Protein AF-A0A1Q9NUN0-F1 (afdb_monomer_lite)

Secondary structure (DSSP, 8-state):
-THHHHHHHHHHHHHHHHHHHHHHHHHHHHHHHHHHHHHHHHHHHHHHS--TTS-HHHHHHHHHHHHHHHHHHHHHHTHHHHHHHHHHHHHHHHHHHHSS----SSHHHHHHHHHHHHHHHHHHHHHHHHHHHHHHHHHHHHHHHHHHHHHHHHHHHHHHHHHHHHHHHHHHHHHHHHHHHHHHHHHHHHHHHHHHHHHHHHHHHHHHHHHHHHHHHHHHHHHHHHHHHHHHHHHHHHHHHHHHHHHHHHHHHHHHHHHHHHHHHHHHHHHHHHHHHHHHHHHHHHHHHHHHHHHHHHHHHHHHHHHHHHHHHHHHHHHHHHHHHHHHHHHHHHHHHHHHHHHHHHHHHHHHHHHHHHHHHHHHHHHHHHHHHHHHHHHHHHHHHHHHHHHHHHHHHHHHHHHHHHHHHHHHHHHHTTTGGG-HHHHHHHHHHHH-S-EEHHHHHHHHTS-HHHHHHHHHHHHHTTSEEEEEETTEEEEEE-SSPPTTSGGGS--

Radius of gyration: 171.6 Å; chains: 1; bounding box: 256×79×418 Å

pLDDT: mean 75.88, std 14.7, range [37.66, 95.06]

Sequence (495 aa):
MTEIVASSQVKIIRESILGFLKLMNKEKRHMEQQIRERSEAIKSQFFSQGATQFSYAQVNDLGSHYKDEYLHFYQNSIHMNLLANSATFIRKAIEYGFINSGIVQEEWLSAFNSMQDQLNSYETMANQLDDTEKSLVDQTDKISQLEVGAQLSKTDLAHFENLIAEKDQTIKENDQEILNLSEGLSRMESQANNMGQNMLQNSMTIEELQGVIGEKDIEINELHNKLQSTEANASDIDSLREQNQSSQMKISDLESKLSSSSSNLVDQMQNNLTEAREDLLKTRKELVDKNDEIYQIKLKNDETDTSFKRQKEILETLETNYNQLKSERDTRESEISEIKIKNEDLESTLHTSDTELKELTVKQETINTALEQSKEQLAQFEGKAAVSQEEQNQINRQVSEMNAQLAKANSTLDYFKKILVKDVKFKTLLFLDSIGEEVRLDNLAKGIVFSQETVQRAIIELAEDGFATTRKEGRFIYVSKGAHESPFSLAAAFA

Structure (mmCIF, N/CA/C/O backbone):
data_AF-A0A1Q9NUN0-F1
#
_entry.id   AF-A0A1Q9NUN0-F1
#
loop_
_atom_site.group_PDB
_atom_site.id
_atom_site.type_symbol
_atom_site.label_atom_id
_atom_site.label_alt_id
_atom_site.label_comp_id
_atom_site.label_asym_id
_atom_site.label_entity_id
_atom_site.label_seq_id
_atom_site.pdbx_PDB_ins_code
_atom_site.Cartn_x
_atom_site.Cartn_y
_atom_site.Cartn_z
_atom_site.occupancy
_atom_site.B_iso_or_equiv
_atom_site.auth_seq_id
_atom_site.auth_comp_id
_atom_site.auth_asym_id
_atom_site.auth_atom_id
_atom_site.pdbx_PDB_model_num
ATOM 1 N N . MET A 1 1 ? -106.599 -29.145 158.064 1.00 37.66 1 MET A N 1
ATOM 2 C CA . MET A 1 1 ? -107.526 -28.355 157.213 1.00 37.66 1 MET A CA 1
ATOM 3 C C . MET A 1 1 ? -109.014 -28.611 157.543 1.00 37.66 1 MET A C 1
ATOM 5 O O . MET A 1 1 ? -109.882 -28.288 156.753 1.00 37.66 1 MET A O 1
ATOM 9 N N . THR A 1 2 ? -109.405 -29.190 158.679 1.00 43.34 2 THR A N 1
ATOM 10 C CA . THR A 1 2 ? -109.666 -28.513 159.982 1.00 43.34 2 THR A CA 1
ATOM 11 C C . THR A 1 2 ? -109.594 -26.972 160.033 1.00 43.34 2 THR A C 1
ATOM 13 O O . THR A 1 2 ? -110.504 -26.354 160.575 1.00 43.34 2 THR A O 1
ATOM 16 N N . GLU A 1 3 ? -108.628 -26.314 159.382 1.00 38.31 3 GLU A N 1
ATOM 17 C CA . GLU A 1 3 ? -108.623 -24.848 159.181 1.00 38.31 3 GLU A CA 1
ATOM 18 C C . GLU A 1 3 ? -109.807 -24.296 158.373 1.00 38.31 3 GLU A C 1
ATOM 20 O O . GLU A 1 3 ? -110.173 -23.132 158.541 1.00 38.31 3 GLU A O 1
ATOM 25 N N . ILE A 1 4 ? -110.451 -25.120 157.540 1.00 44.16 4 ILE A N 1
ATOM 26 C CA . ILE A 1 4 ? -111.610 -24.690 156.747 1.00 44.16 4 ILE A CA 1
ATOM 27 C C . ILE A 1 4 ? -112.818 -24.385 157.659 1.00 44.16 4 ILE A C 1
ATOM 29 O O . ILE A 1 4 ? -113.647 -23.542 157.320 1.00 44.16 4 ILE A O 1
ATOM 33 N N . VAL A 1 5 ? -112.877 -24.960 158.869 1.00 46.31 5 VAL A N 1
ATOM 34 C CA . VAL A 1 5 ? -113.946 -24.676 159.847 1.00 46.31 5 VAL A CA 1
ATOM 35 C C . VAL A 1 5 ? -113.605 -23.467 160.734 1.00 46.31 5 VAL A C 1
ATOM 37 O O . VAL A 1 5 ? -114.479 -22.645 161.009 1.00 46.31 5 VAL A O 1
ATOM 40 N N . ALA A 1 6 ? -112.335 -23.281 161.113 1.00 47.66 6 ALA A N 1
ATOM 41 C CA . ALA A 1 6 ? -111.904 -22.135 161.926 1.00 47.66 6 ALA A CA 1
ATOM 42 C C . ALA A 1 6 ? -111.915 -20.810 161.136 1.00 47.66 6 ALA A C 1
ATOM 44 O O . ALA A 1 6 ? -112.393 -19.786 161.631 1.00 47.66 6 ALA A O 1
ATOM 45 N N . SER A 1 7 ? -111.477 -20.841 159.870 1.00 45.59 7 SER A N 1
ATOM 46 C CA . SER A 1 7 ? -111.559 -19.696 158.950 1.00 45.59 7 SER A CA 1
ATOM 47 C C . SER A 1 7 ? -113.010 -19.283 158.688 1.00 45.59 7 SER A C 1
ATOM 49 O O . SER A 1 7 ? -113.317 -18.092 158.635 1.00 45.59 7 SER A O 1
ATOM 51 N N . SER A 1 8 ? -113.927 -20.254 158.614 1.00 51.84 8 SER A N 1
ATOM 52 C CA . SER A 1 8 ? -115.359 -19.996 158.446 1.00 51.84 8 SER A CA 1
ATOM 53 C C . SER A 1 8 ? -115.921 -19.158 159.598 1.00 51.84 8 SER A C 1
ATOM 55 O O . SER A 1 8 ? -116.500 -18.102 159.350 1.00 51.84 8 SER A O 1
ATOM 57 N N . GLN A 1 9 ? -115.683 -19.541 160.856 1.00 53.19 9 GLN A N 1
ATOM 58 C CA . GLN A 1 9 ? -116.244 -18.813 162.002 1.00 53.19 9 GLN A CA 1
ATOM 59 C C . GLN A 1 9 ? -115.615 -17.426 162.192 1.00 53.19 9 GLN A C 1
ATOM 61 O O . GLN A 1 9 ? -116.334 -16.451 162.421 1.00 53.19 9 GLN A O 1
ATOM 66 N N . VAL A 1 10 ? -114.294 -17.298 162.018 1.00 55.38 10 VAL A N 1
ATOM 67 C CA . VAL A 1 10 ? -113.601 -16.000 162.112 1.00 55.38 10 VAL A CA 1
ATOM 68 C C . VAL A 1 10 ? -114.046 -15.054 160.993 1.00 55.38 10 VAL A C 1
ATOM 70 O O . VAL A 1 10 ? -114.268 -13.866 161.238 1.00 55.38 10 VAL A O 1
ATOM 73 N N . LYS A 1 11 ? -114.241 -15.566 159.772 1.00 60.84 11 LYS A N 1
ATOM 74 C CA . LYS A 1 11 ? -114.754 -14.779 158.645 1.00 60.84 11 LYS A CA 1
ATOM 75 C C . LYS A 1 11 ? -116.201 -14.337 158.874 1.00 60.84 11 LYS A C 1
ATOM 77 O O . LYS A 1 11 ? -116.497 -13.164 158.662 1.00 60.84 11 LYS A O 1
ATOM 82 N N . ILE A 1 12 ? -117.063 -15.220 159.383 1.00 59.91 12 ILE A N 1
ATOM 83 C CA . ILE A 1 12 ? -118.464 -14.904 159.717 1.00 59.91 12 ILE A CA 1
ATOM 84 C C . ILE A 1 12 ? -118.541 -13.791 160.774 1.00 59.91 12 ILE A C 1
ATOM 86 O O . ILE A 1 12 ? -119.308 -12.837 160.615 1.00 59.91 12 ILE A O 1
ATOM 90 N N . ILE A 1 13 ? -117.717 -13.862 161.825 1.00 60.66 13 ILE A N 1
ATOM 91 C CA . ILE A 1 13 ? -117.654 -12.826 162.868 1.00 60.66 13 ILE A CA 1
ATOM 92 C C . ILE A 1 13 ? -117.143 -11.503 162.281 1.00 60.66 13 ILE A C 1
ATOM 94 O O . ILE A 1 13 ? -117.746 -10.449 162.498 1.00 60.66 13 ILE A O 1
ATOM 98 N N . ARG A 1 14 ? -116.064 -11.545 161.489 1.00 60.59 14 ARG A N 1
ATOM 99 C CA . ARG A 1 14 ? -115.460 -10.355 160.873 1.00 60.59 14 ARG A CA 1
ATOM 100 C C . ARG A 1 14 ? -116.419 -9.646 159.915 1.00 60.59 14 ARG A C 1
ATOM 102 O O . ARG A 1 14 ? -116.526 -8.421 159.966 1.00 60.59 14 ARG A O 1
ATOM 109 N N . GLU A 1 15 ? -117.117 -10.390 159.062 1.00 64.94 15 GLU A N 1
ATOM 110 C CA . GLU A 1 15 ? -118.087 -9.834 158.112 1.00 64.94 15 GLU A CA 1
ATOM 111 C C . GLU A 1 15 ? -119.326 -9.275 158.822 1.00 64.94 15 GLU A C 1
ATOM 113 O O . GLU A 1 15 ? -119.785 -8.188 158.465 1.00 64.94 15 GLU A O 1
ATOM 118 N N . SER A 1 16 ? -119.801 -9.929 159.889 1.00 62.69 16 SER A N 1
ATOM 119 C CA . SER A 1 16 ? -120.926 -9.431 160.697 1.00 62.69 16 SER A CA 1
ATOM 120 C C . SER A 1 16 ? -120.597 -8.103 161.394 1.00 62.69 16 SER A C 1
ATOM 122 O O . SER A 1 16 ? -121.397 -7.166 161.359 1.00 62.69 16 SER A O 1
ATOM 124 N N . ILE A 1 17 ? -119.390 -7.974 161.961 1.00 64.00 17 ILE A N 1
ATOM 125 C CA . ILE A 1 17 ? -118.924 -6.731 162.603 1.00 64.00 17 ILE A CA 1
ATOM 126 C C . ILE A 1 17 ? -118.756 -5.607 161.569 1.00 64.00 17 ILE A C 1
ATOM 128 O O . ILE A 1 17 ? -119.201 -4.479 161.793 1.00 64.00 17 ILE A O 1
ATOM 132 N N . LEU A 1 18 ? -118.149 -5.903 160.414 1.00 64.88 18 LEU A N 1
ATOM 133 C CA . LEU A 1 18 ? -117.974 -4.926 159.331 1.00 64.88 18 LEU A 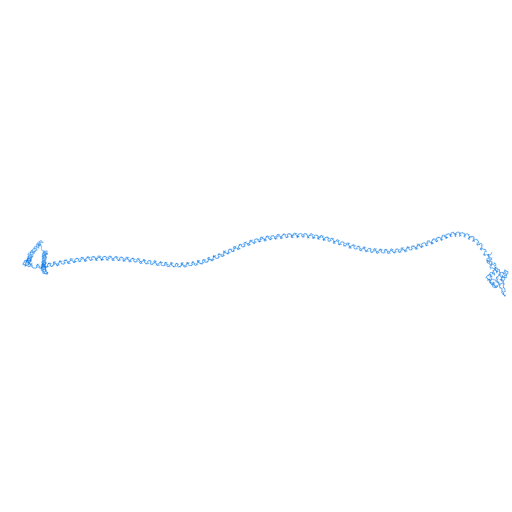CA 1
ATOM 134 C C . LEU A 1 18 ? -119.312 -4.450 158.751 1.00 64.88 18 LEU A C 1
ATOM 136 O O . LEU A 1 18 ? -119.456 -3.261 158.449 1.00 64.88 18 LEU A O 1
ATOM 140 N N . GLY A 1 19 ? -120.286 -5.351 158.609 1.00 68.56 19 GLY A N 1
ATOM 141 C CA . GLY A 1 19 ? -121.643 -5.021 158.175 1.00 68.56 19 GLY A CA 1
ATOM 142 C C . GLY A 1 19 ? -122.335 -4.058 159.139 1.00 68.56 19 GLY A C 1
ATOM 143 O O . GLY A 1 19 ? -122.840 -3.016 158.715 1.00 68.56 19 GLY A O 1
ATOM 144 N N . PHE A 1 20 ? -122.275 -4.350 160.440 1.00 69.75 20 PHE A N 1
ATOM 145 C CA . PHE A 1 20 ? -122.869 -3.515 161.484 1.00 69.75 20 PHE A CA 1
ATOM 146 C C . PHE A 1 20 ? -122.256 -2.103 161.539 1.00 69.75 20 PHE A C 1
ATOM 148 O O . PHE A 1 20 ? -122.981 -1.106 161.535 1.00 69.75 20 PHE A O 1
ATOM 155 N N . LEU A 1 21 ? -120.922 -1.992 161.500 1.00 65.00 21 LEU A N 1
ATOM 156 C CA . LEU A 1 21 ? -120.230 -0.696 161.545 1.00 65.00 21 LEU A CA 1
ATOM 157 C C . LEU A 1 21 ? -120.529 0.183 160.323 1.00 65.00 21 LEU A C 1
ATOM 159 O O . LEU A 1 21 ? -120.666 1.402 160.459 1.00 65.00 21 LEU A O 1
ATOM 163 N N . LYS A 1 22 ? -120.662 -0.409 159.127 1.00 69.19 22 LYS A N 1
ATOM 164 C CA . LYS A 1 22 ? -121.063 0.334 157.919 1.00 69.19 22 LYS A CA 1
ATOM 165 C C . LYS A 1 22 ? -122.483 0.889 158.034 1.00 69.19 22 LYS A C 1
ATOM 167 O O . LYS A 1 22 ? -122.717 2.018 157.603 1.00 69.19 22 LYS A O 1
ATOM 172 N N . LEU A 1 23 ? -123.407 0.128 158.621 1.00 69.88 23 LEU A N 1
ATOM 173 C CA . LEU A 1 23 ? -124.801 0.540 158.804 1.00 69.88 23 LEU A CA 1
ATOM 174 C C . LEU A 1 23 ? -124.913 1.716 159.787 1.00 69.88 23 LEU A C 1
ATOM 176 O O . LEU A 1 23 ? -125.514 2.738 159.460 1.00 69.88 23 LEU A O 1
ATOM 180 N N . MET A 1 24 ? -124.220 1.623 160.924 1.00 66.56 24 MET A N 1
ATOM 181 C CA . MET A 1 24 ? -124.159 2.679 161.944 1.00 66.56 24 MET A CA 1
ATOM 182 C C . MET A 1 24 ? -123.574 3.990 161.400 1.00 66.56 24 MET A C 1
ATOM 184 O O . MET A 1 24 ? -124.106 5.074 161.639 1.00 66.56 24 MET A O 1
ATOM 188 N N . ASN A 1 25 ? -122.499 3.906 160.609 1.00 65.25 25 ASN A N 1
ATOM 189 C CA . ASN A 1 25 ? -121.895 5.091 159.997 1.00 65.25 25 ASN A CA 1
ATOM 190 C C . ASN A 1 25 ? -122.803 5.758 158.954 1.00 65.25 25 ASN A C 1
ATOM 192 O O . ASN A 1 25 ? -122.699 6.967 158.738 1.00 65.25 25 ASN A O 1
ATOM 196 N N . LYS A 1 26 ? -123.673 4.987 158.293 1.00 70.50 26 LYS A N 1
ATOM 197 C CA . LYS A 1 26 ? -124.649 5.513 157.335 1.00 70.50 26 LYS A CA 1
ATOM 198 C C . LYS A 1 26 ? -125.779 6.261 158.049 1.00 70.50 26 LYS A C 1
ATOM 200 O O . LYS A 1 26 ? -126.108 7.366 157.627 1.00 70.50 26 LYS A O 1
ATOM 205 N N . GLU A 1 27 ? -126.320 5.709 159.137 1.00 67.88 27 GLU A N 1
ATOM 206 C CA . GLU A 1 27 ? -127.355 6.385 159.938 1.00 67.88 27 GLU A CA 1
ATOM 207 C C . GLU A 1 27 ? -126.858 7.684 160.572 1.00 67.88 27 GLU A C 1
ATOM 209 O O . GLU A 1 27 ? -127.536 8.708 160.483 1.00 67.88 27 GLU A O 1
ATOM 214 N N . LYS A 1 28 ? -125.649 7.672 161.149 1.00 69.19 28 LYS A N 1
ATOM 215 C CA . LYS A 1 28 ? -125.056 8.862 161.769 1.00 69.19 28 LYS A CA 1
ATOM 216 C C . LYS A 1 28 ? -125.008 10.046 160.799 1.00 69.19 28 LYS A C 1
ATOM 218 O O . LYS A 1 28 ? -125.490 11.130 161.120 1.00 69.19 28 LYS A O 1
ATOM 223 N N . ARG A 1 29 ? -124.467 9.831 159.594 1.00 69.12 29 ARG A N 1
ATOM 224 C CA . ARG A 1 29 ? -124.374 10.891 158.576 1.00 69.12 29 ARG A CA 1
ATOM 225 C C . ARG A 1 29 ? -125.748 11.375 158.122 1.00 69.12 29 ARG A C 1
ATOM 227 O O . ARG A 1 29 ? -125.920 12.565 157.886 1.00 69.12 29 ARG A O 1
ATOM 234 N N . HIS A 1 30 ? -126.719 10.467 158.010 1.00 70.56 30 HIS A N 1
ATOM 235 C CA . HIS A 1 30 ? -128.079 10.826 157.621 1.00 70.56 30 HIS A CA 1
ATOM 236 C C . HIS A 1 30 ? -128.731 11.772 158.642 1.00 70.56 30 HIS A C 1
ATOM 238 O O . HIS A 1 30 ? -129.334 12.768 158.250 1.00 70.56 30 HIS A O 1
ATOM 244 N N . MET A 1 31 ? -128.553 11.519 159.942 1.00 65.81 31 MET A N 1
ATOM 245 C CA . MET A 1 31 ? -129.093 12.399 160.984 1.00 65.81 31 MET A CA 1
ATOM 246 C C . MET A 1 31 ? -128.358 13.733 161.105 1.00 65.81 31 MET A C 1
ATOM 248 O O . MET A 1 31 ? -129.011 14.767 161.234 1.00 65.81 31 MET A O 1
ATOM 252 N N . GLU A 1 32 ? -127.024 13.748 161.018 1.00 66.44 32 GLU A N 1
ATOM 253 C CA . GLU A 1 32 ? -126.248 15.000 161.012 1.00 66.44 32 GLU A CA 1
ATOM 254 C C . GLU A 1 32 ? -126.702 15.934 159.880 1.00 66.44 32 GLU A C 1
ATOM 256 O O . GLU A 1 32 ? -126.806 17.150 160.064 1.00 66.44 32 GLU A O 1
ATOM 261 N N . GLN A 1 33 ? -127.037 15.358 158.724 1.00 69.88 33 GLN A N 1
ATOM 262 C CA . GLN A 1 33 ? -127.556 16.098 157.585 1.00 69.88 33 GLN A CA 1
ATOM 263 C C . GLN A 1 33 ? -128.976 16.638 157.828 1.00 69.88 33 GLN A C 1
ATOM 265 O O . GLN A 1 33 ? -129.198 17.832 157.625 1.00 69.88 33 GLN A O 1
ATOM 270 N N . GLN A 1 34 ? -129.900 15.823 158.354 1.00 71.75 34 GLN A N 1
ATOM 271 C CA . GLN A 1 34 ? -131.258 16.282 158.694 1.00 71.75 34 GLN A CA 1
ATOM 272 C C . GLN A 1 34 ? -131.258 17.438 159.710 1.00 71.75 34 GLN A C 1
ATOM 274 O O . GLN A 1 34 ? -132.043 18.379 159.586 1.00 71.75 34 GLN A O 1
ATOM 279 N N . ILE A 1 35 ? -130.364 17.398 160.706 1.00 66.38 35 ILE A N 1
ATOM 280 C CA . ILE A 1 35 ? -130.236 18.455 161.722 1.00 66.38 35 ILE A CA 1
ATOM 281 C C . ILE A 1 35 ? -129.759 19.764 161.084 1.00 66.38 35 ILE A C 1
ATOM 283 O O . ILE A 1 35 ? -130.286 20.838 161.387 1.00 66.38 35 ILE A O 1
ATOM 287 N N . ARG A 1 36 ? -128.777 19.687 160.181 1.00 66.50 36 ARG A N 1
ATOM 288 C CA . ARG A 1 36 ? -128.231 20.861 159.493 1.00 66.50 36 ARG A CA 1
ATOM 289 C C . ARG A 1 36 ? -129.272 21.516 158.589 1.00 66.50 36 ARG A C 1
ATOM 291 O O . ARG A 1 36 ? -129.444 22.730 158.647 1.00 66.50 36 ARG A O 1
ATOM 298 N N . GLU A 1 37 ? -129.996 20.706 157.820 1.00 70.94 37 GLU A N 1
ATOM 299 C CA . GLU A 1 37 ? -131.057 21.161 156.917 1.00 70.94 37 GLU A CA 1
ATOM 300 C C . GLU A 1 37 ? -132.212 21.821 157.686 1.00 70.94 37 GLU A C 1
ATOM 302 O O . GLU A 1 37 ? -132.657 22.905 157.309 1.00 70.94 37 GLU A O 1
ATOM 307 N N . ARG A 1 38 ? -132.651 21.247 158.817 1.00 67.50 38 ARG A N 1
ATOM 308 C CA . ARG A 1 38 ? -133.682 21.874 159.665 1.00 67.50 38 ARG A CA 1
ATOM 309 C C . ARG A 1 38 ? -133.219 23.176 160.313 1.00 67.50 38 ARG A C 1
ATOM 311 O O . ARG A 1 38 ? -134.004 24.116 160.384 1.00 67.50 38 ARG A O 1
ATOM 318 N N . SER A 1 39 ? -131.976 23.245 160.786 1.00 63.16 39 SER A N 1
ATOM 319 C CA . SER A 1 39 ? -131.435 24.457 161.418 1.00 63.16 39 SER A CA 1
ATOM 320 C C . SER A 1 39 ? -131.367 25.631 160.431 1.00 63.16 39 SER A C 1
ATOM 322 O O . SER A 1 39 ? -131.782 26.743 160.758 1.00 63.16 39 SER A O 1
ATOM 324 N N . GLU A 1 40 ? -130.923 25.373 159.199 1.00 66.25 40 GLU A N 1
ATOM 325 C CA . GLU A 1 40 ? -130.906 26.352 158.104 1.00 66.25 40 GLU A CA 1
ATOM 326 C C . GLU A 1 40 ? -132.324 26.746 157.660 1.00 66.25 40 GLU A C 1
ATOM 328 O O . GLU A 1 40 ? -132.601 27.929 157.462 1.00 66.25 40 GLU A O 1
ATOM 333 N N . ALA A 1 41 ? -133.253 25.785 157.576 1.00 64.56 41 ALA A N 1
ATOM 334 C CA . ALA A 1 41 ? -134.649 26.056 157.231 1.00 64.56 41 ALA A CA 1
ATOM 335 C C . ALA A 1 41 ? -135.340 26.962 158.262 1.00 64.56 41 ALA A C 1
ATOM 337 O O . ALA A 1 41 ? -136.033 27.904 157.878 1.00 64.56 41 ALA A O 1
ATOM 338 N N . ILE A 1 42 ? -135.109 26.728 159.560 1.00 64.06 42 ILE A N 1
ATOM 339 C CA . ILE A 1 42 ? -135.633 27.579 160.639 1.00 64.06 42 ILE A CA 1
ATOM 340 C C . ILE A 1 42 ? -135.057 28.994 160.522 1.00 64.06 42 ILE A C 1
ATOM 342 O O . ILE A 1 42 ? -135.807 29.967 160.590 1.00 64.06 42 ILE A O 1
ATOM 346 N N . LYS A 1 43 ? -133.750 29.132 160.266 1.00 62.84 43 LYS A N 1
ATOM 347 C CA . LYS A 1 43 ? -133.128 30.446 160.039 1.00 62.84 43 LYS A CA 1
ATOM 348 C C . LYS A 1 43 ? -133.734 31.162 158.831 1.00 62.84 43 LYS A C 1
ATOM 350 O O . LYS A 1 43 ? -134.107 32.326 158.933 1.00 62.84 43 LYS A O 1
ATOM 355 N N . SER A 1 44 ? -133.879 30.474 157.702 1.00 63.12 44 SER A N 1
ATOM 356 C CA . SER A 1 44 ? -134.410 31.059 156.466 1.00 63.12 44 SER A CA 1
ATOM 357 C C . SER A 1 44 ? -135.896 31.443 156.573 1.00 63.12 44 SER A C 1
ATOM 359 O O . SER A 1 44 ? -136.305 32.500 156.084 1.00 63.12 44 SER A O 1
ATOM 361 N N . GLN A 1 45 ? -136.711 30.654 157.285 1.00 61.50 45 GLN A N 1
ATOM 362 C CA . GLN A 1 45 ? -138.103 31.016 157.585 1.00 61.50 45 GLN A CA 1
ATOM 363 C C . GLN A 1 45 ? -138.203 32.283 158.438 1.00 61.50 45 GLN A C 1
ATOM 365 O O . GLN A 1 45 ? -139.050 33.131 158.161 1.00 61.50 45 GLN A O 1
ATOM 370 N N . PHE A 1 46 ? -137.320 32.448 159.425 1.00 58.91 46 PHE A N 1
ATOM 371 C CA . PHE A 1 46 ? -137.335 33.628 160.289 1.00 58.91 46 PHE A CA 1
ATOM 372 C C . PHE A 1 46 ? -136.976 34.927 159.557 1.00 58.91 46 PHE A C 1
ATOM 374 O O . PHE A 1 46 ? -137.523 35.972 159.891 1.00 58.91 46 PHE A O 1
ATOM 381 N N . PHE A 1 47 ? -136.101 34.884 158.547 1.00 57.47 47 PHE A N 1
ATOM 382 C CA . PHE A 1 47 ? -135.697 36.091 157.810 1.00 57.47 47 PHE A CA 1
ATOM 383 C C . PHE A 1 47 ? -136.549 36.395 156.569 1.00 57.47 47 PHE A C 1
ATOM 385 O O . PHE A 1 47 ? -136.516 37.521 156.076 1.00 57.47 47 PHE A O 1
ATOM 392 N N . SER A 1 48 ? -137.332 35.434 156.067 1.00 53.72 48 SER A N 1
ATOM 393 C CA . SER A 1 48 ? -138.223 35.641 154.911 1.00 53.72 48 SER A CA 1
ATOM 394 C C . SER A 1 48 ? -139.595 36.220 155.280 1.00 53.72 48 SER A C 1
ATOM 396 O O . SER A 1 48 ? -140.267 36.799 154.426 1.00 53.72 48 SER A O 1
ATOM 398 N N . GLN A 1 49 ? -140.004 36.131 156.547 1.00 50.28 49 GLN A N 1
ATOM 399 C CA . GLN A 1 49 ? -141.207 36.784 157.063 1.00 50.28 49 GLN A CA 1
ATOM 400 C C . GLN A 1 49 ? -140.787 38.068 157.782 1.00 50.28 49 GLN A C 1
ATOM 402 O O . GLN A 1 49 ? -140.184 37.999 158.843 1.00 50.28 49 GLN A O 1
ATOM 407 N N . GLY A 1 50 ? -141.058 39.238 157.196 1.00 49.03 50 GLY A N 1
ATOM 408 C CA . GLY A 1 50 ? -140.632 40.556 157.691 1.00 49.03 50 GLY A CA 1
ATOM 409 C C . GLY A 1 50 ? -141.196 40.964 159.061 1.00 49.03 50 GLY A C 1
ATOM 410 O O . GLY A 1 50 ? -141.958 41.922 159.158 1.00 49.03 50 GLY A O 1
ATOM 411 N N . ALA A 1 51 ? -140.802 40.271 160.127 1.00 47.09 51 ALA A N 1
ATOM 412 C CA . ALA A 1 51 ? -141.093 40.608 161.509 1.00 47.09 51 ALA A CA 1
ATOM 413 C C . ALA A 1 51 ? -139.895 41.365 162.100 1.00 47.09 51 ALA A C 1
ATOM 415 O O . ALA A 1 51 ? -138.881 40.788 162.487 1.00 47.09 51 ALA A O 1
ATOM 416 N N . THR A 1 52 ? -140.024 42.686 162.184 1.00 51.25 52 THR A N 1
ATOM 417 C CA . THR A 1 52 ? -139.046 43.653 162.714 1.00 51.25 52 THR A CA 1
ATOM 418 C C . THR A 1 52 ? -138.832 43.571 164.238 1.00 51.25 52 THR A C 1
ATOM 420 O O . THR A 1 52 ? -138.559 44.586 164.873 1.00 51.25 52 THR A O 1
ATOM 423 N N . GLN A 1 53 ? -138.951 42.389 164.859 1.00 51.84 53 GLN A N 1
ATOM 424 C CA . GLN A 1 53 ? -138.974 42.260 166.327 1.00 51.84 53 GLN A CA 1
ATOM 425 C C . GLN A 1 53 ? -137.883 41.386 166.962 1.00 51.84 53 GLN A C 1
ATOM 427 O O . GLN A 1 53 ? -137.719 41.467 168.176 1.00 51.84 53 GLN A O 1
ATOM 432 N N . PHE A 1 54 ? -137.087 40.626 166.202 1.00 52.91 54 PHE A N 1
ATOM 433 C CA . PHE A 1 54 ? -135.976 39.850 166.773 1.00 52.91 54 PHE A CA 1
ATOM 434 C C . PHE A 1 54 ? -134.644 40.251 166.144 1.00 52.91 54 PHE A C 1
ATOM 436 O O . PHE A 1 54 ? -134.507 40.294 164.922 1.00 52.91 54 PHE A O 1
ATOM 443 N N . SER A 1 55 ? -133.649 40.561 166.977 1.00 58.81 55 SER A N 1
ATOM 444 C CA . SER A 1 55 ? -132.306 40.857 166.481 1.00 58.81 55 SER A CA 1
ATOM 445 C C . SER A 1 55 ? -131.641 39.578 165.961 1.00 58.81 55 SER A C 1
ATOM 447 O O . SER A 1 55 ? -131.918 38.473 166.433 1.00 58.81 55 SER A O 1
ATOM 449 N N . TYR A 1 56 ? -130.719 39.717 165.008 1.00 60.91 56 TYR A N 1
ATOM 450 C CA . TYR A 1 56 ? -129.956 38.593 164.448 1.00 60.91 56 TYR A CA 1
ATOM 451 C C . TYR A 1 56 ? -129.260 37.753 165.539 1.00 60.91 56 TYR A C 1
ATOM 453 O O . TYR A 1 56 ? -129.134 36.537 165.405 1.00 60.91 56 TYR A O 1
ATOM 461 N N . ALA A 1 57 ? -128.868 38.385 166.652 1.00 60.03 57 ALA A N 1
ATOM 462 C CA . ALA A 1 57 ? -128.296 37.702 167.807 1.00 60.03 57 ALA A CA 1
ATOM 463 C C . ALA A 1 57 ? -129.315 36.792 168.520 1.00 60.03 57 ALA A C 1
ATOM 465 O O . ALA A 1 57 ? -128.971 35.672 168.877 1.00 60.03 57 ALA A O 1
ATOM 466 N N . GLN A 1 58 ? -130.579 37.210 168.647 1.00 58.16 58 GLN A N 1
ATOM 467 C CA . GLN A 1 58 ? -131.627 36.427 169.319 1.00 58.16 58 GLN A CA 1
ATOM 468 C C . GLN A 1 58 ? -132.052 35.191 168.511 1.00 58.16 58 GLN A C 1
ATOM 470 O O . GLN A 1 58 ? -132.285 34.130 169.083 1.00 58.16 58 GLN A O 1
ATOM 475 N N . VAL A 1 59 ? -132.099 35.291 167.179 1.00 61.50 59 VAL A N 1
ATOM 476 C CA . VAL A 1 59 ? -132.392 34.142 166.298 1.00 61.50 59 VAL A CA 1
ATOM 477 C C . VAL A 1 59 ? -131.213 33.164 166.254 1.00 61.50 59 VAL A C 1
ATOM 479 O O . VAL A 1 59 ? -131.405 31.949 166.170 1.00 61.50 59 VAL A O 1
ATOM 482 N N . ASN A 1 60 ? -129.980 33.670 166.342 1.00 62.41 60 ASN A N 1
ATOM 483 C CA . ASN A 1 60 ? -128.796 32.819 166.364 1.00 62.41 60 ASN A CA 1
ATOM 484 C C . ASN A 1 60 ? -128.619 32.094 167.711 1.00 62.41 60 ASN A C 1
ATOM 486 O O . ASN A 1 60 ? -128.205 30.936 167.700 1.00 62.41 60 ASN A O 1
ATOM 490 N N . ASP A 1 61 ? -129.008 32.714 168.830 1.00 63.34 61 ASP A N 1
ATOM 491 C CA . ASP A 1 61 ? -129.060 32.053 170.142 1.00 63.34 61 ASP A CA 1
ATOM 492 C C . ASP A 1 61 ? -130.160 30.986 170.210 1.00 63.34 61 ASP A C 1
ATOM 494 O O . ASP A 1 61 ? -129.910 29.884 170.685 1.00 63.34 61 ASP A O 1
ATOM 498 N N . LEU A 1 62 ? -131.351 31.232 169.648 1.00 59.72 62 LEU A N 1
ATOM 499 C CA . LEU A 1 62 ? -132.400 30.201 169.588 1.00 59.72 62 LEU A CA 1
ATOM 500 C C . LEU A 1 62 ? -131.975 28.996 168.726 1.00 59.72 62 LEU A C 1
ATOM 502 O O . LEU A 1 62 ? -132.264 27.843 169.049 1.00 59.72 62 LEU A O 1
ATOM 506 N N . GLY A 1 63 ? -131.262 29.265 167.628 1.00 59.06 63 GLY A N 1
ATOM 507 C CA . GLY A 1 63 ? -130.718 28.238 166.741 1.00 59.06 63 GLY A CA 1
ATOM 508 C C . GLY A 1 63 ? -129.564 27.440 167.356 1.00 59.06 63 GLY A C 1
ATOM 509 O O . GLY A 1 63 ? -129.434 26.252 167.054 1.00 59.06 63 GLY A O 1
ATOM 510 N N . SER A 1 64 ? -128.745 28.055 168.217 1.00 61.50 64 SER A N 1
ATOM 511 C CA . SER A 1 64 ? -127.709 27.336 168.969 1.00 61.50 64 SER A CA 1
ATOM 512 C C . SER A 1 64 ? -128.334 26.487 170.080 1.00 61.50 64 SER A C 1
ATOM 514 O O . SER A 1 64 ? -127.997 25.311 170.188 1.00 61.50 64 SER A O 1
ATOM 516 N N . HIS A 1 65 ? -129.340 27.007 170.794 1.00 60.44 65 HIS A N 1
ATOM 517 C CA . HIS A 1 65 ? -130.015 26.285 171.875 1.00 60.44 65 HIS A CA 1
ATOM 518 C C . HIS A 1 65 ? -130.751 25.031 171.384 1.00 60.44 65 HIS A C 1
ATOM 520 O O . HIS A 1 65 ? -130.614 23.963 171.973 1.00 60.44 65 HIS A O 1
ATOM 526 N N . TYR A 1 66 ? -131.449 25.112 170.245 1.00 64.75 66 TYR A N 1
ATOM 527 C CA . TYR A 1 66 ? -132.107 23.942 169.650 1.00 64.75 66 TYR A CA 1
ATOM 528 C C . TYR A 1 66 ? -131.099 22.890 169.166 1.00 64.75 66 TYR A C 1
ATOM 530 O O . TYR A 1 66 ? -131.333 21.690 169.298 1.00 64.75 66 TYR A O 1
ATOM 538 N N . LYS A 1 67 ? -129.959 23.321 168.609 1.00 63.62 67 LYS A N 1
ATOM 539 C CA . LYS A 1 67 ? -128.891 22.412 168.176 1.00 63.62 67 LYS A CA 1
ATOM 540 C C . LYS A 1 67 ? -128.267 21.695 169.372 1.00 63.62 67 LYS A C 1
ATOM 542 O O . LYS A 1 67 ? -128.057 20.487 169.284 1.00 63.62 67 LYS A O 1
ATOM 547 N N . ASP A 1 68 ? -128.012 22.413 170.460 1.00 59.00 68 ASP A N 1
ATOM 548 C CA . ASP A 1 68 ? -127.363 21.862 171.645 1.00 59.00 68 ASP A CA 1
ATOM 549 C C . ASP A 1 68 ? -128.307 20.947 172.440 1.00 59.00 68 ASP A C 1
ATOM 551 O O . ASP A 1 68 ? -127.894 19.841 172.783 1.00 59.00 68 ASP A O 1
ATOM 555 N N . GLU A 1 69 ? -129.589 21.290 172.630 1.00 57.22 69 GLU A N 1
ATOM 556 C CA . GLU A 1 69 ? -130.559 20.383 173.276 1.00 57.22 69 GLU A CA 1
ATOM 557 C C . GLU A 1 69 ? -130.800 19.097 172.463 1.00 57.22 69 GLU A C 1
ATOM 559 O O . GLU A 1 69 ? -130.874 18.004 173.033 1.00 57.22 69 GLU A O 1
ATOM 564 N N . TYR A 1 70 ? -130.858 19.182 171.128 1.00 60.50 70 TYR A N 1
ATOM 565 C CA . TYR A 1 70 ? -131.078 18.008 170.273 1.00 60.50 70 TYR A CA 1
ATOM 566 C C . TYR A 1 70 ? -129.829 17.117 170.172 1.00 60.50 70 TYR A C 1
ATOM 568 O O . TYR A 1 70 ? -129.947 15.888 170.174 1.00 60.50 70 TYR A O 1
ATOM 576 N N . LEU A 1 71 ? -128.621 17.703 170.156 1.00 59.97 71 LEU A N 1
ATOM 577 C CA . LEU A 1 71 ? -127.375 16.935 170.276 1.00 59.97 71 LEU A CA 1
ATOM 578 C C . LEU A 1 71 ? -127.256 16.282 171.657 1.00 59.97 71 LEU A C 1
ATOM 580 O O . LEU A 1 71 ? -126.791 15.146 171.743 1.00 59.97 71 LEU A O 1
ATOM 584 N N . HIS A 1 72 ? -127.697 16.961 172.718 1.00 56.97 72 HIS A N 1
ATOM 585 C CA . HIS A 1 72 ? -127.650 16.432 174.079 1.00 56.97 72 HIS A CA 1
ATOM 586 C C . HIS A 1 72 ? -128.633 15.265 174.272 1.00 56.97 72 HIS A C 1
ATOM 588 O O . HIS A 1 72 ? -128.262 14.243 174.850 1.00 56.97 72 HIS A O 1
ATOM 594 N N . PHE A 1 73 ? -129.837 15.335 173.688 1.00 61.69 73 PHE A N 1
ATOM 595 C CA . PHE A 1 73 ? -130.768 14.202 173.629 1.00 61.69 73 PHE A CA 1
ATOM 596 C C . PHE A 1 73 ? -130.182 13.019 172.838 1.00 61.69 73 PHE A C 1
ATOM 598 O O . PHE A 1 73 ? -130.300 11.869 173.263 1.00 61.69 73 PHE A O 1
ATOM 605 N N . TYR A 1 74 ? -129.487 13.274 171.726 1.00 57.41 74 TYR A N 1
ATOM 606 C CA . TYR A 1 74 ? -128.923 12.217 170.879 1.00 57.41 74 TYR A CA 1
ATOM 607 C C . TYR A 1 74 ? -127.670 11.549 171.478 1.00 57.41 74 TYR A C 1
ATOM 609 O O . TYR A 1 74 ? -127.505 10.329 171.392 1.00 57.41 74 TYR A O 1
ATOM 617 N N . GLN A 1 75 ? -126.812 12.326 172.145 1.00 57.66 75 GLN A N 1
ATOM 618 C CA . GLN A 1 75 ? -125.636 11.809 172.849 1.00 57.66 75 GLN A CA 1
ATOM 619 C C . GLN A 1 75 ? -126.018 11.005 174.102 1.00 57.66 75 GLN A C 1
ATOM 621 O O . GLN A 1 75 ? -125.372 9.992 174.373 1.00 57.66 75 GLN A O 1
ATOM 626 N N . ASN A 1 76 ? -127.098 11.376 174.805 1.00 55.38 76 ASN A N 1
ATOM 627 C CA . ASN A 1 76 ? -127.536 10.669 176.013 1.00 55.38 76 ASN A CA 1
ATOM 628 C C . ASN A 1 76 ? -128.510 9.495 175.775 1.00 55.38 76 ASN A C 1
ATOM 630 O O . ASN A 1 76 ? -128.589 8.628 176.642 1.00 55.38 76 ASN A O 1
ATOM 634 N N . SER A 1 77 ? -129.211 9.393 174.633 1.00 55.03 77 SER A N 1
ATOM 635 C CA . SER A 1 77 ? -130.351 8.450 174.527 1.00 55.03 77 SER A CA 1
ATOM 636 C C . SER A 1 77 ? -130.158 7.174 173.701 1.00 55.03 77 SER A C 1
ATOM 638 O O . SER A 1 77 ? -130.993 6.285 173.811 1.00 55.03 77 SER A O 1
ATOM 640 N N . ILE A 1 78 ? -129.116 7.001 172.879 1.00 55.16 78 ILE A N 1
ATOM 641 C CA . ILE A 1 78 ? -129.003 5.774 172.044 1.00 55.16 78 ILE A CA 1
ATOM 642 C C . ILE A 1 78 ? -127.572 5.226 171.982 1.00 55.16 78 ILE A C 1
ATOM 644 O O . ILE A 1 78 ? -127.366 4.013 172.008 1.00 55.16 78 ILE A O 1
ATOM 648 N N . HIS A 1 79 ? -126.557 6.093 171.957 1.00 53.34 79 HIS A N 1
ATOM 649 C CA . HIS A 1 79 ? -125.185 5.662 171.671 1.00 53.34 79 HIS A CA 1
ATOM 650 C C . HIS A 1 79 ? -124.471 4.954 172.839 1.00 53.34 79 HIS A C 1
ATOM 652 O O . HIS A 1 79 ? -123.764 3.975 172.599 1.00 53.34 79 HIS A O 1
ATOM 658 N N . MET A 1 80 ? -124.680 5.363 174.098 1.00 51.22 80 MET A N 1
ATOM 659 C CA . MET A 1 80 ? -123.986 4.731 175.236 1.00 51.22 80 MET A CA 1
ATOM 660 C C . MET A 1 80 ? -124.586 3.378 175.661 1.00 51.22 80 MET A C 1
ATOM 662 O O . MET A 1 80 ? -123.840 2.472 176.031 1.00 51.22 80 MET A O 1
ATOM 666 N N . ASN A 1 81 ? -125.903 3.178 175.521 1.00 53.91 81 ASN A N 1
ATOM 667 C CA . ASN A 1 81 ? -126.547 1.894 175.846 1.00 53.91 81 ASN A CA 1
ATOM 668 C C . ASN A 1 81 ? -126.198 0.775 174.844 1.00 53.91 81 ASN A C 1
ATOM 670 O O . ASN A 1 81 ? -126.160 -0.401 175.214 1.00 53.91 81 ASN A O 1
ATOM 674 N N . LEU A 1 82 ? -125.898 1.122 173.587 1.00 55.41 82 LEU A N 1
ATOM 675 C CA . LEU A 1 82 ? -125.501 0.152 172.562 1.00 55.41 82 LEU A CA 1
ATOM 676 C C . LEU A 1 82 ? -124.026 -0.268 172.691 1.00 55.41 82 LEU A C 1
ATOM 678 O O . LEU A 1 82 ? -123.698 -1.439 172.490 1.00 55.41 82 LEU A O 1
ATOM 682 N N . LEU A 1 83 ? -123.140 0.663 173.063 1.00 55.25 83 LEU A N 1
ATOM 683 C CA . LEU A 1 83 ? -121.707 0.401 173.256 1.00 55.25 83 LEU A CA 1
ATOM 684 C C . LEU A 1 83 ? -121.419 -0.405 174.534 1.00 55.25 83 LEU A C 1
ATOM 686 O O . LEU A 1 83 ? -120.584 -1.309 174.509 1.00 55.25 83 LEU A O 1
ATOM 690 N N . ALA A 1 84 ? -122.151 -0.160 175.625 1.00 50.34 84 ALA A N 1
ATOM 691 C CA . ALA A 1 84 ? -121.980 -0.914 176.870 1.00 50.34 84 ALA A CA 1
ATOM 692 C C . ALA A 1 84 ? -122.482 -2.373 176.763 1.00 50.34 84 ALA A C 1
ATOM 694 O O . ALA A 1 84 ? -121.833 -3.302 177.256 1.00 50.34 84 ALA A O 1
ATOM 695 N N . ASN A 1 85 ? -123.602 -2.608 176.067 1.00 54.03 85 ASN A N 1
ATOM 696 C CA . ASN A 1 85 ? -124.145 -3.961 175.897 1.00 54.03 85 ASN A CA 1
ATOM 697 C C . ASN A 1 85 ? -123.331 -4.816 174.912 1.00 54.03 85 ASN A C 1
ATOM 699 O O . ASN A 1 85 ? -123.103 -5.999 175.169 1.00 54.03 85 ASN A O 1
ATOM 703 N N . SER A 1 86 ? -122.838 -4.232 173.817 1.00 51.12 86 SER A N 1
ATOM 704 C CA . SER A 1 86 ? -122.059 -4.971 172.809 1.00 51.12 86 SER A CA 1
ATOM 705 C C . SER A 1 86 ? -120.684 -5.413 173.330 1.00 51.12 86 SER A C 1
ATOM 707 O O . SER A 1 86 ? -120.279 -6.552 173.094 1.00 51.12 86 SER A O 1
ATOM 709 N N . ALA A 1 87 ? -120.010 -4.587 174.137 1.00 50.88 87 ALA A N 1
ATOM 710 C CA . ALA A 1 87 ? -118.750 -4.968 174.780 1.00 50.88 87 ALA A CA 1
ATOM 711 C C . ALA A 1 87 ? -118.919 -6.103 175.814 1.00 50.88 87 ALA A C 1
ATOM 713 O O . ALA A 1 87 ? -118.061 -6.981 175.925 1.00 50.88 87 ALA A O 1
ATOM 714 N N . THR A 1 88 ? -120.045 -6.135 176.536 1.00 51.56 88 THR A N 1
ATOM 715 C CA . THR A 1 88 ? -120.313 -7.148 177.574 1.00 51.56 88 THR A CA 1
ATOM 716 C C . THR A 1 88 ? -120.576 -8.538 176.981 1.00 51.56 88 THR A C 1
ATOM 718 O O . THR A 1 88 ? -120.111 -9.541 177.526 1.00 51.56 88 THR A O 1
ATOM 721 N N . PHE A 1 89 ? -121.267 -8.621 175.839 1.00 56.59 89 PHE A N 1
ATOM 722 C CA . PHE A 1 89 ? -121.514 -9.898 175.156 1.00 56.59 89 PHE A CA 1
ATOM 723 C C . PHE A 1 89 ? -120.255 -10.481 174.506 1.00 56.59 89 PHE A C 1
ATOM 725 O O . PHE A 1 89 ? -120.023 -11.685 174.610 1.00 56.59 89 PHE A O 1
ATOM 732 N N . ILE A 1 90 ? -119.410 -9.637 173.904 1.00 57.44 90 ILE A N 1
ATOM 733 C CA . ILE A 1 90 ? -118.150 -10.084 173.288 1.00 57.44 90 ILE A CA 1
ATOM 734 C C . ILE A 1 90 ? -117.193 -10.629 174.357 1.00 57.44 90 ILE A C 1
ATOM 736 O O . ILE A 1 90 ? -116.581 -11.677 174.161 1.00 57.44 90 ILE A O 1
ATOM 740 N N . ARG A 1 91 ? -117.119 -9.984 175.527 1.00 52.81 91 ARG A N 1
ATOM 741 C CA . ARG A 1 91 ? -116.269 -10.450 176.629 1.00 52.81 91 ARG A CA 1
ATOM 742 C C . ARG A 1 91 ? -116.751 -11.774 177.231 1.00 52.81 91 ARG A C 1
ATOM 744 O O . ARG A 1 91 ? -115.946 -12.685 177.394 1.00 52.81 91 ARG A O 1
ATOM 751 N N . LYS A 1 92 ? -118.061 -11.927 177.477 1.00 55.22 92 LYS A N 1
ATOM 752 C CA . LYS A 1 92 ? -118.628 -13.190 177.990 1.00 55.22 92 LYS A CA 1
ATOM 753 C C . LYS A 1 92 ? -118.457 -14.361 177.019 1.00 55.22 92 LYS A C 1
ATOM 755 O O . LYS A 1 92 ? -118.226 -15.474 177.476 1.00 55.22 92 LYS A O 1
ATOM 760 N N . ALA A 1 93 ? -118.534 -14.129 175.708 1.00 54.72 93 ALA A N 1
ATOM 761 C CA . ALA A 1 93 ? -118.327 -15.182 174.713 1.00 54.72 93 ALA A CA 1
ATOM 762 C C . ALA A 1 93 ? -116.874 -15.694 174.684 1.00 54.72 93 ALA A C 1
ATOM 764 O O . ALA A 1 93 ? -116.647 -16.886 174.494 1.00 54.72 93 ALA A O 1
ATOM 765 N N . ILE A 1 94 ? -115.896 -14.813 174.917 1.00 54.56 94 ILE A N 1
ATOM 766 C CA . ILE A 1 94 ? -114.474 -15.180 174.943 1.00 54.56 94 ILE A CA 1
ATOM 767 C C . ILE A 1 94 ? -114.099 -15.843 176.279 1.00 54.56 94 ILE A C 1
ATOM 769 O O . ILE A 1 94 ? -113.403 -16.857 176.285 1.00 54.56 94 ILE A O 1
ATOM 773 N N . GLU A 1 95 ? -114.595 -15.328 177.408 1.00 48.75 95 GLU A N 1
ATOM 774 C CA . GLU A 1 95 ? -114.239 -15.838 178.741 1.00 48.75 95 GLU A CA 1
ATOM 775 C C . GLU A 1 95 ? -114.877 -17.207 179.061 1.00 48.75 95 GLU A C 1
ATOM 777 O O . GLU A 1 95 ? -114.254 -18.014 179.748 1.00 48.75 95 GLU A O 1
ATOM 782 N N . TYR A 1 96 ? -116.066 -17.529 178.531 1.00 51.47 96 TYR A N 1
ATOM 783 C CA . TYR A 1 96 ? -116.716 -18.823 178.807 1.00 51.47 96 TYR A CA 1
ATOM 784 C C . TYR A 1 96 ? -116.185 -19.986 177.950 1.00 51.47 96 TYR A C 1
ATOM 786 O O . TYR A 1 96 ? -116.310 -21.143 178.348 1.00 51.47 96 TYR A O 1
ATOM 794 N N . GLY A 1 97 ? -115.596 -19.704 176.782 1.00 52.34 97 GLY A N 1
ATOM 795 C CA . GLY A 1 97 ? -115.166 -20.743 175.840 1.00 52.34 97 GLY A CA 1
ATOM 796 C C . GLY A 1 97 ? -113.795 -21.358 176.136 1.00 52.34 97 GLY A C 1
ATOM 797 O O . GLY A 1 97 ? -113.579 -22.525 175.827 1.00 52.34 97 GLY A O 1
ATOM 798 N N . PHE A 1 98 ? -112.871 -20.598 176.733 1.00 48.06 98 PHE A N 1
ATOM 799 C CA . PHE A 1 98 ? -111.449 -20.971 176.719 1.00 48.06 98 PHE A CA 1
ATOM 800 C C . PHE A 1 98 ? -110.884 -21.544 178.024 1.00 48.06 98 PHE A C 1
ATOM 802 O O . PHE A 1 98 ? -109.888 -22.257 177.967 1.00 48.06 98 PHE A O 1
ATOM 809 N N . ILE A 1 99 ? -111.475 -21.266 179.192 1.00 49.53 99 ILE A N 1
ATOM 810 C CA . ILE A 1 99 ? -110.791 -21.548 180.473 1.00 49.53 99 ILE A CA 1
ATOM 811 C C . ILE A 1 99 ? -111.285 -22.831 181.172 1.00 49.53 99 ILE A C 1
ATOM 813 O O . ILE A 1 99 ? -110.534 -23.419 181.943 1.00 49.53 99 ILE A O 1
ATOM 817 N N . ASN A 1 100 ? -112.484 -23.346 180.865 1.00 46.16 100 ASN A N 1
ATOM 818 C CA . ASN A 1 100 ? -113.099 -24.425 181.661 1.00 46.16 100 ASN A CA 1
ATOM 819 C C . ASN A 1 100 ? -113.191 -25.826 181.015 1.00 46.16 100 ASN A C 1
ATOM 821 O O . ASN A 1 100 ? -113.768 -26.709 181.644 1.00 46.16 100 ASN A O 1
ATOM 825 N N . SER A 1 101 ? -112.660 -26.089 179.812 1.00 46.09 101 SER A N 1
ATOM 826 C CA . SER A 1 101 ? -112.941 -27.368 179.118 1.00 46.09 101 SER A CA 1
ATOM 827 C C . SER A 1 101 ? -111.875 -28.473 179.195 1.00 46.09 101 SER A C 1
ATOM 829 O O . SER A 1 101 ? -112.207 -29.608 178.878 1.00 46.09 101 SER A O 1
ATOM 831 N N . GLY A 1 102 ? -110.630 -28.237 179.630 1.00 47.16 102 GLY A N 1
ATOM 832 C CA . GLY A 1 102 ? -109.660 -29.339 179.811 1.00 47.16 102 GLY A CA 1
ATOM 833 C C . GLY A 1 102 ? -109.276 -30.127 178.536 1.00 47.16 102 GLY A C 1
ATOM 834 O O . GLY A 1 102 ? -108.783 -31.243 178.644 1.00 47.16 102 GLY A O 1
ATOM 835 N N . ILE A 1 103 ? -109.451 -29.554 177.337 1.00 50.03 103 ILE A N 1
ATOM 836 C CA . ILE A 1 103 ? -109.239 -30.194 176.010 1.00 50.03 103 ILE A CA 1
ATOM 837 C C . ILE A 1 103 ? -107.763 -30.101 175.528 1.00 50.03 103 ILE A C 1
ATOM 839 O O . ILE A 1 103 ? -107.450 -30.267 174.358 1.00 50.03 103 ILE A O 1
ATOM 843 N N . VAL A 1 104 ? -106.797 -29.813 176.409 1.00 50.00 104 VAL A N 1
ATOM 844 C CA . VAL A 1 104 ? -105.454 -29.363 175.968 1.00 50.00 104 VAL A CA 1
ATOM 845 C C . VAL A 1 104 ? -104.403 -30.476 175.804 1.00 50.00 104 VAL A C 1
ATOM 847 O O . VAL A 1 104 ? -103.360 -30.208 175.220 1.00 50.00 104 VAL A O 1
ATOM 850 N N . GLN A 1 105 ? -104.613 -31.726 176.231 1.00 56.66 105 GLN A N 1
ATOM 851 C CA . GLN A 1 105 ? -103.484 -32.680 176.277 1.00 56.66 105 GLN A CA 1
ATOM 852 C C . GLN A 1 105 ? -103.341 -33.682 175.115 1.00 56.66 105 GLN A C 1
ATOM 854 O O . GLN A 1 105 ? -102.207 -34.053 174.829 1.00 56.66 105 GLN A O 1
ATOM 859 N N . GLU A 1 106 ? -104.394 -34.080 174.391 1.00 51.50 106 GLU A N 1
ATOM 860 C CA . GLU A 1 106 ? -104.262 -35.131 173.352 1.00 51.50 106 GLU A CA 1
ATOM 861 C C . GLU A 1 106 ? -104.176 -34.589 171.907 1.00 51.50 106 GLU A C 1
ATOM 863 O O . GLU A 1 106 ? -103.383 -35.081 171.104 1.00 51.50 106 GLU A O 1
ATOM 868 N N . GLU A 1 107 ? -104.894 -33.510 171.572 1.00 54.31 107 GLU A N 1
ATOM 869 C CA . GLU A 1 107 ? -104.885 -32.936 170.211 1.00 54.31 107 GLU A CA 1
ATOM 870 C C . GLU A 1 107 ? -103.570 -32.215 169.858 1.00 54.31 107 GLU A C 1
ATOM 872 O O . GLU A 1 107 ? -103.129 -32.249 168.707 1.00 54.31 107 GLU A O 1
ATOM 877 N N . TRP A 1 108 ? -102.891 -31.616 170.842 1.00 58.16 108 TRP A N 1
ATOM 878 C CA . TRP A 1 108 ? -101.620 -30.915 170.616 1.00 58.16 108 TRP A CA 1
ATOM 879 C C . TRP A 1 108 ? -100.467 -31.861 170.256 1.00 58.16 108 TRP A C 1
ATOM 881 O O . TRP A 1 108 ? -99.618 -31.497 169.445 1.00 58.16 108 TRP A O 1
ATOM 891 N N . LEU A 1 109 ? -100.456 -33.090 170.784 1.00 58.16 109 LEU A N 1
ATOM 892 C CA . LEU A 1 109 ? -99.437 -34.098 170.462 1.00 58.16 109 LEU A CA 1
ATOM 893 C C . LEU A 1 109 ? -99.576 -34.617 169.022 1.00 58.16 109 LEU A C 1
ATOM 895 O O . LEU A 1 109 ? -98.579 -34.742 168.312 1.00 58.16 109 LEU A O 1
ATOM 899 N N . SER A 1 110 ? -100.809 -34.837 168.550 1.00 60.62 110 SER A N 1
ATOM 900 C CA . SER A 1 110 ? -101.060 -35.192 167.145 1.00 60.62 110 SER A CA 1
ATOM 901 C C . SER A 1 110 ? -100.722 -34.044 166.189 1.00 60.62 110 SER A C 1
ATOM 903 O O . SER A 1 110 ? -100.198 -34.287 165.101 1.00 60.62 110 SER A O 1
ATOM 905 N N . ALA A 1 111 ? -101.003 -32.796 166.577 1.00 63.34 111 ALA A N 1
ATOM 906 C CA . ALA A 1 111 ? -100.650 -31.623 165.782 1.00 63.34 111 ALA A CA 1
ATOM 907 C C . ALA A 1 111 ? -99.127 -31.417 165.700 1.00 63.34 111 ALA A C 1
ATOM 909 O O . ALA A 1 111 ? -98.621 -31.034 164.648 1.00 63.34 111 ALA A O 1
ATOM 910 N N . PHE A 1 112 ? -98.390 -31.714 166.776 1.00 70.75 112 PHE A N 1
ATOM 911 C CA . PHE A 1 112 ? -96.934 -31.585 166.812 1.00 70.75 112 PHE A CA 1
ATOM 912 C C . PHE A 1 112 ? -96.235 -32.585 165.880 1.00 70.75 112 PHE A C 1
ATOM 914 O O . PHE A 1 112 ? -95.397 -32.181 165.077 1.00 70.75 112 PHE A O 1
ATOM 921 N N . ASN A 1 113 ? -96.640 -33.861 165.897 1.00 71.06 113 ASN A N 1
ATOM 922 C CA . ASN A 1 113 ? -96.086 -34.864 164.976 1.00 71.06 113 ASN A CA 1
ATOM 923 C C . ASN A 1 113 ? -96.401 -34.527 163.508 1.00 71.06 113 ASN A C 1
ATOM 925 O O . ASN A 1 113 ? -95.519 -34.601 162.657 1.00 71.06 113 ASN A O 1
ATOM 929 N N . SER A 1 114 ? -97.618 -34.050 163.218 1.00 73.56 114 SER A N 1
ATOM 930 C CA . SER A 1 114 ? -97.972 -33.573 161.874 1.00 73.56 114 SER A CA 1
ATOM 931 C C . SER A 1 114 ? -97.150 -32.354 161.441 1.00 73.56 114 SER A C 1
ATOM 933 O O . SER A 1 114 ? -96.826 -32.240 160.261 1.00 73.56 114 SER A O 1
ATOM 935 N N . MET A 1 115 ? -96.817 -31.440 162.358 1.00 72.19 115 MET A N 1
ATOM 936 C CA . MET A 1 115 ? -95.931 -30.310 162.062 1.00 72.19 115 MET A CA 1
ATOM 937 C C . MET A 1 115 ? -94.493 -30.766 161.805 1.00 72.19 115 MET A C 1
ATOM 939 O O . MET A 1 115 ? -93.829 -30.183 160.955 1.00 72.19 115 MET A O 1
ATOM 943 N N . GLN A 1 116 ? -94.020 -31.813 162.483 1.00 73.12 116 GLN A N 1
ATOM 944 C CA . GLN A 1 116 ? -92.676 -32.353 162.281 1.00 73.12 116 GLN A CA 1
ATOM 945 C C . GLN A 1 116 ? -92.540 -33.091 160.940 1.00 73.12 116 GLN A C 1
ATOM 947 O O . GLN A 1 116 ? -91.552 -32.892 160.235 1.00 73.12 116 GLN A O 1
ATOM 952 N N . ASP A 1 117 ? -93.566 -33.837 160.526 1.00 76.62 117 ASP A N 1
ATOM 953 C CA . ASP A 1 117 ? -93.637 -34.422 159.180 1.00 76.62 117 ASP A CA 1
ATOM 954 C C . ASP A 1 117 ? -93.703 -33.339 158.092 1.00 76.62 117 ASP A C 1
ATOM 956 O O . ASP A 1 117 ? -93.035 -33.443 157.061 1.00 76.62 117 ASP A O 1
ATOM 960 N N . GLN A 1 118 ? -94.451 -32.254 158.331 1.00 75.62 118 GLN A N 1
ATOM 961 C CA . GLN A 1 118 ? -94.442 -31.088 157.443 1.00 75.62 118 GLN A CA 1
ATOM 962 C C . GLN A 1 118 ? -93.067 -30.416 157.395 1.00 75.62 118 GLN A C 1
ATOM 964 O O . GLN A 1 118 ? -92.637 -30.021 156.316 1.00 75.62 118 GLN A O 1
ATOM 969 N N . LEU A 1 119 ? -92.354 -30.322 158.521 1.00 76.06 119 LEU A N 1
ATOM 970 C CA . LEU A 1 119 ? -91.002 -29.763 158.571 1.00 76.06 119 LEU A CA 1
ATOM 971 C C . LEU A 1 119 ? -90.017 -30.596 157.740 1.00 76.06 119 LEU A C 1
ATOM 973 O O . LEU A 1 119 ? -89.298 -30.037 156.917 1.00 76.06 119 LEU A O 1
ATOM 977 N N . ASN A 1 120 ? -90.053 -31.925 157.877 1.00 76.19 120 ASN A N 1
ATOM 978 C CA . ASN A 1 120 ? -89.230 -32.842 157.081 1.00 76.19 120 ASN A CA 1
ATOM 979 C C . ASN A 1 120 ? -89.592 -32.778 155.585 1.00 76.19 120 ASN A C 1
ATOM 981 O O . ASN A 1 120 ? -88.724 -32.865 154.712 1.00 76.19 120 ASN A O 1
ATOM 985 N N . SER A 1 121 ? -90.877 -32.582 155.268 1.00 78.75 121 SER A N 1
ATOM 986 C CA . SER A 1 121 ? -91.328 -32.337 153.896 1.00 78.75 121 SER A CA 1
ATOM 987 C C . SER A 1 121 ? -90.809 -31.005 153.350 1.00 78.75 121 SER A C 1
ATOM 989 O O . SER A 1 121 ? -90.462 -30.947 152.172 1.00 78.75 121 SER A O 1
ATOM 991 N N . TYR A 1 122 ? -90.745 -29.948 154.164 1.00 77.81 122 TYR A N 1
ATOM 992 C CA . TYR A 1 122 ? -90.167 -28.665 153.759 1.00 77.81 122 TYR A CA 1
ATOM 993 C C . TYR A 1 122 ? -88.655 -28.750 153.577 1.00 77.81 122 TYR A C 1
ATOM 995 O O . TYR A 1 122 ? -88.143 -28.169 152.630 1.00 77.81 122 TYR A O 1
ATOM 1003 N N . GLU A 1 123 ? -87.950 -29.505 154.416 1.00 78.81 123 GLU A N 1
ATOM 1004 C CA . GLU A 1 123 ? -86.513 -29.749 154.261 1.00 78.81 123 GLU A CA 1
ATOM 1005 C C . GLU A 1 123 ? -86.218 -30.538 152.976 1.00 78.81 123 GLU A C 1
ATOM 1007 O O . GLU A 1 123 ? -85.336 -30.173 152.202 1.00 78.81 123 GLU A O 1
ATOM 1012 N N . THR A 1 124 ? -87.036 -31.549 152.669 1.00 78.31 124 THR A N 1
ATOM 1013 C CA . THR A 1 124 ? -86.954 -32.281 151.393 1.00 78.31 124 THR A CA 1
ATOM 1014 C C . THR A 1 124 ? -87.216 -31.358 150.200 1.00 78.31 124 THR A C 1
ATOM 1016 O O . THR A 1 124 ? -86.496 -31.411 149.206 1.00 78.31 124 THR A O 1
ATOM 1019 N N . MET A 1 125 ? -88.220 -30.484 150.301 1.00 77.56 125 MET A N 1
ATOM 1020 C CA . MET A 1 125 ? -88.567 -29.533 149.244 1.00 77.56 125 MET A CA 1
ATOM 1021 C C . MET A 1 125 ? -87.504 -28.435 149.081 1.00 77.56 125 MET A C 1
ATOM 1023 O O . MET A 1 125 ? -87.246 -28.011 147.961 1.00 77.56 125 MET A O 1
ATOM 1027 N N . ALA A 1 126 ? -86.849 -28.011 150.165 1.00 78.12 126 ALA A N 1
ATOM 1028 C CA . ALA A 1 126 ? -85.736 -27.064 150.134 1.00 78.12 126 ALA A CA 1
ATOM 1029 C C . ALA A 1 126 ? -84.495 -27.668 149.463 1.00 78.12 126 ALA A C 1
ATOM 1031 O O . ALA A 1 126 ? -83.887 -27.009 148.627 1.00 78.12 126 ALA A O 1
ATOM 1032 N N . ASN A 1 127 ? -84.172 -28.933 149.749 1.00 81.06 127 ASN A N 1
ATOM 1033 C CA . ASN A 1 127 ? -83.081 -29.638 149.068 1.00 81.06 127 ASN A CA 1
ATOM 1034 C C . ASN A 1 127 ? -83.381 -29.834 147.574 1.00 81.06 127 ASN A C 1
ATOM 1036 O O . ASN A 1 127 ? -82.515 -29.615 146.737 1.00 81.06 127 ASN A O 1
ATOM 1040 N N . GLN A 1 128 ? -84.627 -30.172 147.219 1.00 83.50 128 GLN A N 1
ATOM 1041 C CA . GLN A 1 128 ? -85.051 -30.225 145.815 1.00 83.50 128 GLN A CA 1
ATOM 1042 C C . GLN A 1 128 ? -84.968 -28.857 145.133 1.00 83.50 128 GLN A C 1
ATOM 1044 O O . GLN A 1 128 ? -84.624 -28.792 143.955 1.00 83.50 128 GLN A O 1
ATOM 1049 N N . LEU A 1 129 ? -85.282 -27.780 145.861 1.00 83.50 129 LEU A N 1
ATOM 1050 C CA . LEU A 1 129 ? -85.179 -26.417 145.357 1.00 83.50 129 LEU A CA 1
ATOM 1051 C C . LEU A 1 129 ? -83.717 -26.043 145.080 1.00 83.50 129 LEU A C 1
ATOM 1053 O O . LEU A 1 129 ? -83.438 -25.547 143.993 1.00 83.50 129 LEU A O 1
ATOM 1057 N N . ASP A 1 130 ? -82.803 -26.352 146.003 1.00 84.12 130 ASP A N 1
ATOM 1058 C CA . ASP A 1 130 ? -81.355 -26.144 145.849 1.00 84.12 130 ASP A CA 1
ATOM 1059 C C . ASP A 1 130 ? -80.794 -26.950 144.663 1.00 84.12 130 ASP A C 1
ATOM 1061 O O . ASP A 1 130 ? -80.086 -26.409 143.814 1.00 84.12 130 ASP A O 1
ATOM 1065 N N . ASP A 1 131 ? -81.211 -28.213 144.510 1.00 84.88 131 ASP A N 1
ATOM 1066 C CA . ASP A 1 131 ? -80.852 -29.044 143.355 1.00 84.88 131 ASP A CA 1
ATOM 1067 C C . ASP A 1 131 ? -81.374 -28.448 142.033 1.00 84.88 131 ASP A C 1
ATOM 1069 O O . ASP A 1 131 ? -80.657 -28.428 141.027 1.00 84.88 131 ASP A O 1
ATOM 1073 N N . THR A 1 132 ? -82.610 -27.929 142.008 1.00 81.62 132 THR A N 1
ATOM 1074 C CA . THR A 1 132 ? -83.145 -27.246 140.817 1.00 81.62 132 THR A CA 1
ATOM 1075 C C . THR A 1 132 ? -82.464 -25.913 140.538 1.00 81.62 132 THR A C 1
ATOM 1077 O O . THR A 1 132 ? -82.226 -25.604 139.373 1.00 81.62 132 THR A O 1
ATOM 1080 N N . GLU A 1 133 ? -82.123 -25.136 141.565 1.00 85.50 133 GLU A N 1
ATOM 1081 C CA . GLU A 1 133 ? -81.390 -23.878 141.422 1.00 85.50 133 GLU A CA 1
ATOM 1082 C C . GLU A 1 133 ? -80.001 -24.146 140.844 1.00 85.50 133 GLU A C 1
ATOM 1084 O O . GLU A 1 133 ? -79.617 -23.544 139.840 1.00 85.50 133 GLU A O 1
ATOM 1089 N N . LYS A 1 134 ? -79.296 -25.145 141.378 1.00 85.44 134 LYS A N 1
ATOM 1090 C CA . LYS A 1 134 ? -78.006 -25.590 140.855 1.00 85.44 134 LYS A CA 1
ATOM 1091 C C . LYS A 1 134 ? -78.107 -26.097 139.415 1.00 85.44 134 LYS A C 1
ATOM 1093 O O . LYS A 1 134 ? -77.290 -25.724 138.578 1.00 85.44 134 LYS A O 1
ATOM 1098 N N . SER A 1 135 ? -79.142 -26.875 139.088 1.00 86.62 135 SER A N 1
ATOM 1099 C CA . SER A 1 135 ? -79.383 -27.327 137.712 1.00 86.62 135 SER A CA 1
ATOM 1100 C C . SER A 1 135 ? -79.688 -26.170 136.752 1.00 86.62 135 SER A C 1
ATOM 1102 O O . SER A 1 135 ? -79.272 -26.219 135.594 1.00 86.62 135 SER A O 1
ATOM 1104 N N . LEU A 1 136 ? -80.388 -25.128 137.210 1.00 84.62 136 LEU A N 1
ATOM 1105 C CA . LEU A 1 136 ? -80.653 -23.922 136.424 1.00 84.62 136 LEU A CA 1
ATOM 1106 C C . LEU A 1 136 ? -79.387 -23.093 136.203 1.00 84.62 136 LEU A C 1
ATOM 1108 O O . LEU A 1 136 ? -79.203 -22.569 135.104 1.00 84.62 136 LEU A O 1
ATOM 1112 N N . VAL A 1 137 ? -78.501 -23.005 137.197 1.00 86.12 137 VAL A N 1
ATOM 1113 C CA . VAL A 1 137 ? -77.178 -22.382 137.040 1.00 86.12 137 VAL A CA 1
ATOM 1114 C C . VAL A 1 137 ? -76.352 -23.148 136.005 1.00 86.12 137 VAL A C 1
ATOM 1116 O O . VAL A 1 137 ? -75.896 -22.541 135.040 1.00 86.12 137 VAL A O 1
ATOM 1119 N N . ASP A 1 138 ? -76.276 -24.480 136.101 1.00 86.00 138 ASP A N 1
ATOM 1120 C CA . ASP A 1 138 ? -75.566 -25.315 135.119 1.00 86.00 138 ASP A CA 1
ATOM 1121 C C . ASP A 1 138 ? -76.136 -25.152 133.693 1.00 86.00 138 ASP A C 1
ATOM 1123 O O . ASP A 1 138 ? -75.399 -25.121 132.702 1.00 86.00 138 ASP A O 1
ATOM 1127 N N . GLN A 1 139 ? -77.463 -25.032 133.557 1.00 85.38 139 GLN A N 1
ATOM 1128 C CA . GLN A 1 139 ? -78.104 -24.759 132.266 1.00 85.38 139 GLN A CA 1
ATOM 1129 C C . GLN A 1 139 ? -77.814 -23.346 131.756 1.00 85.38 139 GLN A C 1
ATOM 1131 O O . GLN A 1 139 ? -77.595 -23.175 130.557 1.00 85.38 139 GLN A O 1
ATOM 1136 N N . THR A 1 140 ? -77.788 -22.354 132.644 1.00 86.69 140 THR A N 1
ATOM 1137 C CA . THR A 1 140 ? -77.453 -20.965 132.308 1.00 86.69 140 THR A CA 1
ATOM 1138 C C . THR A 1 140 ? -76.019 -20.878 131.794 1.00 86.69 140 THR A C 1
ATOM 1140 O O . THR A 1 140 ? -75.792 -20.327 130.718 1.00 86.69 140 THR A O 1
ATOM 1143 N N . ASP A 1 141 ? -75.073 -21.532 132.470 1.00 84.94 141 ASP A N 1
ATOM 1144 C CA . ASP A 1 141 ? -73.677 -21.608 132.037 1.00 84.94 141 ASP A CA 1
ATOM 1145 C C . ASP A 1 141 ? -73.542 -22.302 130.676 1.00 84.94 141 ASP A C 1
ATOM 1147 O O . ASP A 1 141 ? -72.811 -21.838 129.795 1.00 84.94 141 ASP A O 1
ATOM 1151 N N . LYS A 1 142 ? -74.292 -23.388 130.454 1.00 86.88 142 LYS A N 1
ATOM 1152 C CA . LYS A 1 142 ? -74.317 -24.078 129.158 1.00 86.88 142 LYS A CA 1
ATOM 1153 C C . LYS A 1 142 ? -74.883 -23.193 128.044 1.00 86.88 142 LYS A C 1
ATOM 1155 O O . LYS A 1 142 ? -74.363 -23.227 126.930 1.00 86.88 142 LYS A O 1
ATOM 1160 N N . ILE A 1 143 ? -75.917 -22.398 128.322 1.00 84.50 143 ILE A N 1
ATOM 1161 C CA . ILE A 1 143 ? -76.472 -21.429 127.366 1.00 84.50 143 ILE A CA 1
ATOM 1162 C C . ILE A 1 143 ? -75.434 -20.352 127.046 1.00 84.50 143 ILE A C 1
ATOM 1164 O O . ILE A 1 143 ? -75.184 -20.107 125.870 1.00 84.50 143 ILE A O 1
ATOM 1168 N N . SER A 1 144 ? -74.757 -19.784 128.046 1.00 84.81 144 SER A N 1
ATOM 1169 C CA . SER A 1 144 ? -73.692 -18.801 127.813 1.00 84.81 144 SER A CA 1
ATOM 1170 C C . SER A 1 144 ? -72.537 -19.373 126.981 1.00 84.81 144 SER A C 1
ATOM 1172 O O . SER A 1 144 ? -72.042 -18.705 126.075 1.00 84.81 144 SER A O 1
ATOM 1174 N N . GLN A 1 145 ? -72.137 -20.630 127.207 1.00 84.38 145 GLN A N 1
ATOM 1175 C CA . GLN A 1 145 ? -71.135 -21.304 126.366 1.00 84.38 145 GLN A CA 1
ATOM 1176 C C . GLN A 1 145 ? -71.613 -21.489 124.918 1.00 84.38 145 GLN A C 1
ATOM 1178 O O . GLN A 1 145 ? -70.836 -21.293 123.981 1.00 84.38 145 GLN A O 1
ATOM 1183 N N . LEU A 1 146 ? -72.888 -21.835 124.717 1.00 85.44 146 LEU A N 1
ATOM 1184 C CA . LEU A 1 146 ? -73.481 -21.952 123.383 1.00 85.44 146 LEU A CA 1
ATOM 1185 C C . LEU A 1 146 ? -73.590 -20.594 122.678 1.00 85.44 146 LEU A C 1
ATOM 1187 O O . LEU A 1 146 ? -73.331 -20.521 121.480 1.00 85.44 146 LEU A O 1
ATOM 1191 N N . GLU A 1 147 ? -73.915 -19.517 123.394 1.00 84.00 147 GLU A N 1
ATOM 1192 C CA . GLU A 1 147 ? -73.945 -18.153 122.850 1.00 84.00 147 GLU A CA 1
ATOM 1193 C C . GLU A 1 147 ? -72.555 -17.682 122.411 1.00 84.00 147 GLU A C 1
ATOM 1195 O O . GLU A 1 147 ? -72.409 -17.127 121.319 1.00 84.00 147 GLU A O 1
ATOM 1200 N N . VAL A 1 148 ? -71.520 -17.964 123.211 1.00 83.50 148 VAL A N 1
ATOM 1201 C CA . VAL A 1 148 ? -70.120 -17.717 122.828 1.00 83.50 148 VAL A CA 1
ATOM 1202 C C . VAL A 1 148 ? -69.747 -18.544 121.593 1.00 83.50 148 VAL A C 1
ATOM 1204 O O . VAL A 1 148 ? -69.163 -18.005 120.653 1.00 83.50 148 VAL A O 1
ATOM 1207 N N . GLY A 1 149 ? -70.137 -19.822 121.537 1.00 81.00 149 GLY A N 1
ATOM 1208 C CA . GLY A 1 149 ? -69.921 -20.679 120.366 1.00 81.00 149 GLY A CA 1
ATOM 1209 C C . GLY A 1 149 ? -70.632 -20.180 119.100 1.00 81.00 149 GLY A C 1
ATOM 1210 O O . GLY A 1 149 ? -70.060 -20.217 118.008 1.00 81.00 149 GLY A O 1
ATOM 1211 N N . ALA A 1 150 ? -71.852 -19.657 119.231 1.00 80.50 150 ALA A N 1
ATOM 1212 C CA . ALA A 1 150 ? -72.614 -19.080 118.125 1.00 80.50 150 ALA A CA 1
ATOM 1213 C C . ALA A 1 150 ? -72.014 -17.752 117.632 1.00 80.50 150 ALA A C 1
ATOM 1215 O O . ALA A 1 150 ? -71.958 -17.516 116.425 1.00 80.50 150 ALA A O 1
ATOM 1216 N N . GLN A 1 151 ? -71.527 -16.903 118.545 1.00 80.81 151 GLN A N 1
ATOM 1217 C CA . GLN A 1 151 ? -70.789 -15.678 118.212 1.00 80.81 151 GLN A CA 1
ATOM 1218 C C . GLN A 1 151 ? -69.502 -15.999 117.447 1.00 80.81 151 GLN A C 1
ATOM 1220 O O . GLN A 1 151 ? -69.296 -15.444 116.370 1.00 80.81 151 GLN A O 1
ATOM 1225 N N . LEU A 1 152 ? -68.695 -16.944 117.943 1.00 82.69 152 LEU A N 1
ATOM 1226 C CA . LEU A 1 152 ? -67.482 -17.408 117.259 1.00 82.69 152 LEU A CA 1
ATOM 1227 C C . LEU A 1 152 ? -67.799 -17.947 115.859 1.00 82.69 152 LEU A C 1
ATOM 1229 O O . LEU A 1 152 ? -67.194 -17.509 114.887 1.00 82.69 152 LEU A O 1
ATOM 1233 N N . SER A 1 153 ? -68.825 -18.793 115.729 1.00 84.56 153 SER A N 1
ATOM 1234 C CA . SER A 1 153 ? -69.249 -19.335 114.427 1.00 84.56 153 SER A CA 1
ATOM 1235 C C . SER A 1 153 ? -69.696 -18.240 113.449 1.00 84.56 153 SER A C 1
ATOM 1237 O O . SER A 1 153 ? -69.452 -18.333 112.248 1.00 84.56 153 SER A O 1
ATOM 1239 N N . LYS A 1 154 ? -70.343 -17.178 113.944 1.00 85.00 154 LYS A N 1
ATOM 1240 C CA . LYS A 1 154 ? -70.736 -16.020 113.129 1.00 85.00 154 LYS A CA 1
ATOM 1241 C C . LYS A 1 154 ? -69.522 -15.205 112.680 1.00 85.00 154 LYS A C 1
ATOM 1243 O O . LYS A 1 154 ? -69.501 -14.725 111.549 1.00 85.00 154 LYS A O 1
ATOM 1248 N N . THR A 1 155 ? -68.525 -15.050 113.548 1.00 85.62 155 THR A N 1
ATOM 1249 C CA . THR A 1 155 ? -67.250 -14.412 113.204 1.00 85.62 155 THR A CA 1
ATOM 1250 C C . THR A 1 155 ? -66.493 -15.223 112.154 1.00 85.62 155 THR A C 1
ATOM 1252 O O . THR A 1 155 ? -66.031 -14.643 111.174 1.00 85.62 155 THR A O 1
ATOM 1255 N N . ASP A 1 156 ? -66.440 -16.548 112.300 1.00 87.50 156 ASP A N 1
ATOM 1256 C CA . ASP A 1 156 ? -65.802 -17.442 111.330 1.00 87.50 156 ASP A CA 1
ATOM 1257 C C . ASP A 1 156 ? -66.512 -17.397 109.970 1.00 87.50 156 ASP A C 1
ATOM 1259 O O . ASP A 1 156 ? -65.856 -17.295 108.936 1.00 87.50 156 ASP A O 1
ATOM 1263 N N . LEU A 1 157 ? -67.851 -17.380 109.951 1.00 90.12 157 LEU A N 1
ATOM 1264 C CA . LEU A 1 157 ? -68.630 -17.214 108.717 1.00 90.12 157 LEU A CA 1
ATOM 1265 C C . LEU A 1 157 ? -68.317 -15.892 108.013 1.00 90.12 157 LEU A C 1
ATOM 1267 O O . LEU A 1 157 ? -68.026 -15.897 106.820 1.00 90.12 157 LEU A O 1
ATOM 1271 N N . ALA A 1 158 ? -68.303 -14.777 108.747 1.00 87.19 158 ALA A N 1
ATOM 1272 C CA . ALA A 1 158 ? -67.943 -13.480 108.179 1.00 87.19 158 ALA A CA 1
ATOM 1273 C C . ALA A 1 158 ? -66.495 -13.466 107.653 1.00 87.19 158 ALA A C 1
ATOM 1275 O O . ALA A 1 158 ? -66.201 -12.828 106.642 1.00 87.19 158 ALA A O 1
ATOM 1276 N N . HIS A 1 159 ? -65.572 -14.173 108.310 1.00 90.06 159 HIS A N 1
ATOM 1277 C CA . HIS A 1 159 ? -64.206 -14.329 107.818 1.00 90.06 159 HIS A CA 1
ATOM 1278 C C . HIS A 1 159 ? -64.156 -15.136 106.511 1.00 90.06 159 HIS A C 1
ATOM 1280 O O . HIS A 1 159 ? -63.511 -14.697 105.559 1.00 90.06 159 HIS A O 1
ATOM 1286 N N . PHE A 1 160 ? -64.871 -16.262 106.425 1.00 90.88 160 PHE A N 1
ATOM 1287 C CA . PHE A 1 160 ? -64.934 -17.068 105.203 1.00 90.88 160 PHE A CA 1
ATOM 1288 C C . PHE A 1 160 ? -65.603 -16.333 104.042 1.00 90.88 160 PHE A C 1
ATOM 1290 O O . PHE A 1 160 ? -65.109 -16.421 102.924 1.00 90.88 160 PHE A O 1
ATOM 1297 N N . GLU A 1 161 ? -66.673 -15.575 104.284 1.00 92.25 161 GLU A N 1
ATOM 1298 C CA . GLU A 1 161 ? -67.315 -14.748 103.253 1.00 92.25 161 GLU A CA 1
ATOM 1299 C C . GLU A 1 161 ? -66.346 -13.706 102.682 1.00 92.25 161 GLU A C 1
ATOM 1301 O O . GLU A 1 161 ? -66.247 -13.556 101.464 1.00 92.25 161 GLU A O 1
ATOM 1306 N N . ASN A 1 162 ? -65.574 -13.040 103.547 1.00 91.56 162 ASN A N 1
ATOM 1307 C CA . ASN A 1 162 ? -64.540 -12.103 103.109 1.00 91.56 162 ASN A CA 1
ATOM 1308 C C . ASN A 1 162 ? -63.426 -12.806 102.317 1.00 91.56 162 ASN A C 1
ATOM 1310 O O . ASN A 1 162 ? -63.003 -12.295 101.282 1.00 91.56 162 ASN A O 1
ATOM 1314 N N . LEU A 1 163 ? -62.983 -13.988 102.761 1.00 93.19 163 LEU A N 1
ATOM 1315 C CA . LEU A 1 163 ? -61.971 -14.774 102.053 1.00 93.19 163 LEU A CA 1
ATOM 1316 C C . LEU A 1 163 ? -62.473 -15.226 100.673 1.00 93.19 163 LEU A C 1
ATOM 1318 O O . LEU A 1 163 ? -61.725 -15.173 99.701 1.00 93.19 163 LEU A O 1
ATOM 1322 N N . ILE A 1 164 ? -63.735 -15.648 100.568 1.00 93.00 164 ILE A N 1
ATOM 1323 C CA . ILE A 1 164 ? -64.364 -16.016 99.293 1.00 93.00 164 ILE A CA 1
ATOM 1324 C C . ILE A 1 164 ? -64.412 -14.801 98.367 1.00 93.00 164 ILE A C 1
ATOM 1326 O O . ILE A 1 164 ? -63.977 -14.906 97.226 1.00 93.00 164 ILE A O 1
ATOM 1330 N N . ALA A 1 165 ? -64.847 -13.639 98.861 1.00 91.81 165 ALA A N 1
ATOM 1331 C CA . ALA A 1 165 ? -64.880 -12.412 98.068 1.00 91.81 165 ALA A CA 1
ATOM 1332 C C . ALA A 1 165 ? -63.482 -12.003 97.562 1.00 91.81 165 ALA A C 1
ATOM 1334 O O . ALA A 1 165 ? -63.333 -11.606 96.405 1.00 91.81 165 ALA A O 1
ATOM 1335 N N . GLU A 1 166 ? -62.447 -12.142 98.396 1.00 93.88 166 GLU A N 1
ATOM 1336 C CA . GLU A 1 166 ? -61.052 -11.901 98.010 1.00 93.88 166 GLU A CA 1
ATOM 1337 C C . GLU A 1 166 ? -60.578 -12.892 96.931 1.00 93.88 166 GLU A C 1
ATOM 1339 O O . GLU A 1 166 ? -59.940 -12.500 95.947 1.00 93.88 166 GLU A O 1
ATOM 1344 N N . LYS A 1 167 ? -60.919 -14.180 97.068 1.00 94.31 167 LYS A N 1
ATOM 1345 C CA . LYS A 1 167 ? -60.578 -15.205 96.070 1.00 94.31 167 LYS A CA 1
ATOM 1346 C C . LYS A 1 167 ? -61.320 -15.008 94.754 1.00 94.31 167 LYS A C 1
ATOM 1348 O O . LYS A 1 167 ? -60.684 -15.112 93.710 1.00 94.31 167 LYS A O 1
ATOM 1353 N N . ASP A 1 168 ? -62.598 -14.654 94.783 1.00 94.75 168 ASP A N 1
ATOM 1354 C CA . ASP A 1 168 ? -63.377 -14.340 93.582 1.00 94.75 168 ASP A CA 1
ATOM 1355 C C . ASP A 1 168 ? -62.808 -13.125 92.843 1.00 94.75 168 ASP A C 1
ATOM 1357 O O . ASP A 1 168 ? -62.744 -13.115 91.612 1.00 94.75 168 ASP A O 1
ATOM 1361 N N . GLN A 1 169 ? -62.354 -12.109 93.581 1.00 92.69 169 GLN A N 1
ATOM 1362 C CA . GLN A 1 169 ? -61.678 -10.957 92.991 1.00 92.69 169 GLN A CA 1
ATOM 1363 C C . GLN A 1 169 ? -60.351 -11.362 92.335 1.00 92.69 169 GLN A C 1
ATOM 1365 O O . GLN A 1 169 ? -60.097 -10.991 91.191 1.00 92.69 169 GLN A O 1
ATOM 1370 N N . THR A 1 170 ? -59.555 -12.194 93.013 1.00 94.38 170 THR A N 1
ATOM 1371 C CA . THR A 1 170 ? -58.297 -12.730 92.464 1.00 94.38 170 THR A CA 1
ATOM 1372 C C . THR A 1 170 ? -58.541 -13.546 91.188 1.00 94.38 170 THR A C 1
ATOM 1374 O O . THR A 1 170 ? -57.794 -13.432 90.221 1.00 94.38 170 THR A O 1
ATOM 1377 N N . ILE A 1 171 ? -59.599 -14.365 91.152 1.00 94.88 171 ILE A N 1
ATOM 1378 C CA . ILE A 1 171 ? -59.962 -15.158 89.969 1.00 94.88 171 ILE A CA 1
ATOM 1379 C C . ILE A 1 171 ? -60.301 -14.242 88.792 1.00 94.88 171 ILE A C 1
ATOM 1381 O O . ILE A 1 171 ? -59.789 -14.458 87.700 1.00 94.88 171 ILE A O 1
ATOM 1385 N N . LYS A 1 172 ? -61.089 -13.182 89.011 1.00 93.88 172 LYS A N 1
ATOM 1386 C CA . LYS A 1 172 ? -61.422 -12.214 87.951 1.00 93.88 172 LYS A CA 1
ATOM 1387 C C . LYS A 1 172 ? -60.191 -11.507 87.388 1.00 93.88 172 LYS A C 1
ATOM 1389 O O . LYS A 1 172 ? -60.120 -11.275 86.184 1.00 93.88 172 LYS A O 1
ATOM 1394 N N . GLU A 1 173 ? -59.242 -11.149 88.248 1.00 93.75 173 GLU A N 1
ATOM 1395 C CA . GLU A 1 173 ? -57.979 -10.534 87.828 1.00 93.75 173 GLU A CA 1
ATOM 1396 C C . GLU A 1 173 ? -57.145 -11.504 86.985 1.00 93.75 173 GLU A C 1
ATOM 1398 O O . GLU A 1 173 ? -56.694 -11.137 85.899 1.00 93.75 173 GLU A O 1
ATOM 1403 N N . ASN A 1 174 ? -57.037 -12.762 87.419 1.00 93.62 174 ASN A N 1
ATOM 1404 C CA . ASN A 1 174 ? -56.346 -13.809 86.669 1.00 93.62 174 ASN A CA 1
ATOM 1405 C C . ASN A 1 174 ? -57.029 -14.112 85.327 1.00 93.62 174 ASN A C 1
ATOM 1407 O O . ASN A 1 174 ? -56.344 -14.271 84.321 1.00 93.62 174 ASN A O 1
ATOM 1411 N N . ASP A 1 175 ? -58.361 -14.168 85.276 1.00 94.81 175 ASP A N 1
ATOM 1412 C CA . ASP A 1 175 ? -59.107 -14.379 84.030 1.00 94.81 175 ASP A CA 1
ATOM 1413 C C . ASP A 1 175 ? -58.844 -13.244 83.031 1.00 94.81 175 ASP A C 1
ATOM 1415 O O . ASP A 1 175 ? -58.626 -13.484 81.840 1.00 94.81 175 ASP A O 1
ATOM 1419 N N . GLN A 1 176 ? -58.798 -11.999 83.514 1.00 93.38 176 GLN A N 1
ATOM 1420 C CA . GLN A 1 176 ? -58.447 -10.851 82.684 1.00 93.38 176 GLN A CA 1
ATOM 1421 C C . GLN A 1 176 ? -56.992 -10.922 82.195 1.00 93.38 176 GLN A C 1
ATOM 1423 O O . GLN A 1 176 ? -56.713 -10.588 81.041 1.00 93.38 176 GLN A O 1
ATOM 1428 N N . GLU A 1 177 ? -56.062 -11.370 83.039 1.00 94.56 177 GLU A N 1
ATOM 1429 C CA . GLU A 1 177 ? -54.670 -11.596 82.645 1.00 94.56 177 GLU A CA 1
ATOM 1430 C C . GLU A 1 177 ? -54.554 -12.701 81.585 1.00 94.56 177 GLU A C 1
ATOM 1432 O O . GLU A 1 177 ? -53.875 -12.509 80.577 1.00 94.56 177 GLU A O 1
ATOM 1437 N N . ILE A 1 178 ? -55.274 -13.816 81.743 1.00 94.88 178 ILE A N 1
ATOM 1438 C CA . ILE A 1 178 ? -55.326 -14.913 80.765 1.00 94.88 178 ILE A CA 1
ATOM 1439 C C . ILE A 1 178 ? -55.849 -14.418 79.414 1.00 94.88 178 ILE A C 1
ATOM 1441 O O . ILE A 1 178 ? -55.291 -14.780 78.374 1.00 94.88 178 ILE A O 1
ATOM 1445 N N . LEU A 1 179 ? -56.884 -13.572 79.405 1.00 93.69 179 LEU A N 1
ATOM 1446 C CA . LEU A 1 179 ? -57.391 -12.953 78.177 1.00 93.69 179 LEU A CA 1
ATOM 1447 C C . LEU A 1 179 ? -56.322 -12.077 77.512 1.00 93.69 179 LEU A C 1
ATOM 1449 O O . LEU A 1 179 ? -56.051 -12.240 76.321 1.00 93.69 179 LEU A O 1
ATOM 1453 N N . ASN A 1 180 ? -55.655 -11.215 78.282 1.00 94.00 180 ASN A N 1
ATOM 1454 C CA . ASN A 1 180 ? -54.590 -10.348 77.770 1.00 94.00 180 ASN A CA 1
ATOM 1455 C C . ASN A 1 180 ? -53.409 -11.160 77.206 1.00 94.00 180 ASN A C 1
ATOM 1457 O O . ASN A 1 180 ? -52.881 -10.840 76.138 1.00 94.00 180 ASN A O 1
ATOM 1461 N N . LEU A 1 181 ? -53.004 -12.229 77.898 1.00 95.06 181 LEU A N 1
ATOM 1462 C CA . LEU A 1 181 ? -51.947 -13.137 77.449 1.00 95.06 181 LEU A CA 1
ATOM 1463 C C . LEU A 1 181 ? -52.352 -13.889 76.179 1.00 95.06 181 LEU A C 1
ATOM 1465 O O . LEU A 1 181 ? -51.534 -14.023 75.271 1.00 95.06 181 LEU A O 1
ATOM 1469 N N . SER A 1 182 ? -53.607 -14.328 76.082 1.00 93.94 182 SER A N 1
ATOM 1470 C CA . SER A 1 182 ? -54.140 -15.011 74.897 1.00 93.94 182 SER A CA 1
ATOM 1471 C C . SER A 1 182 ? -54.159 -14.090 73.675 1.00 93.94 182 SER A C 1
ATOM 1473 O O . SER A 1 182 ? -53.744 -14.493 72.587 1.00 93.94 182 SER A O 1
ATOM 1475 N N . GLU A 1 183 ? -54.557 -12.826 73.848 1.00 93.69 183 GLU A N 1
ATOM 1476 C CA . GLU A 1 183 ? -54.450 -11.819 72.788 1.00 93.69 183 GLU A CA 1
ATOM 1477 C C . GLU A 1 183 ? -52.993 -11.565 72.382 1.00 93.69 183 GLU A C 1
ATOM 1479 O O . GLU A 1 183 ? -52.686 -11.474 71.191 1.00 93.69 183 GLU A O 1
ATOM 1484 N N . GLY A 1 184 ? -52.083 -11.472 73.357 1.00 94.62 184 GLY A N 1
ATOM 1485 C CA . GLY A 1 184 ? -50.648 -11.331 73.110 1.00 94.62 184 GLY A CA 1
ATOM 1486 C C . GLY A 1 184 ? -50.078 -12.499 72.302 1.00 94.62 184 GLY A C 1
ATOM 1487 O O . GLY A 1 184 ? -49.364 -12.280 71.323 1.00 94.62 184 GLY A O 1
ATOM 1488 N N . LEU A 1 185 ? -50.449 -13.731 72.657 1.00 94.56 185 LEU A N 1
ATOM 1489 C CA . LEU A 1 185 ? -50.092 -14.955 71.936 1.00 94.56 185 LEU A CA 1
ATOM 1490 C C . LEU A 1 185 ? -50.600 -14.936 70.497 1.00 94.56 185 LEU A C 1
ATOM 1492 O O . LEU A 1 185 ? -49.821 -15.186 69.582 1.00 94.56 185 LEU A O 1
ATOM 1496 N N . SER A 1 186 ? -51.860 -14.555 70.282 1.00 94.06 186 SER A N 1
ATOM 1497 C CA . SER A 1 186 ? -52.437 -14.471 68.937 1.00 94.06 186 SER A CA 1
ATOM 1498 C C . SER A 1 186 ? -51.722 -13.427 68.064 1.00 94.06 186 SER A C 1
ATOM 1500 O O . SER A 1 186 ? -51.443 -13.670 66.886 1.00 94.06 186 SER A O 1
ATOM 1502 N N . ARG A 1 187 ? -51.332 -12.280 68.643 1.00 93.75 187 ARG A N 1
ATOM 1503 C CA . ARG A 1 187 ? -50.515 -11.271 67.943 1.00 93.75 187 ARG A CA 1
ATOM 1504 C C . ARG A 1 187 ? -49.126 -11.808 67.596 1.00 93.75 187 ARG A C 1
ATOM 1506 O O . ARG A 1 187 ? -48.675 -11.609 66.469 1.00 93.75 187 ARG A O 1
ATOM 1513 N N . MET A 1 188 ? -48.470 -12.505 68.524 1.00 93.75 188 MET A N 1
ATOM 1514 C CA . MET A 1 188 ? -47.161 -13.122 68.281 1.00 93.75 188 MET A CA 1
ATOM 1515 C C . MET A 1 188 ? -47.227 -14.229 67.228 1.00 93.75 188 MET A C 1
ATOM 1517 O O . MET A 1 188 ? -46.345 -14.303 66.382 1.00 93.75 188 MET A O 1
ATOM 1521 N N . GLU A 1 189 ? -48.270 -15.055 67.229 1.00 94.81 189 GLU A N 1
ATOM 1522 C CA . GLU A 1 189 ? -48.477 -16.104 66.228 1.00 94.81 189 GLU A CA 1
ATOM 1523 C C . GLU A 1 189 ? -48.687 -15.505 64.832 1.00 94.81 189 GLU A C 1
ATOM 1525 O O . GLU A 1 189 ? -48.056 -15.927 63.863 1.00 94.81 189 GLU A O 1
ATOM 1530 N N . SER A 1 190 ? -49.494 -14.446 64.727 1.00 93.50 190 SER A N 1
ATOM 1531 C CA . SER A 1 190 ? -49.653 -13.690 63.480 1.00 93.50 190 SER A CA 1
ATOM 1532 C C . SER A 1 190 ? -48.335 -13.054 63.016 1.00 93.50 190 SER A C 1
ATOM 1534 O O . SER A 1 190 ? -47.997 -13.093 61.830 1.00 93.50 190 SER A O 1
ATOM 1536 N N . GLN A 1 191 ? -47.541 -12.509 63.942 1.00 94.44 191 GLN A N 1
ATOM 1537 C CA . GLN A 1 191 ? -46.216 -11.969 63.638 1.00 94.44 191 GLN A CA 1
ATOM 1538 C C . GLN A 1 191 ? -45.248 -13.065 63.168 1.00 94.44 191 GLN A C 1
ATOM 1540 O O . GLN A 1 191 ? -44.534 -12.862 62.186 1.00 94.44 191 GLN A O 1
ATOM 1545 N N . ALA A 1 192 ? -45.248 -14.228 63.821 1.00 93.06 192 ALA A N 1
ATOM 1546 C CA . ALA A 1 192 ? -44.429 -15.374 63.448 1.00 93.06 192 ALA A CA 1
ATOM 1547 C C . ALA A 1 192 ? -44.806 -15.901 62.056 1.00 93.06 192 ALA A C 1
ATOM 1549 O O . ALA A 1 192 ? -43.921 -16.135 61.236 1.00 93.06 192 ALA A O 1
ATOM 1550 N N . ASN A 1 193 ? -46.103 -15.993 61.748 1.00 94.06 193 ASN A N 1
ATOM 1551 C CA . ASN A 1 193 ? -46.586 -16.370 60.420 1.00 94.06 193 ASN A CA 1
ATOM 1552 C C . ASN A 1 193 ? -46.163 -15.359 59.346 1.00 94.06 193 ASN A C 1
ATOM 1554 O O . ASN A 1 193 ? -45.672 -15.761 58.291 1.00 94.06 193 ASN A O 1
ATOM 1558 N N . ASN A 1 194 ? -46.273 -14.054 59.620 1.00 94.69 194 ASN A N 1
ATOM 1559 C CA . ASN A 1 194 ? -45.784 -13.016 58.708 1.00 94.69 194 ASN A CA 1
ATOM 1560 C C . ASN A 1 194 ? -44.266 -13.102 58.494 1.00 94.69 194 ASN A C 1
ATOM 1562 O O . ASN A 1 194 ? -43.798 -13.010 57.361 1.00 94.69 194 ASN A O 1
ATOM 1566 N N . MET A 1 195 ? -43.481 -13.315 59.555 1.00 93.19 195 MET A N 1
ATOM 1567 C CA . MET A 1 195 ? -42.035 -13.524 59.424 1.00 93.19 195 MET A CA 1
ATOM 1568 C C . MET A 1 195 ? -41.721 -14.781 58.609 1.00 93.19 195 MET A C 1
ATOM 1570 O O . MET A 1 195 ? -40.851 -14.724 57.745 1.00 93.19 195 MET A O 1
ATOM 1574 N N . GLY A 1 196 ? -42.451 -15.879 58.820 1.00 94.12 196 GLY A N 1
ATOM 1575 C CA . GLY A 1 196 ? -42.312 -17.108 58.038 1.00 94.12 196 GLY A CA 1
ATOM 1576 C C . GLY A 1 196 ? -42.582 -16.892 56.548 1.00 94.12 196 GLY A C 1
ATOM 1577 O O . GLY A 1 196 ? -41.787 -17.325 55.715 1.00 94.12 196 GLY A O 1
ATOM 1578 N N . GLN A 1 197 ? -43.644 -16.157 56.201 1.00 92.94 197 GLN A N 1
ATOM 1579 C CA . GLN A 1 197 ? -43.931 -15.794 54.808 1.00 92.94 197 GLN A CA 1
ATOM 1580 C C . GLN A 1 197 ? -42.849 -14.891 54.209 1.00 92.94 197 GLN A C 1
ATOM 1582 O O . GLN A 1 197 ? -42.373 -15.161 53.108 1.00 92.94 197 GLN A O 1
ATOM 1587 N N . ASN A 1 198 ? -42.395 -13.876 54.950 1.00 94.38 198 ASN A N 1
ATOM 1588 C CA . ASN A 1 198 ? -41.308 -13.002 54.507 1.00 94.38 198 ASN A CA 1
ATOM 1589 C C . ASN A 1 198 ? -39.997 -13.774 54.300 1.00 94.38 198 ASN A C 1
ATOM 1591 O O . ASN A 1 198 ? -39.272 -13.506 53.347 1.00 94.38 198 ASN A O 1
ATOM 1595 N N . MET A 1 199 ? -39.682 -14.746 55.161 1.00 93.69 199 MET A N 1
ATOM 1596 C CA . MET A 1 199 ? -38.502 -15.599 55.000 1.00 93.69 199 MET A CA 1
ATOM 1597 C C . MET A 1 199 ? -38.598 -16.486 53.759 1.00 93.69 199 MET A C 1
ATOM 1599 O O . MET A 1 199 ? -37.617 -16.599 53.031 1.00 93.69 199 MET A O 1
ATOM 1603 N N . LEU A 1 200 ? -39.769 -17.070 53.490 1.00 92.81 200 LEU A N 1
ATOM 1604 C CA . LEU A 1 200 ? -40.033 -17.819 52.257 1.00 92.81 200 LEU A CA 1
ATOM 1605 C C . LEU A 1 200 ? -39.845 -16.941 51.020 1.00 92.81 200 LEU A C 1
ATOM 1607 O O . LEU A 1 200 ? -39.169 -17.342 50.076 1.00 92.81 200 LEU A O 1
ATOM 1611 N N . GLN A 1 201 ? -40.382 -15.722 51.047 1.00 93.50 201 GLN A N 1
ATOM 1612 C CA . GLN A 1 201 ? -40.224 -14.779 49.949 1.00 93.50 201 GLN A CA 1
ATOM 1613 C C . GLN A 1 201 ? -38.765 -14.369 49.752 1.00 93.50 201 GLN A C 1
ATOM 1615 O O . GLN A 1 201 ? -38.266 -14.430 48.636 1.00 93.50 201 GLN A O 1
ATOM 1620 N N . ASN A 1 202 ? -38.050 -14.052 50.832 1.00 93.50 202 ASN A N 1
ATOM 1621 C CA . ASN A 1 202 ? -36.619 -13.772 50.771 1.00 93.50 202 ASN A CA 1
ATOM 1622 C C . ASN A 1 202 ? -35.823 -14.970 50.239 1.00 93.50 202 ASN A C 1
ATOM 1624 O O . ASN A 1 202 ? -34.882 -14.766 49.482 1.00 93.50 202 ASN A O 1
ATOM 1628 N N . SER A 1 203 ? -36.195 -16.201 50.600 1.00 94.88 203 SER A N 1
ATOM 1629 C CA . SER A 1 203 ? -35.556 -17.416 50.084 1.00 94.88 203 SER A CA 1
ATOM 1630 C C . SER A 1 203 ? -35.720 -17.539 48.571 1.00 94.88 203 SER A C 1
ATOM 1632 O O . SER A 1 203 ? -34.739 -17.805 47.885 1.00 94.88 203 SER A O 1
ATOM 1634 N N . MET A 1 204 ? -36.925 -17.292 48.046 1.00 91.69 204 MET A N 1
ATOM 1635 C CA . MET A 1 204 ? -37.166 -17.283 46.597 1.00 91.69 204 MET A CA 1
ATOM 1636 C C . MET A 1 204 ? -36.340 -16.194 45.902 1.00 91.69 204 MET A C 1
ATOM 1638 O O . MET A 1 204 ? -35.673 -16.466 44.909 1.00 91.69 204 MET A O 1
ATOM 1642 N N . THR A 1 205 ? -36.296 -14.982 46.464 1.00 93.00 205 THR A N 1
ATOM 1643 C CA . THR A 1 205 ? -35.465 -13.892 45.928 1.00 93.00 205 THR A CA 1
ATOM 1644 C C . THR A 1 205 ? -33.973 -14.246 45.946 1.00 93.00 205 THR A C 1
ATOM 1646 O O . THR A 1 205 ? -33.235 -13.880 45.035 1.00 93.00 205 THR A O 1
ATOM 1649 N N . ILE A 1 206 ? -33.499 -14.955 46.976 1.00 93.75 206 ILE A N 1
ATOM 1650 C CA . ILE A 1 206 ? -32.107 -15.418 47.060 1.00 93.75 206 ILE A CA 1
ATOM 1651 C C . ILE A 1 206 ? -31.806 -16.436 45.955 1.00 93.75 206 ILE A C 1
ATOM 1653 O O . ILE A 1 206 ? -30.754 -16.326 45.328 1.00 93.75 206 ILE A O 1
ATOM 1657 N N . GLU A 1 207 ? -32.706 -17.385 45.685 1.00 92.69 207 GLU A N 1
ATOM 1658 C CA . GLU A 1 207 ? -32.548 -18.333 44.572 1.00 92.69 207 GLU A CA 1
ATOM 1659 C C . GLU A 1 207 ? -32.500 -17.616 43.214 1.00 92.69 207 GLU A C 1
ATOM 1661 O O . GLU A 1 207 ? -31.629 -17.913 42.396 1.00 92.69 207 GLU A O 1
ATOM 1666 N N . GLU A 1 208 ? -33.363 -16.621 42.987 1.00 92.94 208 GLU A N 1
ATOM 1667 C CA . GLU A 1 208 ? -33.324 -15.804 41.766 1.00 92.94 208 GLU A CA 1
ATOM 1668 C C . GLU A 1 208 ? -31.989 -15.062 41.616 1.00 92.94 208 GLU A C 1
ATOM 1670 O O . GLU A 1 208 ? -31.370 -15.094 40.550 1.00 92.94 208 GLU A O 1
ATOM 1675 N N . LEU A 1 209 ? -31.501 -14.433 42.690 1.00 94.19 209 LEU A N 1
ATOM 1676 C CA . LEU A 1 209 ? -30.209 -13.743 42.684 1.00 94.19 209 LEU A CA 1
ATOM 1677 C C . LEU A 1 209 ? -29.046 -14.703 42.416 1.00 94.19 209 LEU A C 1
ATOM 1679 O O . LEU A 1 209 ? -28.121 -14.344 41.690 1.00 94.19 209 LEU A O 1
ATOM 1683 N N . GLN A 1 210 ? -29.087 -15.921 42.958 1.00 93.50 210 GLN A N 1
ATOM 1684 C CA . GLN A 1 210 ? -28.092 -16.954 42.662 1.00 93.50 210 GLN A CA 1
ATOM 1685 C C . GLN A 1 210 ? -28.127 -17.373 41.188 1.00 93.50 210 GLN A C 1
ATOM 1687 O O . GLN A 1 210 ? -27.065 -17.546 40.590 1.00 93.50 210 GLN A O 1
ATOM 1692 N N . GLY A 1 211 ? -29.316 -17.471 40.586 1.00 93.12 211 GLY A N 1
ATOM 1693 C CA . GLY A 1 211 ? -29.472 -17.700 39.149 1.00 93.12 211 GLY A CA 1
ATOM 1694 C C . GLY A 1 211 ? -28.809 -16.601 38.315 1.00 93.12 211 GLY A C 1
ATOM 1695 O O . GLY A 1 211 ? -27.980 -16.893 37.454 1.00 93.12 211 GLY A O 1
ATOM 1696 N N . VAL A 1 212 ? -29.088 -15.334 38.637 1.00 93.81 212 VAL A N 1
ATOM 1697 C CA . VAL A 1 212 ? -28.479 -14.172 37.963 1.00 93.81 212 VAL A CA 1
ATOM 1698 C C . VAL A 1 212 ? -26.956 -14.150 38.127 1.00 93.81 212 VAL A C 1
ATOM 1700 O O . VAL A 1 212 ? -26.242 -13.841 37.174 1.00 93.81 212 VAL A O 1
ATOM 1703 N N . ILE A 1 213 ? -26.436 -14.486 39.312 1.00 93.00 213 ILE A N 1
ATOM 1704 C CA . ILE A 1 213 ? -24.987 -14.598 39.540 1.00 93.00 213 ILE A CA 1
ATOM 1705 C C . ILE A 1 213 ? -24.388 -15.678 38.632 1.00 93.00 213 ILE A C 1
ATOM 1707 O O . ILE A 1 213 ? -23.391 -15.413 37.965 1.00 93.00 213 ILE A O 1
ATOM 1711 N N . GLY A 1 214 ? -25.023 -16.849 38.536 1.00 92.69 214 GLY A N 1
ATOM 1712 C CA . GLY A 1 214 ? -24.570 -17.924 37.651 1.00 92.69 214 GLY A CA 1
ATOM 1713 C C . GLY A 1 214 ? -24.539 -17.517 36.174 1.00 92.69 214 GLY A C 1
ATOM 1714 O O . GLY A 1 214 ? -23.570 -17.807 35.473 1.00 92.69 214 GLY A O 1
ATOM 1715 N N . GLU A 1 215 ? -25.553 -16.791 35.697 1.00 93.31 215 GLU A N 1
ATOM 1716 C CA . GLU A 1 215 ? -25.562 -16.236 34.335 1.00 93.31 215 GLU A CA 1
ATOM 1717 C C . GLU A 1 215 ? -24.422 -15.233 34.116 1.00 93.31 215 GLU A C 1
ATOM 1719 O O . GLU A 1 215 ? -23.751 -15.260 33.080 1.00 93.31 215 GLU A O 1
ATOM 1724 N N . LYS A 1 216 ? -24.160 -14.369 35.102 1.00 93.00 216 LYS A N 1
ATOM 1725 C CA . LYS A 1 216 ? -23.064 -13.396 35.036 1.00 93.00 216 LYS A CA 1
ATOM 1726 C C . LYS A 1 216 ? -21.693 -14.062 35.048 1.00 93.00 216 LYS A C 1
ATOM 1728 O O . LYS A 1 216 ? -20.819 -13.619 34.309 1.00 93.00 216 LYS A O 1
ATOM 1733 N N . ASP A 1 217 ? -21.509 -15.140 35.804 1.00 94.94 217 ASP A N 1
ATOM 1734 C CA . ASP A 1 217 ? -20.269 -15.920 35.789 1.00 94.94 217 ASP A CA 1
ATOM 1735 C C . ASP A 1 217 ? -20.014 -16.559 34.412 1.00 94.94 217 ASP A C 1
ATOM 1737 O O . ASP A 1 217 ? -18.874 -16.591 33.939 1.00 94.94 217 ASP A O 1
ATOM 1741 N N . ILE A 1 218 ? -21.063 -17.025 33.724 1.00 93.44 218 ILE A N 1
ATOM 1742 C CA . ILE A 1 218 ? -20.954 -17.519 32.341 1.00 93.44 218 ILE A CA 1
ATOM 1743 C C . ILE A 1 218 ? -20.536 -16.382 31.398 1.00 93.44 218 ILE A C 1
ATOM 1745 O O . ILE A 1 218 ? -19.574 -16.539 30.644 1.00 93.44 218 ILE A O 1
ATOM 1749 N N . GLU A 1 219 ? -21.199 -15.226 31.473 1.00 94.69 219 GLU A N 1
ATOM 1750 C CA . GLU A 1 219 ? -20.880 -14.053 30.645 1.00 94.69 219 GLU A CA 1
ATOM 1751 C C . GLU A 1 219 ? -19.434 -13.572 30.862 1.00 94.69 219 GLU A C 1
ATOM 1753 O O . GLU A 1 219 ? -18.714 -13.285 29.902 1.00 94.69 219 GLU A O 1
ATOM 1758 N N . ILE A 1 220 ? -18.970 -13.538 32.116 1.00 94.69 220 ILE A N 1
ATOM 1759 C CA . ILE A 1 220 ? -17.588 -13.189 32.469 1.00 94.69 220 ILE A CA 1
ATOM 1760 C C . ILE A 1 220 ? -16.600 -14.166 31.825 1.00 94.69 220 ILE A C 1
ATOM 1762 O O . ILE A 1 220 ? -15.606 -13.729 31.241 1.00 94.69 220 ILE A O 1
ATOM 1766 N N . ASN A 1 221 ? -16.872 -15.471 31.883 1.00 93.81 221 ASN A N 1
ATOM 1767 C CA . ASN A 1 221 ? -16.013 -16.478 31.258 1.00 93.81 221 ASN A CA 1
ATOM 1768 C C . ASN A 1 221 ? -15.968 -16.334 29.727 1.00 93.81 221 ASN A C 1
ATOM 1770 O O . ASN A 1 221 ? -14.897 -16.444 29.125 1.00 93.81 221 ASN A O 1
ATOM 1774 N N . GLU A 1 222 ? -17.095 -16.033 29.077 1.00 93.81 222 GLU A N 1
ATOM 1775 C CA . GLU A 1 222 ? -17.123 -15.760 27.635 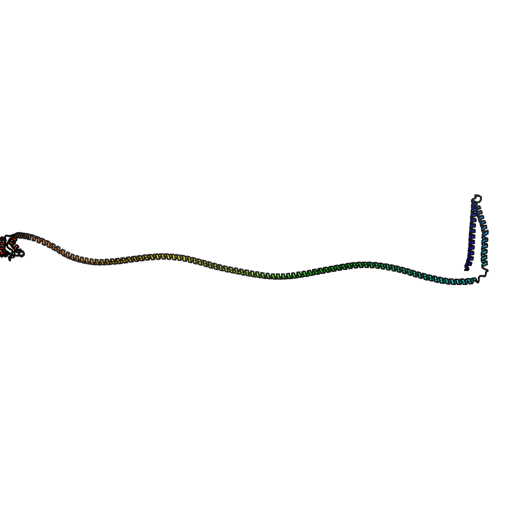1.00 93.81 222 GLU A CA 1
ATOM 1776 C C . GLU A 1 222 ? -16.308 -14.517 27.259 1.00 93.81 222 GLU A C 1
ATOM 1778 O O . GLU A 1 222 ? -15.559 -14.535 26.275 1.00 93.81 222 GLU A O 1
ATOM 1783 N N . LEU A 1 223 ? -16.430 -13.439 28.037 1.00 94.44 223 LEU A N 1
ATOM 1784 C CA . LEU A 1 223 ? -15.645 -12.221 27.843 1.00 94.44 223 LEU A CA 1
ATOM 1785 C C . LEU A 1 223 ? -14.152 -12.473 28.061 1.00 94.44 223 LEU A C 1
ATOM 1787 O O . LEU A 1 223 ? -13.339 -11.979 27.280 1.00 94.44 223 LEU A O 1
ATOM 1791 N N . HIS A 1 224 ? -13.790 -13.278 29.060 1.00 94.56 224 HIS A N 1
ATOM 1792 C CA . HIS A 1 224 ? -12.405 -13.664 29.314 1.00 94.56 224 HIS A CA 1
ATOM 1793 C C . HIS A 1 224 ? -11.799 -14.422 28.123 1.00 94.56 224 HIS A C 1
ATOM 1795 O O . HIS A 1 224 ? -10.722 -14.068 27.647 1.00 94.56 224 HIS A O 1
ATOM 1801 N N . ASN A 1 225 ? -12.528 -15.391 27.562 1.00 92.00 225 ASN A N 1
ATOM 1802 C CA . ASN A 1 225 ? -12.087 -16.127 26.374 1.00 92.00 225 ASN A CA 1
ATOM 1803 C C . ASN A 1 225 ? -11.929 -15.213 25.144 1.00 92.00 225 ASN A C 1
ATOM 1805 O O . ASN A 1 225 ? -10.958 -15.330 24.392 1.00 92.00 225 ASN A O 1
ATOM 1809 N N . LYS A 1 226 ? -12.857 -14.265 24.939 1.00 93.88 226 LYS A N 1
ATOM 1810 C CA . LYS A 1 226 ? -12.747 -13.259 23.866 1.00 93.88 226 LYS A CA 1
ATOM 1811 C C . LYS A 1 226 ? -11.536 -12.348 24.059 1.00 93.88 226 LYS A C 1
ATOM 1813 O O . LYS A 1 226 ? -10.853 -12.041 23.080 1.00 93.88 226 LYS A O 1
ATOM 1818 N N . LEU A 1 227 ? -11.253 -11.932 25.294 1.00 93.00 227 LEU A N 1
ATOM 1819 C CA . LEU A 1 227 ? -10.083 -11.117 25.617 1.00 93.00 227 LEU A CA 1
ATOM 1820 C C . LEU A 1 227 ? -8.792 -11.868 25.280 1.00 93.00 227 LEU A C 1
ATOM 1822 O O . LEU A 1 227 ? -7.974 -11.344 24.530 1.00 93.00 227 LEU A O 1
ATOM 1826 N N . GLN A 1 228 ? -8.669 -13.121 25.723 1.00 91.62 228 GLN A N 1
ATOM 1827 C CA . GLN A 1 228 ? -7.501 -13.959 25.447 1.00 91.62 228 GLN A CA 1
ATOM 1828 C C . GLN A 1 228 ? -7.272 -14.161 23.939 1.00 91.62 228 GLN A C 1
ATOM 1830 O O . GLN A 1 228 ? -6.144 -14.075 23.454 1.00 91.62 228 GLN A O 1
ATOM 1835 N N . SER A 1 229 ? -8.343 -14.365 23.163 1.00 91.62 229 SER A N 1
ATOM 1836 C CA . SER A 1 229 ? -8.248 -14.426 21.697 1.00 91.62 229 SER A CA 1
ATOM 1837 C C . SER A 1 229 ? -7.792 -13.099 21.085 1.00 91.62 229 SER A C 1
ATOM 1839 O O . SER A 1 229 ? -7.059 -13.098 20.098 1.00 91.62 229 SER A O 1
ATOM 1841 N N . THR A 1 230 ? -8.220 -11.969 21.648 1.00 89.88 230 THR A N 1
ATOM 1842 C CA . THR A 1 230 ? -7.840 -10.638 21.158 1.00 89.88 230 THR A CA 1
ATOM 1843 C C . THR A 1 230 ? -6.373 -10.333 21.465 1.00 89.88 230 THR A C 1
ATOM 1845 O O . THR A 1 230 ? -5.679 -9.779 20.618 1.00 89.88 230 THR A O 1
ATOM 1848 N N . GLU A 1 231 ? -5.878 -10.742 22.634 1.00 91.44 231 GLU A N 1
ATOM 1849 C CA . GLU A 1 231 ? -4.461 -10.644 23.003 1.00 91.44 231 GLU A CA 1
ATOM 1850 C C . GLU A 1 231 ? -3.570 -11.493 22.086 1.00 91.44 231 GLU A C 1
ATOM 1852 O O . GLU A 1 231 ? -2.534 -11.013 21.628 1.00 91.44 231 GLU A O 1
ATOM 1857 N N . ALA A 1 232 ? -3.998 -12.712 21.740 1.00 88.31 232 ALA A N 1
ATOM 1858 C CA . ALA A 1 232 ? -3.292 -13.541 20.762 1.00 88.31 232 ALA A CA 1
ATOM 1859 C C . ALA A 1 232 ? -3.208 -12.849 19.388 1.00 88.31 232 ALA A C 1
ATOM 1861 O O . ALA A 1 232 ? -2.126 -12.740 18.813 1.00 88.31 232 ALA A O 1
ATOM 1862 N N . ASN A 1 233 ? -4.321 -12.284 18.907 1.00 89.81 233 ASN A N 1
ATOM 1863 C CA . ASN A 1 233 ? -4.339 -11.527 17.653 1.00 89.81 233 ASN A CA 1
ATOM 1864 C C . ASN A 1 233 ? -3.423 -10.290 17.701 1.00 89.81 233 ASN A C 1
ATOM 1866 O O . ASN A 1 233 ? -2.798 -9.947 16.699 1.00 89.81 233 ASN A O 1
ATOM 1870 N N . ALA A 1 234 ? -3.332 -9.604 18.845 1.00 89.19 234 ALA A N 1
ATOM 1871 C CA . ALA A 1 234 ? -2.418 -8.475 19.013 1.00 89.19 234 ALA A CA 1
ATOM 1872 C C . ALA A 1 234 ? -0.946 -8.916 18.898 1.00 89.19 234 ALA A C 1
ATOM 1874 O O . ALA A 1 234 ? -0.166 -8.260 18.210 1.00 89.19 234 ALA A O 1
ATOM 1875 N N . SER A 1 235 ? -0.592 -10.067 19.478 1.00 90.12 235 SER A N 1
ATOM 1876 C CA . SER A 1 235 ? 0.745 -10.663 19.339 1.00 90.12 235 SER A CA 1
ATOM 1877 C C . SER A 1 235 ? 1.087 -11.022 17.883 1.00 90.12 235 SER A C 1
ATOM 1879 O O . SER A 1 235 ? 2.225 -10.828 17.440 1.00 90.12 235 SER A O 1
ATOM 1881 N N . ASP A 1 236 ? 0.115 -11.519 17.112 1.00 91.44 236 ASP A N 1
ATOM 1882 C CA . ASP A 1 236 ? 0.295 -11.793 15.680 1.00 91.44 236 ASP A CA 1
ATOM 1883 C C . ASP A 1 236 ? 0.525 -10.499 14.881 1.00 91.44 236 ASP A C 1
ATOM 1885 O O . ASP A 1 236 ? 1.378 -10.450 13.990 1.00 91.44 236 ASP A O 1
ATOM 1889 N N . ILE A 1 237 ? -0.195 -9.423 15.222 1.00 90.94 237 ILE A N 1
ATOM 1890 C CA . ILE A 1 237 ? -0.007 -8.098 14.613 1.00 90.94 237 ILE A CA 1
ATOM 1891 C C . ILE A 1 237 ? 1.403 -7.565 14.881 1.00 90.94 237 ILE A C 1
ATOM 1893 O O . ILE A 1 237 ? 2.036 -7.045 13.958 1.00 90.94 237 ILE A O 1
ATOM 1897 N N . ASP A 1 238 ? 1.915 -7.708 16.103 1.00 89.75 238 ASP A N 1
ATOM 1898 C CA . ASP A 1 238 ? 3.275 -7.281 16.439 1.00 89.75 238 ASP A CA 1
ATOM 1899 C C . ASP A 1 238 ? 4.324 -8.067 15.637 1.00 89.75 238 ASP A C 1
ATOM 1901 O O . ASP A 1 238 ? 5.230 -7.469 15.049 1.00 89.75 238 ASP A O 1
ATOM 1905 N N . SER A 1 239 ? 4.135 -9.381 15.480 1.00 91.00 239 SER A N 1
ATOM 1906 C CA . SER A 1 239 ? 5.001 -10.226 14.641 1.00 91.00 239 SER A CA 1
ATOM 1907 C C . SER A 1 239 ? 4.990 -9.788 13.167 1.00 91.00 239 SER A C 1
ATOM 1909 O O . SER A 1 239 ? 6.038 -9.671 12.523 1.00 91.00 239 SER A O 1
ATOM 1911 N N . LEU A 1 240 ? 3.809 -9.477 12.619 1.00 92.44 240 LEU A N 1
ATOM 1912 C CA . LEU A 1 240 ? 3.673 -8.938 11.260 1.00 92.44 240 LEU A CA 1
ATOM 1913 C C . LEU A 1 240 ? 4.344 -7.566 11.115 1.00 92.44 240 LEU A C 1
ATOM 1915 O O . LEU A 1 240 ? 4.921 -7.259 10.067 1.00 92.44 240 LEU A O 1
ATOM 1919 N N . ARG A 1 241 ? 4.297 -6.732 12.157 1.00 91.88 241 ARG A N 1
ATOM 1920 C CA . ARG A 1 241 ? 4.926 -5.408 12.168 1.00 91.88 241 ARG A CA 1
ATOM 1921 C C . ARG A 1 241 ? 6.449 -5.507 12.111 1.00 91.88 241 ARG A C 1
ATOM 1923 O O . ARG A 1 241 ? 7.063 -4.782 11.324 1.00 91.88 241 ARG A O 1
ATOM 1930 N N . GLU A 1 242 ? 7.045 -6.424 12.869 1.00 91.25 242 GLU A N 1
ATOM 1931 C CA . GLU A 1 242 ? 8.484 -6.715 12.805 1.00 91.25 242 GLU A CA 1
ATOM 1932 C C . GLU A 1 242 ? 8.896 -7.231 11.418 1.00 91.25 242 GLU A C 1
ATOM 1934 O O . GLU A 1 242 ? 9.878 -6.759 10.831 1.00 91.25 242 GLU A O 1
ATOM 1939 N N . GLN A 1 243 ? 8.108 -8.141 10.833 1.00 92.25 243 GLN A N 1
ATOM 1940 C CA . GLN A 1 243 ? 8.350 -8.638 9.475 1.00 92.25 243 GLN A CA 1
ATOM 1941 C C . GLN A 1 243 ? 8.312 -7.505 8.434 1.00 92.25 243 GLN A C 1
ATOM 1943 O O . GLN A 1 243 ? 9.133 -7.471 7.506 1.00 92.25 243 GLN A O 1
ATOM 1948 N N . ASN A 1 244 ? 7.384 -6.560 8.585 1.00 90.19 244 ASN A N 1
ATOM 1949 C CA . ASN A 1 244 ? 7.251 -5.422 7.681 1.00 90.19 244 ASN A CA 1
ATOM 1950 C C . ASN A 1 244 ? 8.439 -4.451 7.809 1.00 90.19 244 ASN A C 1
ATOM 1952 O O . ASN A 1 244 ? 9.010 -4.045 6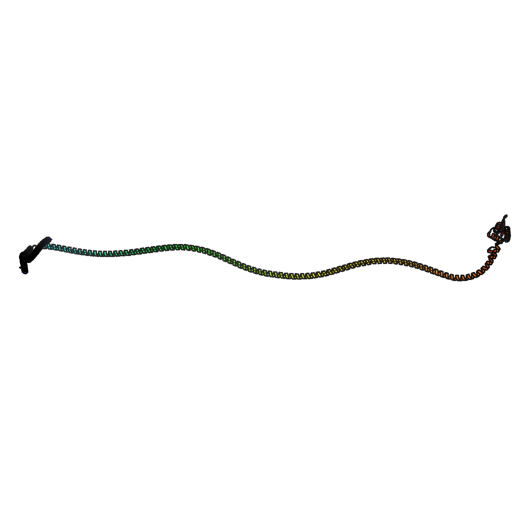.796 1.00 90.19 244 ASN A O 1
ATOM 1956 N N . GLN A 1 245 ? 8.901 -4.175 9.036 1.00 92.12 245 GLN A N 1
ATOM 1957 C CA . GLN A 1 245 ? 10.125 -3.395 9.270 1.00 92.12 245 GLN A CA 1
ATOM 1958 C C . GLN A 1 245 ? 11.360 -4.052 8.636 1.00 92.12 245 GLN A C 1
ATOM 1960 O O . GLN A 1 245 ? 12.143 -3.380 7.963 1.00 92.12 245 GLN A O 1
ATOM 1965 N N . SER A 1 246 ? 11.519 -5.371 8.789 1.00 93.19 246 SER A N 1
ATOM 1966 C CA . SER A 1 246 ? 12.605 -6.122 8.143 1.00 93.19 246 SER A CA 1
ATOM 1967 C C . SER A 1 246 ? 12.556 -6.002 6.616 1.00 93.19 246 SER A C 1
ATOM 1969 O O . SER A 1 246 ? 13.580 -5.791 5.960 1.00 93.19 246 SER A O 1
ATOM 1971 N N . SER A 1 247 ? 11.354 -6.085 6.041 1.00 92.06 247 SER A N 1
ATOM 1972 C CA . SER A 1 247 ? 11.140 -5.945 4.599 1.00 92.06 247 SER A CA 1
ATOM 1973 C C . SER A 1 247 ? 11.463 -4.532 4.107 1.00 92.06 247 SER A C 1
ATOM 1975 O O . SER A 1 247 ? 12.133 -4.387 3.088 1.00 92.06 247 SER A O 1
ATOM 1977 N N . GLN A 1 248 ? 11.082 -3.491 4.852 1.00 91.69 248 GLN A N 1
ATOM 1978 C CA . GLN A 1 248 ? 11.431 -2.101 4.536 1.00 91.69 248 GLN A CA 1
ATOM 1979 C C . GLN A 1 248 ? 12.939 -1.846 4.563 1.00 91.69 248 GLN A C 1
ATOM 1981 O O . GLN A 1 248 ? 13.455 -1.187 3.662 1.00 91.69 248 GLN A O 1
ATOM 1986 N N . MET A 1 249 ? 13.669 -2.418 5.525 1.00 90.75 249 MET A N 1
ATOM 1987 C CA . MET A 1 249 ? 15.134 -2.329 5.531 1.00 90.75 249 MET A CA 1
ATOM 1988 C C . MET A 1 249 ? 15.755 -2.993 4.294 1.00 90.75 249 MET A C 1
ATOM 1990 O O . MET A 1 249 ? 16.658 -2.424 3.683 1.00 90.75 249 MET A O 1
ATOM 1994 N N . LYS A 1 250 ? 15.246 -4.163 3.878 1.00 93.44 250 LYS A N 1
ATOM 1995 C CA . LYS A 1 250 ? 15.696 -4.831 2.641 1.00 93.44 250 LYS A CA 1
ATOM 1996 C C . LYS A 1 250 ? 15.399 -4.003 1.392 1.00 93.44 250 LYS A C 1
ATOM 1998 O O . LYS A 1 250 ? 16.242 -3.948 0.504 1.00 93.44 250 LYS A O 1
ATOM 2003 N N . ILE A 1 251 ? 14.226 -3.372 1.319 1.00 92.12 251 ILE A N 1
ATOM 2004 C CA . ILE A 1 251 ? 13.866 -2.480 0.208 1.00 92.12 251 ILE A CA 1
ATOM 2005 C C . ILE A 1 251 ? 14.857 -1.318 0.133 1.00 92.12 251 ILE A C 1
ATOM 2007 O O . ILE A 1 251 ? 15.425 -1.090 -0.929 1.00 92.12 251 ILE A O 1
ATOM 2011 N N . SER A 1 252 ? 15.143 -0.657 1.256 1.00 90.81 252 SER A N 1
ATOM 2012 C CA . SER A 1 252 ? 16.087 0.465 1.290 1.00 90.81 252 SER A CA 1
ATOM 2013 C C . SER A 1 252 ? 17.510 0.059 0.867 1.00 90.81 252 SER A C 1
ATOM 2015 O O . SER A 1 252 ? 18.153 0.763 0.086 1.00 90.81 252 SER A O 1
ATOM 2017 N N . ASP A 1 253 ? 17.991 -1.113 1.301 1.00 92.75 253 ASP A N 1
ATOM 2018 C CA . ASP A 1 253 ? 19.278 -1.663 0.849 1.00 92.75 253 ASP A CA 1
ATOM 2019 C C . ASP A 1 253 ? 19.284 -1.920 -0.669 1.00 92.75 253 ASP A C 1
ATOM 2021 O O . ASP A 1 253 ? 20.215 -1.510 -1.367 1.00 92.75 253 ASP A O 1
ATOM 2025 N N . LEU A 1 254 ? 18.222 -2.533 -1.205 1.00 91.81 254 LEU A N 1
ATOM 2026 C CA . LEU A 1 254 ? 18.078 -2.776 -2.643 1.00 91.81 254 LEU A CA 1
ATOM 2027 C C . LEU A 1 254 ? 18.000 -1.477 -3.453 1.00 91.81 254 LEU A C 1
ATOM 2029 O O . LEU A 1 254 ? 18.632 -1.391 -4.503 1.00 91.81 254 LEU A O 1
ATOM 2033 N N . GLU A 1 255 ? 17.289 -0.460 -2.972 1.00 92.94 255 GLU A N 1
ATOM 2034 C CA . GLU A 1 255 ? 17.219 0.863 -3.605 1.00 92.94 255 GLU A CA 1
ATOM 2035 C C . GLU A 1 255 ? 18.596 1.536 -3.658 1.00 92.94 255 GLU A C 1
ATOM 2037 O O . GLU A 1 255 ? 18.970 2.111 -4.686 1.00 92.94 255 GLU A O 1
ATOM 2042 N N . SER A 1 256 ? 19.393 1.414 -2.592 1.00 89.94 256 SER A N 1
ATOM 2043 C CA . SER A 1 256 ? 20.762 1.943 -2.556 1.00 89.94 256 SER A CA 1
ATOM 2044 C C . SER A 1 256 ? 21.688 1.223 -3.550 1.00 89.94 256 SER A C 1
ATOM 2046 O O . SER A 1 256 ? 22.454 1.857 -4.288 1.00 89.94 256 SER A O 1
ATOM 2048 N N . LYS A 1 257 ? 21.574 -0.108 -3.644 1.00 92.38 257 LYS A N 1
ATOM 2049 C CA . LYS A 1 257 ? 22.319 -0.937 -4.603 1.00 92.38 257 LYS A CA 1
ATOM 2050 C C . LYS A 1 257 ? 21.908 -0.641 -6.038 1.00 92.38 257 LYS A C 1
ATOM 2052 O O . LYS A 1 257 ? 22.766 -0.527 -6.908 1.00 92.38 257 LYS A O 1
ATOM 2057 N N . LEU A 1 258 ? 20.613 -0.468 -6.288 1.00 92.62 258 LEU A N 1
ATOM 2058 C CA . LEU A 1 258 ? 20.105 -0.100 -7.604 1.00 92.62 258 LEU A CA 1
ATOM 2059 C C . LEU A 1 258 ? 20.601 1.288 -8.013 1.00 92.62 258 LEU A C 1
ATOM 2061 O O . LEU A 1 258 ? 21.068 1.455 -9.134 1.00 92.62 258 LEU A O 1
ATOM 2065 N N . SER A 1 259 ? 20.563 2.259 -7.098 1.00 89.81 259 SER A N 1
ATOM 2066 C CA . SER A 1 259 ? 21.026 3.626 -7.361 1.00 89.81 259 SER A CA 1
ATOM 2067 C C . SER A 1 259 ? 22.520 3.667 -7.684 1.00 89.81 259 SER A C 1
ATOM 2069 O O . SER A 1 259 ? 22.920 4.279 -8.672 1.00 89.81 259 SER A O 1
ATOM 2071 N N . SER A 1 260 ? 23.346 2.962 -6.905 1.00 89.19 260 SER A N 1
ATOM 2072 C CA . SER A 1 260 ? 24.789 2.868 -7.168 1.00 89.19 260 SER A CA 1
ATOM 2073 C C . SER A 1 260 ? 25.096 2.118 -8.466 1.00 89.19 260 SER A C 1
ATOM 2075 O O . SER A 1 260 ? 25.884 2.600 -9.276 1.00 89.19 260 SER A O 1
ATOM 2077 N N . SER A 1 261 ? 24.430 0.989 -8.725 1.00 91.00 261 SER A N 1
ATOM 2078 C CA . SER A 1 261 ? 24.603 0.239 -9.975 1.00 91.00 261 SER A CA 1
ATOM 2079 C C . SER A 1 261 ? 24.146 1.039 -11.197 1.00 91.00 261 SER A C 1
ATOM 2081 O O . SER A 1 261 ? 24.796 0.979 -12.239 1.00 91.00 261 SER A O 1
ATOM 2083 N N . SER A 1 262 ? 23.050 1.793 -11.080 1.00 91.12 262 SER A N 1
ATOM 2084 C CA . SER A 1 262 ? 22.544 2.652 -12.151 1.00 91.12 262 SER A CA 1
ATOM 2085 C C . SER A 1 262 ? 23.491 3.819 -12.413 1.00 91.12 262 SER A C 1
ATOM 2087 O O . SER A 1 262 ? 23.761 4.110 -13.573 1.00 91.12 262 SER A O 1
ATOM 2089 N N . SER A 1 263 ? 24.023 4.459 -11.366 1.00 90.88 263 SER A N 1
ATOM 2090 C CA . SER A 1 263 ? 25.030 5.519 -11.510 1.00 90.88 263 SER A CA 1
ATOM 2091 C C . SER A 1 263 ? 26.270 4.998 -12.230 1.00 90.88 263 SER A C 1
ATOM 2093 O O . SER A 1 263 ? 26.676 5.566 -13.236 1.00 90.88 263 SER A O 1
ATOM 2095 N N . ASN A 1 264 ? 26.805 3.856 -11.787 1.00 90.56 264 ASN A N 1
ATOM 2096 C CA . ASN A 1 264 ? 27.978 3.240 -12.405 1.00 90.56 264 ASN A CA 1
ATOM 2097 C C . ASN A 1 264 ? 27.748 2.905 -13.886 1.00 90.56 264 ASN A C 1
ATOM 2099 O O . ASN A 1 264 ? 28.639 3.109 -14.707 1.00 90.56 264 ASN A O 1
ATOM 2103 N N . LEU A 1 265 ? 26.562 2.396 -14.242 1.00 90.81 265 LEU A N 1
ATOM 2104 C CA . LEU A 1 265 ? 26.222 2.102 -15.634 1.00 90.81 265 LEU A CA 1
ATOM 2105 C C . LEU A 1 265 ? 26.136 3.381 -16.475 1.00 90.81 265 LEU A C 1
ATOM 2107 O O . LEU A 1 265 ? 26.632 3.401 -17.599 1.00 90.81 265 LEU A O 1
ATOM 2111 N N . VAL A 1 266 ? 25.533 4.446 -15.936 1.00 90.38 266 VAL A N 1
ATOM 2112 C CA . VAL A 1 266 ? 25.469 5.753 -16.606 1.00 90.38 266 VAL A CA 1
ATOM 2113 C C . VAL A 1 266 ? 26.876 6.296 -16.842 1.00 90.38 266 VAL A C 1
ATOM 2115 O O . VAL A 1 266 ? 27.189 6.658 -17.974 1.00 90.38 266 VAL A O 1
ATOM 2118 N N . ASP A 1 267 ? 27.745 6.265 -15.832 1.00 90.06 267 ASP A N 1
ATOM 2119 C CA . ASP A 1 267 ? 29.131 6.726 -15.950 1.00 90.06 267 ASP A CA 1
ATOM 2120 C C . ASP A 1 267 ? 29.910 5.916 -17.001 1.00 90.06 267 ASP A C 1
ATOM 2122 O O . ASP A 1 267 ? 30.602 6.484 -17.849 1.00 90.06 267 ASP A O 1
ATOM 2126 N N . GLN A 1 268 ? 29.742 4.588 -17.023 1.00 90.69 268 GLN A N 1
ATOM 2127 C CA . GLN A 1 268 ? 30.335 3.720 -18.047 1.00 90.69 268 GLN A CA 1
ATOM 2128 C C . GLN A 1 268 ? 29.821 4.038 -19.454 1.00 90.69 268 GLN A C 1
ATOM 2130 O O . GLN A 1 268 ? 30.614 4.164 -20.387 1.00 90.69 268 GLN A O 1
ATOM 2135 N N . MET A 1 269 ? 28.506 4.190 -19.628 1.00 89.81 269 MET A N 1
ATOM 2136 C CA . MET A 1 269 ? 27.920 4.546 -20.922 1.00 89.81 269 MET A CA 1
ATOM 2137 C C . MET A 1 269 ? 28.402 5.916 -21.399 1.00 89.81 269 MET A C 1
ATOM 2139 O O . MET A 1 269 ? 28.640 6.101 -22.591 1.00 89.81 269 MET A O 1
ATOM 2143 N N . GLN A 1 270 ? 28.572 6.865 -20.481 1.00 91.06 270 GLN A N 1
ATOM 2144 C CA . GLN A 1 270 ? 29.038 8.209 -20.790 1.00 91.06 270 GLN A CA 1
ATOM 2145 C C . GLN A 1 270 ? 30.513 8.220 -21.211 1.00 91.06 270 GLN A C 1
ATOM 2147 O O . GLN A 1 270 ? 30.860 8.900 -22.181 1.00 91.06 270 GLN A O 1
ATOM 2152 N N . ASN A 1 271 ? 31.356 7.419 -20.555 1.00 89.75 271 ASN A N 1
ATOM 2153 C CA . ASN A 1 271 ? 32.748 7.215 -20.962 1.00 89.75 271 ASN A CA 1
ATOM 2154 C C . ASN A 1 271 ? 32.832 6.553 -22.342 1.00 89.75 271 ASN A C 1
ATOM 2156 O O . ASN A 1 271 ? 33.440 7.125 -23.245 1.00 89.75 271 ASN A O 1
ATOM 2160 N N . ASN A 1 272 ? 32.124 5.439 -22.557 1.00 90.38 272 ASN A N 1
ATOM 2161 C CA . ASN A 1 272 ? 32.098 4.747 -23.851 1.00 90.38 272 ASN A CA 1
ATOM 2162 C C . ASN A 1 272 ? 31.591 5.659 -24.985 1.00 90.38 272 ASN A C 1
ATOM 2164 O O . ASN A 1 272 ? 32.109 5.631 -26.100 1.00 90.38 272 ASN A O 1
ATOM 2168 N N . LEU A 1 273 ? 30.577 6.490 -24.717 1.00 91.00 273 LEU A N 1
ATOM 2169 C CA . LEU A 1 273 ? 30.068 7.467 -25.684 1.00 91.00 273 LEU A CA 1
ATOM 2170 C C . LEU A 1 273 ? 31.107 8.549 -26.004 1.00 91.00 273 LEU A C 1
ATOM 2172 O O . LEU A 1 273 ? 31.163 9.029 -27.136 1.00 91.00 273 LEU A O 1
ATOM 2176 N N . THR A 1 274 ? 31.896 8.958 -25.012 1.00 90.12 274 THR A N 1
ATOM 2177 C CA . THR A 1 274 ? 32.961 9.951 -25.188 1.00 90.12 274 THR A CA 1
ATOM 2178 C C . THR A 1 274 ? 34.083 9.384 -26.053 1.00 90.12 274 THR A C 1
ATOM 2180 O O . THR A 1 274 ? 34.436 10.012 -27.047 1.00 90.12 274 THR A O 1
ATOM 2183 N N . GLU A 1 275 ? 34.542 8.163 -25.771 1.00 91.31 275 GLU A N 1
ATOM 2184 C CA . GLU A 1 275 ? 35.537 7.454 -26.590 1.00 91.31 275 GLU A CA 1
ATOM 2185 C C . GLU A 1 275 ? 35.051 7.275 -28.037 1.00 91.31 275 GLU A C 1
ATOM 2187 O O . GLU A 1 275 ? 35.734 7.666 -28.983 1.00 91.31 275 GLU A O 1
ATOM 2192 N N . ALA A 1 276 ? 33.813 6.805 -28.230 1.00 87.38 276 ALA A N 1
ATOM 2193 C CA . ALA A 1 276 ? 33.234 6.646 -29.565 1.00 87.38 276 ALA A CA 1
ATOM 2194 C C . ALA A 1 276 ? 33.128 7.978 -30.335 1.00 87.38 276 ALA A C 1
ATOM 2196 O O . ALA A 1 276 ? 33.262 8.008 -31.561 1.00 87.38 276 ALA A O 1
ATOM 2197 N N . ARG A 1 277 ? 32.881 9.097 -29.637 1.00 91.50 277 ARG A N 1
ATOM 2198 C CA . ARG A 1 277 ? 32.879 10.437 -30.246 1.00 91.50 277 ARG A CA 1
ATOM 2199 C C . ARG A 1 277 ? 34.277 10.869 -30.669 1.00 91.50 277 ARG A C 1
ATOM 2201 O O . ARG A 1 277 ? 34.407 11.458 -31.741 1.00 91.50 277 ARG A O 1
ATOM 2208 N N . GLU A 1 278 ? 35.292 10.606 -29.854 1.00 91.56 278 GLU A N 1
ATOM 2209 C CA . GLU A 1 278 ? 36.684 10.913 -30.191 1.00 91.56 278 GLU A CA 1
ATOM 2210 C C . GLU A 1 278 ? 37.156 10.108 -31.404 1.00 91.56 278 GLU A C 1
ATOM 2212 O O . GLU A 1 278 ? 37.688 10.694 -32.352 1.00 91.56 278 GLU A O 1
ATOM 2217 N N . ASP A 1 279 ? 36.864 8.807 -31.438 1.00 90.44 279 ASP A N 1
ATOM 2218 C CA . ASP A 1 279 ? 37.157 7.947 -32.586 1.00 90.44 279 ASP A CA 1
ATOM 2219 C C . ASP A 1 279 ? 36.443 8.434 -33.851 1.00 90.44 279 ASP A C 1
ATOM 2221 O O . ASP A 1 279 ? 37.066 8.573 -34.904 1.00 90.44 279 ASP A O 1
ATOM 2225 N N . LEU A 1 280 ? 35.158 8.792 -33.754 1.00 91.88 280 LEU A N 1
ATOM 2226 C CA . LEU A 1 280 ? 34.406 9.333 -34.888 1.00 91.88 280 LEU A CA 1
ATOM 2227 C C . LEU A 1 280 ? 35.017 10.642 -35.396 1.00 91.88 280 LEU A C 1
ATOM 2229 O O . LEU A 1 280 ? 35.137 10.830 -36.607 1.00 91.88 280 LEU A O 1
ATOM 2233 N N . LEU A 1 281 ? 35.419 11.551 -34.503 1.00 92.31 281 LEU A N 1
ATOM 2234 C CA . LEU A 1 281 ? 36.090 12.795 -34.889 1.00 92.31 281 LEU A CA 1
ATOM 2235 C C . LEU A 1 281 ? 37.427 12.524 -35.582 1.00 92.31 281 LEU A C 1
ATOM 2237 O O . LEU A 1 281 ? 37.728 13.174 -36.587 1.00 92.31 281 LEU A O 1
ATOM 2241 N N . LYS A 1 282 ? 38.195 11.548 -35.093 1.00 91.94 282 LYS A N 1
ATOM 2242 C CA . LYS A 1 282 ? 39.448 11.115 -35.711 1.00 91.94 282 LYS A CA 1
ATOM 2243 C C . LYS A 1 282 ? 39.211 10.542 -37.109 1.00 91.94 282 LYS A C 1
ATOM 2245 O O . LYS A 1 282 ? 39.801 11.043 -38.063 1.00 91.94 282 LYS A O 1
ATOM 2250 N N . THR A 1 283 ? 38.295 9.586 -37.262 1.00 89.50 283 THR A N 1
ATOM 2251 C CA . THR A 1 283 ? 37.953 9.006 -38.572 1.00 89.50 283 THR A CA 1
ATOM 2252 C C . THR A 1 283 ? 37.389 10.059 -39.523 1.00 89.50 283 THR A C 1
ATOM 2254 O O . THR A 1 283 ? 37.708 10.061 -40.709 1.00 89.50 283 THR A O 1
ATOM 2257 N N . ARG A 1 284 ? 36.581 11.004 -39.026 1.00 91.75 284 ARG A N 1
ATOM 2258 C CA . ARG A 1 284 ? 36.067 12.115 -39.835 1.00 91.75 284 ARG A CA 1
ATOM 2259 C C . ARG A 1 284 ? 37.196 13.010 -40.338 1.00 91.75 284 ARG A C 1
ATOM 2261 O O . ARG A 1 284 ? 37.141 13.437 -41.487 1.00 91.75 284 ARG A O 1
ATOM 2268 N N . LYS A 1 285 ? 38.198 13.295 -39.505 1.00 90.94 285 LYS A N 1
ATOM 2269 C CA . LYS A 1 285 ? 39.382 14.057 -39.912 1.00 90.94 285 LYS A CA 1
ATOM 2270 C C . LYS A 1 285 ? 40.176 13.307 -40.983 1.00 90.94 285 LYS A C 1
ATOM 2272 O O . LYS A 1 285 ? 40.442 13.879 -42.030 1.00 90.94 285 LYS A O 1
ATOM 2277 N N . GLU A 1 286 ? 40.449 12.022 -40.768 1.00 90.75 286 GLU A N 1
ATOM 2278 C CA . GLU A 1 286 ? 41.126 11.168 -41.754 1.00 90.75 286 GLU A CA 1
ATOM 2279 C C . GLU A 1 286 ? 40.361 11.114 -43.090 1.00 90.75 286 GLU A C 1
ATOM 2281 O O . GLU A 1 286 ? 40.972 11.189 -44.152 1.00 90.75 286 GLU A O 1
ATOM 2286 N N . LEU A 1 287 ? 39.024 11.046 -43.060 1.00 90.44 287 LEU A N 1
ATOM 2287 C CA . LEU A 1 287 ? 38.182 11.091 -44.261 1.00 90.44 287 LEU A CA 1
ATOM 2288 C C . LEU A 1 287 ? 38.319 12.423 -45.013 1.00 90.44 287 LEU A C 1
ATOM 2290 O O . LEU A 1 287 ? 38.368 12.427 -46.241 1.00 90.44 287 LEU A O 1
ATOM 2294 N N . VAL A 1 288 ? 38.356 13.547 -44.291 1.00 91.31 288 VAL A N 1
ATOM 2295 C CA . VAL A 1 288 ? 38.567 14.874 -44.891 1.00 91.31 288 VAL A CA 1
ATOM 2296 C C . VAL A 1 288 ? 39.943 14.936 -45.549 1.00 91.31 288 VAL A C 1
ATOM 2298 O O . VAL A 1 288 ? 40.016 15.258 -46.731 1.00 91.31 288 VAL A O 1
ATOM 2301 N N . ASP A 1 289 ? 40.994 14.518 -44.841 1.00 89.06 289 ASP A N 1
ATOM 2302 C CA . ASP A 1 289 ? 42.360 14.489 -45.374 1.00 89.06 289 ASP A CA 1
ATOM 2303 C C . ASP A 1 289 ? 42.445 13.602 -46.636 1.00 89.06 289 ASP A C 1
ATOM 2305 O O . ASP A 1 289 ? 43.037 13.985 -47.647 1.00 89.06 289 ASP A O 1
ATOM 2309 N N . LYS A 1 290 ? 41.784 12.432 -46.633 1.00 89.19 290 LYS A N 1
ATOM 2310 C CA . LYS A 1 290 ? 41.698 11.554 -47.813 1.00 89.19 290 LYS A CA 1
ATOM 2311 C C . LYS A 1 290 ? 40.885 12.143 -48.961 1.00 89.19 290 LYS A C 1
ATOM 2313 O O . LYS A 1 290 ? 41.253 11.937 -50.116 1.00 89.19 290 LYS A O 1
ATOM 2318 N N . ASN A 1 291 ? 39.814 12.879 -48.686 1.00 90.38 291 ASN A N 1
ATOM 2319 C CA . ASN A 1 291 ? 39.074 13.587 -49.730 1.00 90.38 291 ASN A CA 1
ATOM 2320 C C . ASN A 1 291 ? 39.920 14.691 -50.375 1.00 90.38 291 ASN A C 1
ATOM 2322 O O . ASN A 1 291 ? 39.870 14.847 -51.596 1.00 90.38 291 ASN A O 1
ATOM 2326 N N . ASP A 1 292 ? 40.728 15.404 -49.591 1.00 89.25 292 ASP A N 1
ATOM 2327 C CA . ASP A 1 292 ? 41.667 16.394 -50.116 1.00 89.25 292 ASP A CA 1
ATOM 2328 C C . ASP A 1 292 ? 42.745 15.726 -50.986 1.00 89.25 292 ASP A C 1
ATOM 2330 O O . ASP A 1 292 ? 43.023 16.198 -52.091 1.00 89.25 292 ASP A O 1
ATOM 2334 N N . GLU A 1 293 ? 43.293 14.578 -50.561 1.00 89.12 293 GLU A N 1
ATOM 2335 C CA . GLU A 1 293 ? 44.193 13.763 -51.394 1.00 89.12 293 GLU A CA 1
ATOM 2336 C C . GLU A 1 293 ? 43.528 13.355 -52.722 1.00 89.12 293 GLU A C 1
ATOM 2338 O O . GLU A 1 293 ? 44.133 13.505 -53.787 1.00 89.12 293 GLU A O 1
ATOM 2343 N N . ILE A 1 294 ? 42.276 12.882 -52.689 1.00 89.88 294 ILE A N 1
ATOM 2344 C CA . ILE A 1 294 ? 41.510 12.518 -53.894 1.00 89.88 294 ILE A CA 1
ATOM 2345 C C . ILE A 1 294 ? 41.327 13.731 -54.809 1.00 89.88 294 ILE A C 1
ATOM 2347 O O . ILE A 1 294 ? 41.493 13.606 -56.024 1.00 89.88 294 ILE A O 1
ATOM 2351 N N . TYR A 1 295 ? 41.015 14.905 -54.257 1.00 88.19 295 TYR A N 1
ATOM 2352 C CA . TYR A 1 295 ? 40.865 16.132 -55.038 1.00 88.19 295 TYR A CA 1
ATOM 2353 C C . TYR A 1 295 ? 42.172 16.513 -55.747 1.00 88.19 295 TYR A C 1
ATOM 2355 O O . TYR A 1 295 ? 42.163 16.825 -56.939 1.00 88.19 295 TYR A O 1
ATOM 2363 N N . GLN A 1 296 ? 43.309 16.399 -55.055 1.00 87.00 296 GLN A N 1
ATOM 2364 C CA . GLN A 1 296 ? 44.632 16.636 -55.642 1.00 87.00 296 GLN A CA 1
ATOM 2365 C C . GLN A 1 296 ? 44.987 15.615 -56.730 1.00 87.00 296 GLN A C 1
ATOM 2367 O O . GLN A 1 296 ? 45.535 15.982 -57.770 1.00 87.00 296 GLN A O 1
ATOM 2372 N N . ILE A 1 297 ? 44.663 14.335 -56.523 1.00 86.75 297 ILE A N 1
ATOM 2373 C CA . ILE A 1 297 ? 44.850 13.295 -57.544 1.00 86.75 297 ILE A CA 1
ATOM 2374 C C . ILE A 1 297 ? 43.987 13.596 -58.767 1.00 86.75 297 ILE A C 1
ATOM 2376 O O . ILE A 1 297 ? 44.479 13.492 -59.886 1.00 86.75 297 ILE A O 1
ATOM 2380 N N . LYS A 1 298 ? 42.729 14.004 -58.572 1.00 89.25 298 LYS A N 1
ATOM 2381 C CA . LYS A 1 298 ? 41.818 14.336 -59.668 1.00 89.25 298 LYS A CA 1
ATOM 2382 C C . LYS A 1 298 ? 42.344 15.501 -60.505 1.00 89.25 298 LYS A C 1
ATOM 2384 O O . LYS A 1 298 ? 42.391 15.373 -61.721 1.00 89.25 298 LYS A O 1
ATOM 2389 N N . LEU A 1 299 ? 42.831 16.566 -59.864 1.00 86.75 299 LEU A N 1
ATOM 2390 C CA . LEU A 1 299 ? 43.486 17.681 -60.557 1.00 86.75 299 LEU A CA 1
ATOM 2391 C C . LEU A 1 299 ? 44.684 17.214 -61.393 1.00 86.75 299 LEU A C 1
ATOM 2393 O O . LEU A 1 299 ? 44.767 17.531 -62.575 1.00 86.75 299 LEU A O 1
ATOM 2397 N N . LYS A 1 300 ? 45.577 16.399 -60.815 1.00 88.12 300 LYS A N 1
ATOM 2398 C CA . LYS A 1 300 ? 46.713 15.824 -61.557 1.00 88.12 300 LYS A CA 1
ATOM 2399 C C . LYS A 1 300 ? 46.268 14.919 -62.706 1.00 88.12 300 LYS A C 1
ATOM 2401 O O . LYS A 1 300 ? 46.926 14.873 -63.745 1.00 88.12 300 LYS A O 1
ATOM 2406 N N . ASN A 1 301 ? 45.176 14.180 -62.529 1.00 88.38 301 ASN A N 1
ATOM 2407 C CA . ASN A 1 301 ? 44.625 13.325 -63.572 1.00 88.38 301 ASN A CA 1
ATOM 2408 C C . ASN A 1 301 ? 44.053 14.162 -64.727 1.00 88.38 301 ASN A C 1
ATOM 2410 O O . ASN A 1 301 ? 44.329 13.876 -65.884 1.00 88.38 301 ASN A O 1
ATOM 2414 N N . ASP A 1 302 ? 43.351 15.254 -64.425 1.00 87.25 302 ASP A N 1
ATOM 2415 C CA . ASP A 1 302 ? 42.841 16.190 -65.432 1.00 87.25 302 ASP A CA 1
ATOM 2416 C C . ASP A 1 302 ? 43.992 16.903 -66.184 1.00 87.25 302 ASP A C 1
ATOM 2418 O O . ASP A 1 302 ? 43.939 17.089 -67.406 1.00 87.25 302 ASP A O 1
ATOM 2422 N N . GLU A 1 303 ? 45.076 17.260 -65.484 1.00 86.88 303 GLU A N 1
ATOM 2423 C CA . GLU A 1 303 ? 46.307 17.798 -66.086 1.00 86.88 303 GLU A CA 1
ATOM 2424 C C . GLU A 1 303 ? 46.986 16.782 -67.015 1.00 86.88 303 GLU A C 1
ATOM 2426 O O . GLU A 1 303 ? 47.399 17.126 -68.129 1.00 86.88 303 GLU A O 1
ATOM 2431 N N . THR A 1 304 ? 47.093 15.524 -66.581 1.00 84.88 304 THR A N 1
ATOM 2432 C CA . THR A 1 304 ? 47.684 14.450 -67.391 1.00 84.88 304 THR A CA 1
ATOM 2433 C C . THR A 1 304 ? 46.811 14.089 -68.588 1.00 84.88 304 THR A C 1
ATOM 2435 O O . THR A 1 304 ? 47.362 13.942 -69.676 1.00 84.88 304 THR A O 1
ATOM 2438 N N . ASP A 1 305 ? 45.484 14.068 -68.458 1.00 88.56 305 ASP A N 1
ATOM 2439 C CA . ASP A 1 305 ? 44.548 13.913 -69.580 1.00 88.56 305 ASP A CA 1
ATOM 2440 C C . ASP A 1 305 ? 44.694 15.050 -70.599 1.00 88.56 305 ASP A C 1
ATOM 2442 O O . ASP A 1 305 ? 44.696 14.822 -71.812 1.00 88.56 305 ASP A O 1
ATOM 2446 N N . THR A 1 306 ? 44.860 16.287 -70.125 1.00 87.06 306 THR A N 1
ATOM 2447 C CA . THR A 1 306 ? 45.097 17.450 -70.993 1.00 87.06 306 THR A CA 1
ATOM 2448 C C . THR A 1 306 ? 46.441 17.334 -71.716 1.00 87.06 306 THR A C 1
ATOM 2450 O O . THR A 1 306 ? 46.524 17.572 -72.923 1.00 87.06 306 THR A O 1
ATOM 2453 N N . SER A 1 307 ? 47.493 16.916 -71.006 1.00 86.00 307 SER A N 1
ATOM 2454 C CA . SER A 1 307 ? 48.811 16.640 -71.588 1.00 86.00 307 SER A CA 1
ATOM 2455 C C . SER A 1 307 ? 48.751 15.512 -72.622 1.00 86.00 307 SER A C 1
ATOM 2457 O O . SER A 1 307 ? 49.299 15.651 -73.713 1.00 86.00 307 SER A O 1
ATOM 2459 N N . PHE A 1 308 ? 48.025 14.430 -72.329 1.00 87.00 308 PHE A N 1
ATOM 2460 C CA . PHE A 1 308 ? 47.832 13.302 -73.235 1.00 87.00 308 PHE A CA 1
ATOM 2461 C C . PHE A 1 308 ? 47.080 13.715 -74.503 1.00 87.00 308 PHE A C 1
ATOM 2463 O O . PHE A 1 308 ? 47.531 13.396 -75.600 1.00 87.00 308 PHE A O 1
ATOM 2470 N N . LYS A 1 309 ? 45.987 14.487 -74.384 1.00 87.94 309 LYS A N 1
ATOM 2471 C CA . LYS A 1 309 ? 45.280 15.060 -75.546 1.00 87.94 309 LYS A CA 1
ATOM 2472 C C . LYS A 1 309 ? 46.217 15.898 -76.412 1.00 87.94 309 LYS A C 1
ATOM 2474 O O . LYS A 1 309 ? 46.270 15.689 -77.618 1.00 87.94 309 LYS A O 1
ATOM 2479 N N . ARG A 1 310 ? 47.020 16.769 -75.795 1.00 86.00 310 ARG A N 1
ATOM 2480 C CA . ARG A 1 310 ? 48.002 17.594 -76.512 1.00 86.00 310 ARG A CA 1
ATOM 2481 C C . ARG A 1 310 ? 49.077 16.752 -77.201 1.00 86.00 310 ARG A C 1
ATOM 2483 O O . ARG A 1 310 ? 49.436 17.033 -78.338 1.00 86.00 310 ARG A O 1
ATOM 2490 N N . GLN A 1 311 ? 49.596 15.719 -76.536 1.00 86.81 311 GLN A N 1
ATOM 2491 C CA . GLN A 1 311 ? 50.554 14.792 -77.147 1.00 86.81 311 GLN A CA 1
ATOM 2492 C C . GLN A 1 311 ? 49.931 14.029 -78.316 1.00 86.81 311 GLN A C 1
ATOM 2494 O O . GLN A 1 311 ? 50.584 13.871 -79.342 1.00 86.81 311 GLN A O 1
ATOM 2499 N N . LYS A 1 312 ? 48.670 13.605 -78.191 1.00 90.56 312 LYS A N 1
ATOM 2500 C CA . LYS A 1 312 ? 47.929 12.945 -79.265 1.00 90.56 312 LYS A CA 1
ATOM 2501 C C . LYS A 1 312 ? 47.764 13.859 -80.483 1.00 90.56 312 LYS A C 1
ATOM 2503 O O . LYS A 1 312 ? 48.083 13.432 -81.584 1.00 90.56 312 LYS A O 1
ATOM 2508 N N . GLU A 1 313 ? 47.364 15.115 -80.287 1.00 87.94 313 GLU A N 1
ATOM 2509 C CA . GLU A 1 313 ? 47.271 16.119 -81.363 1.00 87.94 313 GLU A CA 1
ATOM 2510 C C . GLU A 1 313 ? 48.629 16.370 -82.043 1.00 87.94 313 GLU A C 1
ATOM 2512 O O . GLU A 1 313 ? 48.717 16.463 -83.271 1.00 87.94 313 GLU A O 1
ATOM 2517 N N . ILE A 1 314 ? 49.716 16.438 -81.262 1.00 86.88 314 ILE A N 1
ATOM 2518 C CA . ILE A 1 314 ? 51.081 16.537 -81.802 1.00 86.88 314 ILE A CA 1
ATOM 2519 C C . ILE A 1 314 ? 51.413 15.305 -82.651 1.00 86.88 314 ILE A C 1
ATOM 2521 O O . ILE A 1 314 ? 52.000 15.445 -83.721 1.00 86.88 314 ILE A O 1
ATOM 2525 N N . LEU A 1 315 ? 51.040 14.108 -82.196 1.00 86.56 315 LEU A N 1
ATOM 2526 C CA . LEU A 1 315 ? 51.313 12.856 -82.896 1.00 86.56 315 LEU A CA 1
ATOM 2527 C C . LEU A 1 315 ? 50.520 12.764 -84.208 1.00 86.56 315 LEU A C 1
ATOM 2529 O O . LEU A 1 315 ? 51.111 12.447 -85.233 1.00 86.56 315 LEU A O 1
ATOM 2533 N N . GLU A 1 316 ? 49.242 13.150 -84.209 1.00 89.12 316 GLU A N 1
ATOM 2534 C CA . GLU A 1 316 ? 48.410 13.260 -85.420 1.00 89.12 316 GLU A CA 1
ATOM 2535 C C . GLU A 1 316 ? 48.995 14.278 -86.422 1.00 89.12 316 GLU A C 1
ATOM 2537 O O . GLU A 1 316 ? 49.042 14.032 -87.632 1.00 89.12 316 GLU A O 1
ATOM 2542 N N . THR A 1 317 ? 49.521 15.405 -85.926 1.00 87.25 317 THR A N 1
ATOM 2543 C CA . THR A 1 317 ? 50.213 16.407 -86.757 1.00 87.25 317 THR A CA 1
ATOM 2544 C C . THR A 1 317 ? 51.509 15.846 -87.347 1.00 87.25 317 THR A C 1
ATOM 2546 O O . THR A 1 317 ? 51.781 16.019 -88.535 1.00 87.25 317 THR A O 1
ATOM 2549 N N . LEU A 1 318 ? 52.315 15.149 -86.540 1.00 85.06 318 LEU A N 1
ATOM 2550 C CA . LEU A 1 318 ? 53.548 14.504 -86.994 1.00 85.06 318 LEU A CA 1
ATOM 2551 C C . LEU A 1 318 ? 53.274 13.393 -88.009 1.00 85.06 318 LEU A C 1
ATOM 2553 O O . LEU A 1 318 ? 54.023 13.273 -88.972 1.00 85.06 318 LEU A O 1
ATOM 2557 N N . GLU A 1 319 ? 52.212 12.612 -87.826 1.00 89.06 319 GLU A N 1
ATOM 2558 C CA . GLU A 1 319 ? 51.794 11.570 -88.764 1.00 89.06 319 GLU A CA 1
ATOM 2559 C C . GLU A 1 319 ? 51.350 12.174 -90.101 1.00 89.06 319 GLU A C 1
ATOM 2561 O O . GLU A 1 319 ? 51.764 11.712 -91.166 1.00 89.06 319 GLU A O 1
ATOM 2566 N N . THR A 1 320 ? 50.597 13.277 -90.058 1.00 86.12 320 THR A N 1
ATOM 2567 C CA . THR A 1 320 ? 50.232 14.049 -91.254 1.00 86.12 320 THR A CA 1
ATOM 2568 C C . THR A 1 320 ? 51.478 14.572 -91.976 1.00 86.12 320 THR A C 1
ATOM 2570 O O . THR A 1 320 ? 51.633 14.349 -93.178 1.00 86.12 320 THR A O 1
ATOM 2573 N N . ASN A 1 321 ? 52.415 15.183 -91.242 1.00 87.31 321 ASN A N 1
ATOM 2574 C CA . ASN A 1 321 ? 53.679 15.678 -91.793 1.00 87.31 321 ASN A CA 1
ATOM 2575 C C . ASN A 1 321 ? 54.543 14.549 -92.371 1.00 87.31 321 ASN A C 1
ATOM 2577 O O . ASN A 1 321 ? 55.128 14.706 -93.439 1.00 87.31 321 ASN A O 1
ATOM 2581 N N . TYR A 1 322 ? 54.623 13.403 -91.691 1.00 87.31 322 TYR A N 1
ATOM 2582 C CA . TYR A 1 322 ? 55.353 12.231 -92.172 1.00 87.31 322 TYR A CA 1
ATOM 2583 C C . TYR A 1 322 ? 54.767 11.719 -93.489 1.00 87.31 322 TYR A C 1
ATOM 2585 O O . TYR A 1 322 ? 55.514 11.461 -94.431 1.00 87.31 322 TYR A O 1
ATOM 2593 N N . ASN A 1 323 ? 53.440 11.611 -93.583 1.00 85.62 323 ASN A N 1
ATOM 2594 C CA . ASN A 1 323 ? 52.767 11.172 -94.802 1.00 85.62 323 ASN A CA 1
ATOM 2595 C C . ASN A 1 323 ? 52.966 12.166 -95.956 1.00 85.62 323 ASN A C 1
ATOM 2597 O O . ASN A 1 323 ? 53.207 11.740 -97.087 1.00 85.62 323 ASN A O 1
ATOM 2601 N N . GLN A 1 324 ? 52.950 13.471 -95.672 1.00 86.88 324 GLN A N 1
ATOM 2602 C CA . GLN A 1 324 ? 53.279 14.497 -96.661 1.00 86.88 324 GLN A CA 1
ATOM 2603 C C . GLN A 1 324 ? 54.732 14.372 -97.141 1.00 86.88 324 GLN A C 1
ATOM 2605 O O . GLN A 1 324 ? 54.966 14.255 -98.341 1.00 86.88 324 GLN A O 1
ATOM 2610 N N . LEU A 1 325 ? 55.703 14.318 -96.223 1.00 84.56 325 LEU A N 1
ATOM 2611 C CA . LEU A 1 325 ? 57.124 14.158 -96.558 1.00 84.56 325 LEU A CA 1
ATOM 2612 C C . LEU A 1 325 ? 57.398 12.860 -97.321 1.00 84.56 325 LEU A C 1
ATOM 2614 O O . LEU A 1 325 ? 58.246 12.824 -98.210 1.00 84.56 325 LEU A O 1
ATOM 2618 N N . LYS A 1 326 ? 56.677 11.784 -96.999 1.00 89.44 326 LYS A N 1
ATOM 2619 C CA . LYS A 1 326 ? 56.748 10.522 -97.734 1.00 89.44 326 LYS A CA 1
ATOM 2620 C C . LYS A 1 326 ? 56.260 10.692 -99.173 1.00 89.44 326 LYS A C 1
ATOM 2622 O O . LYS A 1 326 ? 56.965 10.274 -100.083 1.00 89.44 326 LYS A O 1
ATOM 2627 N N . SER A 1 327 ? 55.124 11.362 -99.378 1.00 82.50 327 SER A N 1
ATOM 2628 C CA . SER A 1 327 ? 54.614 11.686 -100.717 1.00 82.50 327 SER A CA 1
ATOM 2629 C C . SER A 1 327 ? 55.573 12.589 -101.500 1.00 82.50 327 SER A C 1
ATOM 2631 O O . SER A 1 327 ? 55.780 12.381 -102.695 1.00 82.50 327 SER A O 1
ATOM 2633 N N . GLU A 1 328 ? 56.176 13.584 -100.845 1.00 86.69 328 GLU A N 1
ATOM 2634 C CA . GLU A 1 328 ? 57.196 14.445 -101.452 1.00 86.69 328 GLU A CA 1
ATOM 2635 C C . GLU A 1 328 ? 58.432 13.634 -101.851 1.00 86.69 328 GLU A C 1
ATOM 2637 O O . GLU A 1 328 ? 58.935 13.795 -102.961 1.00 86.69 328 GLU A O 1
ATOM 2642 N N . ARG A 1 3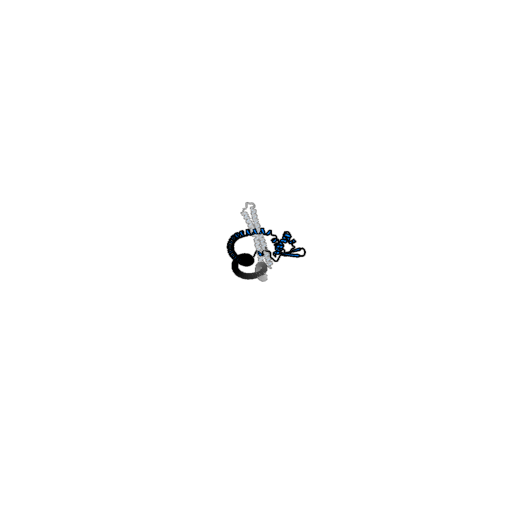29 ? 58.899 12.719 -100.992 1.00 87.81 329 ARG A N 1
ATOM 2643 C CA . ARG A 1 329 ? 60.023 11.829 -101.303 1.00 87.81 329 ARG A CA 1
ATOM 2644 C C . ARG A 1 329 ? 59.713 10.916 -102.483 1.00 87.81 329 ARG A C 1
ATOM 2646 O O . ARG A 1 329 ? 60.541 10.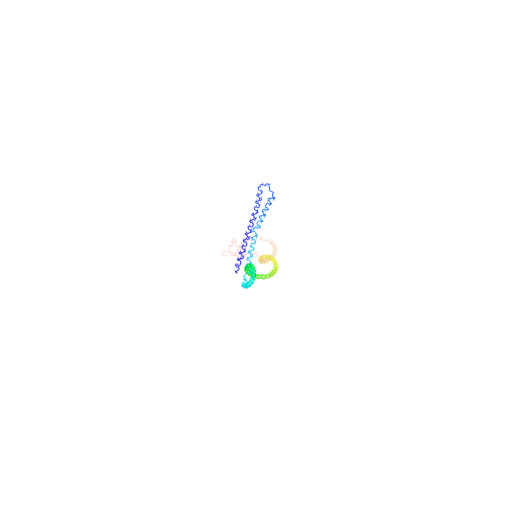834 -103.381 1.00 87.81 329 ARG A O 1
ATOM 2653 N N . ASP A 1 330 ? 58.540 10.289 -102.515 1.00 85.94 330 ASP A N 1
ATOM 2654 C CA . ASP A 1 330 ? 58.129 9.430 -103.633 1.00 85.94 330 ASP A CA 1
ATOM 2655 C C . ASP A 1 330 ? 58.029 10.242 -104.947 1.00 85.94 330 ASP A C 1
ATOM 2657 O O . ASP A 1 330 ? 58.442 9.776 -106.009 1.00 85.94 330 ASP A O 1
ATOM 2661 N N . THR A 1 331 ? 57.585 11.505 -104.872 1.00 86.50 331 THR A N 1
ATOM 2662 C CA . THR A 1 331 ? 57.585 12.436 -106.018 1.00 86.50 331 THR A CA 1
ATOM 2663 C C . THR A 1 331 ? 59.009 12.751 -106.485 1.00 86.50 331 THR A C 1
ATOM 2665 O O . THR A 1 331 ? 59.312 12.629 -107.670 1.00 86.50 331 THR A O 1
ATOM 2668 N N . ARG A 1 332 ? 59.915 13.102 -105.560 1.00 84.38 332 ARG A N 1
ATOM 2669 C CA . ARG A 1 332 ? 61.334 13.352 -105.868 1.00 84.38 332 ARG A CA 1
ATOM 2670 C C . ARG A 1 332 ? 62.030 12.123 -106.445 1.00 84.38 332 ARG A C 1
ATOM 2672 O O . ARG A 1 332 ? 62.880 12.257 -107.316 1.00 84.38 332 ARG A O 1
ATOM 2679 N N . GLU A 1 333 ? 61.682 10.931 -105.980 1.00 88.00 333 GLU A N 1
ATOM 2680 C CA . GLU A 1 333 ? 62.232 9.667 -106.475 1.00 88.00 333 GLU A CA 1
ATOM 2681 C C . GLU A 1 333 ? 61.785 9.387 -107.924 1.00 88.00 333 GLU A C 1
ATOM 2683 O O . GLU A 1 333 ? 62.588 8.942 -108.754 1.00 88.00 333 GLU A O 1
ATOM 2688 N N . SER A 1 334 ? 60.550 9.766 -108.273 1.00 81.50 334 SER A N 1
ATOM 2689 C CA . SER A 1 334 ? 60.075 9.794 -109.662 1.00 81.50 334 SER A CA 1
ATOM 2690 C C . SER A 1 334 ? 60.830 10.827 -110.509 1.00 81.50 334 SER A C 1
ATOM 2692 O O . SER A 1 334 ? 61.298 10.493 -111.596 1.00 81.50 334 SER A O 1
ATOM 2694 N N . GLU A 1 335 ? 61.024 12.053 -110.007 1.00 85.00 335 GLU A N 1
ATOM 2695 C CA . GLU A 1 335 ? 61.801 13.096 -110.703 1.00 85.00 335 GLU A CA 1
ATOM 2696 C C . GLU A 1 335 ? 63.254 12.660 -110.956 1.00 85.00 335 GLU A C 1
ATOM 2698 O O . GLU A 1 335 ? 63.783 12.861 -112.048 1.00 85.00 335 GLU A O 1
ATOM 2703 N N . ILE A 1 336 ? 63.907 12.027 -109.976 1.00 82.69 336 ILE A N 1
ATOM 2704 C CA . ILE A 1 336 ? 65.265 11.483 -110.127 1.00 82.69 336 ILE A CA 1
ATOM 2705 C C . ILE A 1 336 ? 65.294 10.403 -111.210 1.00 82.69 336 ILE A C 1
ATOM 2707 O O . ILE A 1 336 ? 66.230 10.370 -112.009 1.00 82.69 336 ILE A O 1
ATOM 2711 N N . SER A 1 337 ? 64.277 9.542 -111.264 1.00 81.06 337 SER A N 1
ATOM 2712 C CA . SER A 1 337 ? 64.174 8.505 -112.295 1.00 81.06 337 SER A CA 1
ATOM 2713 C C . SER A 1 337 ? 64.017 9.113 -113.693 1.00 81.06 337 SER A C 1
ATOM 2715 O O . SER A 1 337 ? 64.700 8.687 -114.622 1.00 81.06 337 SER A O 1
ATOM 2717 N N . GLU A 1 338 ? 63.202 10.162 -113.843 1.00 81.62 338 GLU A N 1
ATOM 2718 C CA . GLU A 1 338 ? 63.079 10.906 -115.105 1.00 81.62 338 GLU A CA 1
ATOM 2719 C C . GLU A 1 338 ? 64.377 11.619 -115.503 1.00 81.62 338 GLU A C 1
ATOM 2721 O O . GLU A 1 338 ? 64.771 11.583 -116.670 1.00 81.62 338 GLU A O 1
ATOM 2726 N N . ILE A 1 339 ? 65.067 12.253 -114.548 1.00 81.56 339 ILE A N 1
ATOM 2727 C CA . ILE A 1 339 ? 66.371 12.887 -114.789 1.00 81.56 339 ILE A CA 1
ATOM 2728 C C . ILE A 1 339 ? 67.394 11.840 -115.221 1.00 81.56 339 ILE A C 1
ATOM 2730 O O . ILE A 1 339 ? 68.165 12.099 -116.140 1.00 81.56 339 ILE A O 1
ATOM 2734 N N . LYS A 1 340 ? 67.392 10.655 -114.603 1.00 85.69 340 LYS A N 1
ATOM 2735 C CA . LYS A 1 340 ? 68.295 9.564 -114.969 1.00 85.69 340 LYS A CA 1
ATOM 2736 C C . LYS A 1 340 ? 68.059 9.101 -116.407 1.00 85.69 340 LYS A C 1
ATOM 2738 O O . LYS A 1 340 ? 69.021 9.014 -117.159 1.00 85.69 340 LYS A O 1
ATOM 2743 N N . ILE A 1 341 ? 66.798 8.915 -116.806 1.00 82.44 341 ILE A N 1
ATOM 2744 C CA . ILE A 1 341 ? 66.431 8.592 -118.195 1.00 82.44 341 ILE A CA 1
ATOM 2745 C C . ILE A 1 341 ? 66.899 9.701 -119.149 1.00 82.44 341 ILE A C 1
ATOM 2747 O O . ILE A 1 341 ? 67.513 9.412 -120.170 1.00 82.44 341 ILE A O 1
ATOM 2751 N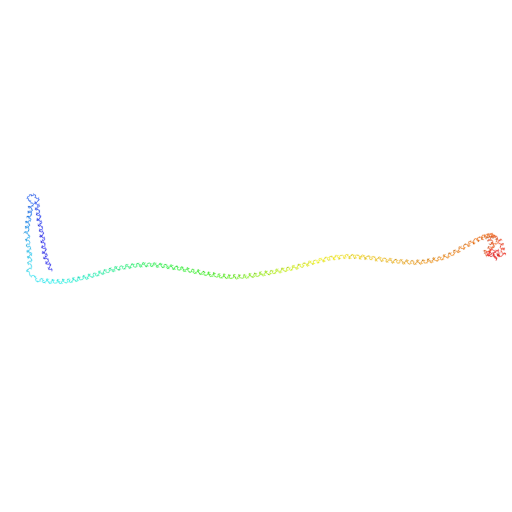 N . LYS A 1 342 ? 66.672 10.977 -118.807 1.00 83.19 342 LYS A N 1
ATOM 2752 C CA . LYS A 1 342 ? 67.167 12.109 -119.612 1.00 83.19 342 LYS A CA 1
ATOM 2753 C C . LYS A 1 342 ? 68.690 12.145 -119.716 1.00 83.19 342 LYS A C 1
ATOM 2755 O O . LYS A 1 342 ? 69.203 12.519 -120.763 1.00 83.19 342 LYS A O 1
ATOM 2760 N N . ASN A 1 343 ? 69.408 11.794 -118.653 1.00 79.88 343 ASN A N 1
ATOM 2761 C CA . ASN A 1 343 ? 70.867 11.743 -118.672 1.00 79.88 343 ASN A CA 1
ATOM 2762 C C . ASN A 1 343 ? 71.374 10.598 -119.551 1.00 79.88 343 ASN A C 1
ATOM 2764 O O . ASN A 1 343 ? 72.294 10.817 -120.326 1.00 79.88 343 ASN A O 1
ATOM 2768 N N . GLU A 1 344 ? 70.757 9.418 -119.477 1.00 81.88 344 GLU A N 1
ATOM 2769 C CA . GLU A 1 344 ? 71.074 8.291 -120.365 1.00 81.88 344 GLU A CA 1
ATOM 2770 C C . GLU A 1 344 ? 70.814 8.658 -121.843 1.00 81.88 344 GLU A C 1
ATOM 2772 O O . GLU A 1 344 ? 71.623 8.348 -122.718 1.00 81.88 344 GLU A O 1
ATOM 2777 N N . ASP A 1 345 ? 69.737 9.400 -122.125 1.00 80.81 345 ASP A N 1
ATOM 2778 C CA . ASP A 1 345 ? 69.413 9.895 -123.471 1.00 80.81 345 ASP A CA 1
ATOM 2779 C C . ASP A 1 345 ? 70.406 10.973 -123.957 1.00 80.81 345 ASP A C 1
ATOM 2781 O O . ASP A 1 345 ? 70.872 10.954 -125.102 1.00 80.81 345 ASP A O 1
ATOM 2785 N N . LEU A 1 346 ? 70.819 11.885 -123.068 1.00 81.56 346 LEU A N 1
ATOM 2786 C CA . LEU A 1 346 ? 71.873 12.866 -123.344 1.00 81.56 346 LEU A CA 1
ATOM 2787 C C . LEU A 1 346 ? 73.235 12.202 -123.568 1.00 81.56 346 LEU A C 1
ATOM 2789 O O . LEU A 1 346 ? 73.947 12.609 -124.482 1.00 81.56 346 LEU A O 1
ATOM 2793 N N . GLU A 1 347 ? 73.599 11.180 -122.792 1.00 81.88 347 GLU A N 1
ATOM 2794 C CA . GLU A 1 347 ? 74.827 10.400 -122.992 1.00 81.88 347 GLU A CA 1
ATOM 2795 C C . GLU A 1 347 ? 74.812 9.668 -124.341 1.00 81.88 347 GLU A C 1
ATOM 2797 O O . GLU A 1 347 ? 75.808 9.699 -125.064 1.00 81.88 347 GLU A O 1
ATOM 2802 N N . SER A 1 348 ? 73.672 9.089 -124.732 1.00 78.06 348 SER A N 1
ATOM 2803 C CA . SER A 1 348 ? 73.476 8.490 -126.061 1.00 78.06 348 SER A CA 1
ATOM 2804 C C . SER A 1 348 ? 73.637 9.522 -127.190 1.00 78.06 348 SER A C 1
ATOM 2806 O O . SER A 1 348 ? 74.342 9.291 -128.180 1.00 78.06 348 SER A O 1
ATOM 2808 N N . THR A 1 349 ? 73.059 10.714 -127.016 1.00 77.56 349 THR A N 1
ATOM 2809 C CA . THR A 1 349 ? 73.170 11.827 -127.974 1.00 77.56 349 THR A CA 1
ATOM 2810 C C . THR A 1 349 ? 74.606 12.355 -128.068 1.00 77.56 349 THR A C 1
ATOM 2812 O O . THR A 1 349 ? 75.103 12.637 -129.162 1.00 77.56 349 THR A O 1
ATOM 2815 N N . LEU A 1 350 ? 75.304 12.447 -126.932 1.00 81.06 350 LEU A N 1
ATOM 2816 C CA . LEU A 1 350 ? 76.709 12.836 -126.861 1.00 81.06 350 LEU A CA 1
ATOM 2817 C C . LEU A 1 350 ? 77.592 11.799 -127.565 1.00 81.06 350 LEU A C 1
ATOM 2819 O O . LEU A 1 350 ? 78.455 12.178 -128.346 1.00 81.06 350 LEU A O 1
ATOM 2823 N N . HIS A 1 351 ? 77.349 10.501 -127.352 1.00 78.12 351 HIS A N 1
ATOM 2824 C CA . HIS A 1 351 ? 78.096 9.432 -128.019 1.00 78.12 351 HIS A CA 1
ATOM 2825 C C . HIS A 1 351 ? 77.882 9.441 -129.540 1.00 78.12 351 HIS A C 1
ATOM 2827 O O . HIS A 1 351 ? 78.831 9.262 -130.306 1.00 78.12 351 HIS A O 1
ATOM 2833 N N . THR A 1 352 ? 76.656 9.729 -129.983 1.00 76.56 352 THR A N 1
ATOM 2834 C CA . THR A 1 352 ? 76.333 9.915 -131.406 1.00 76.56 352 THR A CA 1
ATOM 2835 C C . THR A 1 352 ? 77.088 11.117 -131.978 1.00 76.56 352 THR A C 1
ATOM 2837 O O . THR A 1 352 ? 77.787 10.982 -132.980 1.00 76.56 352 THR A O 1
ATOM 2840 N N . SER A 1 353 ? 77.052 12.259 -131.286 1.00 76.62 353 SER A N 1
ATOM 2841 C CA . SER A 1 353 ? 77.765 13.478 -131.697 1.00 76.62 353 SER A CA 1
ATOM 2842 C C . SER A 1 353 ? 79.287 13.293 -131.714 1.00 76.62 353 SER A C 1
ATOM 2844 O O . SER A 1 353 ? 79.959 13.812 -132.598 1.00 76.62 353 SER A O 1
ATOM 2846 N N . ASP A 1 354 ? 79.849 12.534 -130.769 1.00 81.25 354 ASP A N 1
ATOM 2847 C CA . ASP A 1 354 ? 81.283 12.217 -130.708 1.00 81.25 354 ASP A CA 1
ATOM 2848 C C . ASP A 1 354 ? 81.712 11.297 -131.867 1.00 81.25 354 ASP A C 1
ATOM 2850 O O . ASP A 1 354 ? 82.816 11.409 -132.403 1.00 81.25 354 ASP A O 1
ATOM 2854 N N . THR A 1 355 ? 80.809 10.416 -132.309 1.00 76.75 355 THR A N 1
ATOM 2855 C CA . THR A 1 355 ? 81.002 9.574 -133.499 1.00 76.75 355 THR A CA 1
ATOM 2856 C C . THR A 1 355 ? 80.944 10.410 -134.781 1.00 76.75 355 THR A C 1
ATOM 2858 O O . THR A 1 355 ? 81.823 10.285 -135.635 1.00 76.75 355 THR A O 1
ATOM 2861 N N . GLU A 1 356 ? 79.983 11.331 -134.885 1.00 78.00 356 GLU A N 1
ATOM 2862 C CA . GLU A 1 356 ? 79.891 12.292 -135.993 1.00 78.00 356 GLU A CA 1
ATOM 2863 C C . GLU A 1 356 ? 81.097 13.241 -136.041 1.00 78.00 356 GLU A C 1
ATOM 2865 O O . GLU A 1 356 ? 81.625 13.516 -137.118 1.00 78.00 356 GLU A O 1
ATOM 2870 N N . LEU A 1 357 ? 81.594 13.703 -134.889 1.00 76.88 357 LEU A N 1
ATOM 2871 C CA . LEU A 1 357 ? 82.810 14.515 -134.794 1.00 76.88 357 LEU A CA 1
ATOM 2872 C C . LEU A 1 357 ? 84.044 13.748 -135.265 1.00 76.88 357 LEU A C 1
ATOM 2874 O O . LEU A 1 357 ? 84.877 14.317 -135.972 1.00 76.88 357 LEU A O 1
ATOM 2878 N N . LYS A 1 358 ? 84.164 12.460 -134.923 1.00 79.00 358 LYS A N 1
ATOM 2879 C CA . LYS A 1 358 ? 85.238 11.596 -135.437 1.00 79.00 358 LYS A CA 1
ATOM 2880 C C . LYS A 1 358 ? 85.148 11.434 -136.953 1.00 79.00 358 LYS A C 1
ATOM 2882 O O . LYS A 1 358 ? 86.162 11.601 -137.627 1.00 79.00 358 LYS A O 1
ATOM 2887 N N . GLU A 1 359 ? 83.959 11.203 -137.512 1.00 74.81 359 GLU A N 1
ATOM 2888 C CA . GLU A 1 359 ? 83.772 11.176 -138.970 1.00 74.81 359 GLU A CA 1
ATOM 2889 C C . GLU A 1 359 ? 84.099 12.517 -139.637 1.00 74.81 359 GLU A C 1
ATOM 2891 O O . GLU A 1 359 ? 84.746 12.547 -140.687 1.00 74.81 359 GLU A O 1
ATOM 2896 N N . LEU A 1 360 ? 83.670 13.634 -139.047 1.00 75.56 360 LEU A N 1
ATOM 2897 C CA . LEU A 1 360 ? 83.968 14.973 -139.553 1.00 75.56 360 LEU A CA 1
ATOM 2898 C C . LEU A 1 360 ? 85.460 15.292 -139.471 1.00 75.56 360 LEU A C 1
ATOM 2900 O O . LEU A 1 360 ? 85.987 15.893 -140.401 1.00 75.56 360 LEU A O 1
ATOM 2904 N N . THR A 1 361 ? 86.150 14.839 -138.425 1.00 78.38 361 THR A N 1
ATOM 2905 C CA . THR A 1 361 ? 87.607 14.980 -138.281 1.00 78.38 361 THR A CA 1
ATOM 2906 C C . THR A 1 361 ? 88.330 14.199 -139.378 1.00 78.38 361 THR A C 1
ATOM 2908 O O . THR A 1 361 ? 89.189 14.757 -140.057 1.00 78.38 361 THR A O 1
ATOM 2911 N N . VAL A 1 362 ? 87.912 12.957 -139.651 1.00 78.69 362 VAL A N 1
ATOM 2912 C CA . VAL A 1 362 ? 88.447 12.158 -140.770 1.00 78.69 362 VAL A CA 1
ATOM 2913 C C . VAL A 1 362 ? 88.171 12.839 -142.118 1.00 78.69 362 VAL A C 1
ATOM 2915 O O . VAL A 1 362 ? 89.056 12.922 -142.975 1.00 78.69 362 VAL A O 1
ATOM 2918 N N . LYS A 1 363 ? 86.966 13.392 -142.321 1.00 76.75 363 LYS A N 1
ATOM 2919 C CA . LYS A 1 363 ? 86.642 14.180 -143.525 1.00 76.75 363 LYS A CA 1
ATOM 2920 C C . LYS A 1 363 ? 87.500 15.443 -143.628 1.00 76.75 363 LYS A C 1
ATOM 2922 O O . LYS A 1 363 ? 87.964 15.761 -144.719 1.00 76.75 363 LYS A O 1
ATOM 2927 N N . GLN A 1 364 ? 87.748 16.142 -142.523 1.00 77.56 364 GLN A N 1
ATOM 2928 C CA . GLN A 1 364 ? 88.580 17.342 -142.480 1.00 77.56 364 GLN A CA 1
ATOM 2929 C C . GLN A 1 364 ? 90.050 17.029 -142.787 1.00 77.56 364 GLN A C 1
ATOM 2931 O O . GLN A 1 364 ? 90.668 17.758 -143.559 1.00 77.56 364 GLN A O 1
ATOM 2936 N N . GLU A 1 365 ? 90.603 15.930 -142.271 1.00 76.56 365 GLU A N 1
ATOM 2937 C CA . GLU A 1 365 ? 91.947 15.457 -142.635 1.00 76.56 365 GLU A CA 1
ATOM 2938 C C . GLU A 1 365 ? 92.037 15.082 -144.120 1.00 76.56 365 GLU A C 1
ATOM 2940 O O . GLU A 1 365 ? 92.999 15.446 -144.800 1.00 76.56 365 GLU A O 1
ATOM 2945 N N . THR A 1 366 ? 90.999 14.436 -144.659 1.00 75.44 366 THR A N 1
ATOM 2946 C CA . THR A 1 366 ? 90.913 14.111 -146.092 1.00 75.44 366 THR A CA 1
ATOM 2947 C C . THR A 1 366 ? 90.892 15.384 -146.949 1.00 75.44 366 THR A C 1
ATOM 2949 O O . THR A 1 366 ? 91.623 15.483 -147.935 1.00 75.44 366 THR A O 1
ATOM 2952 N N . ILE A 1 367 ? 90.111 16.395 -146.548 1.00 75.88 367 ILE A N 1
ATOM 2953 C CA . ILE A 1 367 ? 90.043 17.700 -147.225 1.00 75.88 367 ILE A CA 1
ATOM 2954 C C . ILE A 1 367 ? 91.373 18.452 -147.115 1.00 75.88 367 ILE A C 1
ATOM 2956 O O . ILE A 1 367 ? 91.825 19.006 -148.111 1.00 75.88 367 ILE A O 1
ATOM 2960 N N . ASN A 1 368 ? 92.029 18.455 -145.954 1.00 76.31 368 ASN A N 1
ATOM 2961 C CA . ASN A 1 368 ? 93.328 19.112 -145.782 1.00 76.31 368 ASN A CA 1
ATOM 2962 C C . ASN A 1 368 ? 94.416 18.455 -146.639 1.00 76.31 368 ASN A C 1
ATOM 2964 O O . ASN A 1 368 ? 95.233 19.153 -147.235 1.00 76.31 368 ASN A O 1
ATOM 2968 N N . THR A 1 369 ? 94.384 17.127 -146.764 1.00 76.19 369 THR A N 1
ATOM 2969 C CA . THR A 1 369 ? 95.294 16.388 -147.649 1.00 76.19 369 THR A CA 1
ATOM 2970 C C . THR A 1 369 ? 95.046 16.753 -149.118 1.00 76.19 369 THR A C 1
ATOM 2972 O O . THR A 1 369 ? 95.993 17.020 -149.856 1.00 76.19 369 THR A O 1
ATOM 2975 N N . ALA A 1 370 ? 93.780 16.848 -149.538 1.00 72.81 370 ALA A N 1
ATOM 2976 C CA . ALA A 1 370 ? 93.414 17.292 -150.884 1.00 72.81 370 ALA A CA 1
ATOM 2977 C C . ALA A 1 370 ? 93.768 18.772 -151.138 1.00 72.81 370 ALA A C 1
ATOM 2979 O O . ALA A 1 370 ? 94.185 19.129 -152.239 1.00 72.81 370 ALA A O 1
ATOM 2980 N N . LEU A 1 371 ? 93.643 19.636 -150.126 1.00 76.25 371 LEU A N 1
ATOM 2981 C CA . LEU A 1 371 ? 94.004 21.050 -150.207 1.00 76.25 371 LEU A CA 1
ATOM 2982 C C . LEU A 1 371 ? 95.515 21.231 -150.383 1.00 76.25 371 LEU A C 1
ATOM 2984 O O . LEU A 1 371 ? 95.919 22.036 -151.220 1.00 76.25 371 LEU A O 1
ATOM 2988 N N . GLU A 1 372 ? 96.346 20.484 -149.651 1.00 74.56 372 GLU A N 1
ATOM 2989 C CA . GLU A 1 372 ? 97.800 20.553 -149.845 1.00 74.56 372 GLU A CA 1
ATOM 2990 C C . GLU A 1 372 ? 98.238 19.975 -151.191 1.00 74.56 372 GLU A C 1
ATOM 2992 O O . GLU A 1 372 ? 99.034 20.602 -151.886 1.00 74.56 372 GLU A O 1
ATOM 2997 N N . GLN A 1 373 ? 97.624 18.880 -151.650 1.00 74.62 373 GLN A N 1
ATOM 2998 C CA . GLN A 1 373 ? 97.839 18.395 -153.019 1.00 74.62 373 GLN A CA 1
ATOM 2999 C C . GLN A 1 373 ? 97.456 19.450 -154.069 1.00 74.62 373 GLN A C 1
ATOM 3001 O O . GLN A 1 373 ? 98.158 19.623 -155.066 1.00 74.62 373 GLN A O 1
ATOM 3006 N N . SER A 1 374 ? 96.374 20.200 -153.842 1.00 71.12 374 SER A N 1
ATOM 3007 C CA . SER A 1 374 ? 95.940 21.263 -154.751 1.00 71.12 374 SER A CA 1
ATOM 3008 C C . SER A 1 374 ? 96.852 22.497 -154.702 1.00 71.12 374 SER A C 1
ATOM 3010 O O . SER A 1 374 ? 97.061 23.118 -155.742 1.00 71.12 374 SER A O 1
ATOM 3012 N N . LYS A 1 375 ? 97.426 22.850 -153.541 1.00 73.81 375 LYS A N 1
ATOM 3013 C CA . LYS A 1 375 ? 98.432 23.924 -153.417 1.00 73.81 375 LYS A CA 1
ATOM 3014 C C . LYS A 1 375 ? 99.749 23.554 -154.091 1.00 73.81 375 LYS A C 1
ATOM 3016 O O . LYS A 1 375 ? 100.346 24.393 -154.762 1.00 73.81 375 LYS A O 1
ATOM 3021 N N . GLU A 1 376 ? 100.176 22.302 -153.971 1.00 70.44 376 GLU A N 1
ATOM 3022 C CA . GLU A 1 376 ? 101.392 21.801 -154.614 1.00 70.44 376 GLU A CA 1
ATOM 3023 C C . GLU A 1 376 ? 101.238 21.747 -156.145 1.00 70.44 376 GLU A C 1
ATOM 3025 O O . GLU A 1 376 ? 102.150 22.124 -156.885 1.00 70.44 376 GLU A O 1
ATOM 3030 N N . GLN A 1 377 ? 100.040 21.409 -156.640 1.00 67.75 377 GLN A N 1
ATOM 3031 C CA . GLN A 1 377 ? 99.689 21.560 -158.057 1.00 67.75 377 GLN A CA 1
ATOM 3032 C C . GLN A 1 377 ? 99.665 23.031 -158.504 1.00 67.75 377 GLN A C 1
ATOM 3034 O O . GLN A 1 377 ? 100.138 23.338 -159.599 1.00 67.75 377 GLN A O 1
ATOM 3039 N N . LEU A 1 378 ? 99.173 23.957 -157.672 1.00 65.50 378 LEU A N 1
ATOM 3040 C CA . LEU A 1 378 ? 99.144 25.389 -157.997 1.00 65.50 378 LEU A CA 1
ATOM 3041 C C . LEU A 1 378 ? 100.559 25.987 -158.108 1.00 65.50 378 LEU A C 1
ATOM 3043 O O . LEU A 1 378 ? 100.838 26.706 -159.064 1.00 65.50 378 LEU A O 1
ATOM 3047 N N . ALA A 1 379 ? 101.481 25.610 -157.216 1.00 64.19 379 ALA A N 1
ATOM 3048 C CA . ALA A 1 379 ? 102.887 26.024 -157.282 1.00 64.19 379 ALA A CA 1
ATOM 3049 C C . ALA A 1 379 ? 103.604 25.493 -158.545 1.00 64.19 379 ALA A C 1
ATOM 3051 O O . ALA A 1 379 ? 104.442 26.182 -159.132 1.00 64.19 379 ALA A O 1
ATOM 3052 N N . GLN A 1 380 ? 103.237 24.297 -159.027 1.00 61.34 380 GLN A N 1
ATOM 3053 C CA . GLN A 1 380 ? 103.721 23.776 -160.313 1.00 61.34 380 GLN A CA 1
ATOM 3054 C C . GLN A 1 380 ? 103.138 24.523 -161.527 1.00 61.34 380 GLN A C 1
ATOM 3056 O O . GLN A 1 380 ? 103.814 24.626 -162.556 1.00 61.34 380 GLN A O 1
ATOM 3061 N N . PHE A 1 381 ? 101.915 25.057 -161.433 1.00 64.25 381 PHE A N 1
ATOM 3062 C CA . PHE A 1 381 ? 101.317 25.885 -162.486 1.00 64.25 381 PHE A CA 1
ATOM 3063 C C . PHE A 1 381 ? 101.868 27.317 -162.502 1.00 64.25 381 PHE A C 1
ATOM 3065 O O . PHE A 1 381 ? 102.124 27.843 -163.584 1.00 64.25 381 PHE A O 1
ATOM 3072 N N . GLU A 1 382 ? 102.152 27.921 -161.346 1.00 57.94 382 GLU A N 1
ATOM 3073 C CA . GLU A 1 382 ? 102.778 29.251 -161.261 1.00 57.94 382 GLU A CA 1
ATOM 3074 C C . GLU A 1 382 ? 104.223 29.251 -161.795 1.00 57.94 382 GLU A C 1
ATOM 3076 O O . GLU A 1 382 ? 104.613 30.168 -162.522 1.00 57.94 382 GLU A O 1
ATOM 3081 N N . GLY A 1 383 ? 104.988 28.174 -161.569 1.00 60.19 383 GLY A N 1
ATOM 3082 C CA . GLY A 1 383 ? 106.311 27.991 -162.183 1.00 60.19 383 GLY A CA 1
ATOM 3083 C C . GLY A 1 383 ? 106.276 27.813 -163.709 1.00 60.19 383 GLY A C 1
ATOM 3084 O O . GLY A 1 383 ? 107.207 28.224 -164.400 1.00 60.19 383 GLY A O 1
ATOM 3085 N N . LYS A 1 384 ? 105.191 27.254 -164.263 1.00 58.78 384 LYS A N 1
ATOM 3086 C CA . LYS A 1 384 ? 104.995 27.106 -165.719 1.00 58.78 384 LYS A CA 1
ATOM 3087 C C . LYS A 1 384 ? 104.425 28.370 -166.381 1.00 58.78 384 LYS A C 1
ATOM 3089 O O . LYS A 1 384 ? 104.738 28.634 -167.540 1.00 58.78 384 LYS A O 1
ATOM 3094 N N . ALA A 1 385 ? 103.661 29.189 -165.656 1.00 56.22 385 ALA A N 1
ATOM 3095 C CA . ALA A 1 385 ? 103.119 30.454 -166.160 1.00 56.22 385 ALA A CA 1
ATOM 3096 C C . ALA A 1 385 ? 104.195 31.549 -166.332 1.00 56.22 385 ALA A C 1
ATOM 3098 O O . ALA A 1 385 ? 104.136 32.315 -167.292 1.00 56.22 385 ALA A O 1
ATOM 3099 N N . ALA A 1 386 ? 105.225 31.581 -165.476 1.00 56.41 386 ALA A N 1
ATOM 3100 C CA . ALA A 1 386 ? 106.345 32.521 -165.615 1.00 56.41 386 ALA A CA 1
ATOM 3101 C C . ALA A 1 386 ? 107.253 32.218 -166.830 1.00 56.41 386 ALA A C 1
ATOM 3103 O O . ALA A 1 386 ? 107.808 33.137 -167.425 1.00 56.41 386 ALA A O 1
ATOM 3104 N N . VAL A 1 387 ? 107.354 30.949 -167.247 1.00 58.44 387 VAL A N 1
ATOM 3105 C CA . VAL A 1 387 ? 108.101 30.537 -168.454 1.00 58.44 387 VAL A CA 1
ATOM 3106 C C . VAL A 1 387 ? 107.300 30.830 -169.734 1.00 58.44 387 VAL A C 1
ATOM 3108 O O . VAL A 1 387 ? 107.860 31.290 -170.726 1.00 58.44 387 VAL A O 1
ATOM 3111 N N . SER A 1 388 ? 105.972 30.683 -169.689 1.00 54.84 388 SER A N 1
ATOM 3112 C CA . SER A 1 388 ? 105.089 30.943 -170.836 1.00 54.84 388 SER A CA 1
ATOM 3113 C C . SER A 1 388 ? 104.960 32.432 -171.205 1.00 54.84 388 SER A C 1
ATOM 3115 O O . SER A 1 388 ? 104.689 32.745 -172.364 1.00 54.84 388 SER A O 1
ATOM 3117 N N . GLN A 1 389 ? 105.159 33.360 -170.261 1.00 53.25 389 GLN A N 1
ATOM 3118 C CA . GLN A 1 389 ? 105.100 34.807 -170.526 1.00 53.25 389 GLN A CA 1
ATOM 3119 C C . GLN A 1 389 ? 106.379 35.328 -171.223 1.00 53.25 389 GLN A C 1
ATOM 3121 O O . GLN A 1 389 ? 106.313 36.259 -172.030 1.00 53.25 389 GLN A O 1
ATOM 3126 N N . GLU A 1 390 ? 107.534 34.705 -170.963 1.00 56.62 390 GLU A N 1
ATOM 3127 C CA . GLU A 1 390 ? 108.817 35.024 -171.610 1.00 56.62 390 GLU A CA 1
ATOM 3128 C C . GLU A 1 390 ? 108.867 34.464 -173.050 1.00 56.62 390 GLU A C 1
ATOM 3130 O O . GLU A 1 390 ? 109.283 35.158 -173.983 1.00 56.62 390 GLU A O 1
ATOM 3135 N N . GLU A 1 391 ? 108.328 33.256 -173.272 1.00 55.94 391 GLU A N 1
ATOM 3136 C CA . GLU A 1 391 ? 108.195 32.646 -174.607 1.00 55.94 391 GLU A CA 1
ATOM 3137 C C . GLU A 1 391 ? 107.233 33.429 -175.520 1.00 55.94 391 GLU A C 1
ATOM 3139 O O . GLU A 1 391 ? 107.495 33.602 -176.714 1.00 55.94 391 GLU A O 1
ATOM 3144 N N . GLN A 1 392 ? 106.161 34.009 -174.971 1.00 56.00 392 GLN A N 1
ATOM 3145 C CA . GLN A 1 392 ? 105.204 34.803 -175.749 1.00 56.00 392 GLN A CA 1
ATOM 3146 C C . GLN A 1 392 ? 105.794 36.139 -176.250 1.00 56.00 392 GLN A C 1
ATOM 3148 O O . GLN A 1 392 ? 105.435 36.618 -177.331 1.00 56.00 392 GLN A O 1
ATOM 3153 N N . ASN A 1 393 ? 106.764 36.711 -175.529 1.00 60.69 393 ASN A N 1
ATOM 3154 C CA . ASN A 1 393 ? 107.478 37.921 -175.951 1.00 60.69 393 ASN A CA 1
ATOM 3155 C C . ASN A 1 393 ? 108.567 37.642 -177.007 1.00 60.69 393 ASN A C 1
ATOM 3157 O O . ASN A 1 393 ? 108.824 38.500 -177.858 1.00 60.69 393 ASN A O 1
ATOM 3161 N N . GLN A 1 394 ? 109.164 36.443 -177.026 1.00 60.53 394 GLN A N 1
ATOM 3162 C CA . GLN A 1 394 ? 110.064 36.014 -178.107 1.00 60.53 394 GLN A CA 1
ATOM 3163 C C . GLN A 1 394 ? 109.309 35.645 -179.394 1.00 60.53 394 GLN A C 1
ATOM 3165 O O . GLN A 1 394 ? 109.721 36.059 -180.482 1.00 60.53 394 GLN A O 1
ATOM 3170 N N . ILE A 1 395 ? 108.165 34.963 -179.285 1.00 61.97 395 ILE A N 1
ATOM 3171 C CA . ILE A 1 395 ? 107.330 34.585 -180.438 1.00 61.97 395 ILE A CA 1
ATOM 3172 C C . ILE A 1 395 ? 106.771 35.827 -181.150 1.00 61.97 395 ILE A C 1
ATOM 3174 O O . ILE A 1 395 ? 106.797 35.900 -182.379 1.00 61.97 395 ILE A O 1
ATOM 3178 N N . ASN A 1 396 ? 106.359 36.863 -180.413 1.00 59.78 396 ASN A N 1
ATOM 3179 C CA . ASN A 1 396 ? 105.862 38.104 -181.020 1.00 59.78 396 ASN A CA 1
ATOM 3180 C C . ASN A 1 396 ? 106.940 38.896 -181.786 1.00 59.78 396 ASN A C 1
ATOM 3182 O O . ASN A 1 396 ? 106.614 39.606 -182.740 1.00 59.78 396 ASN A O 1
ATOM 3186 N N . ARG A 1 397 ? 108.227 38.742 -181.443 1.00 62.22 397 ARG A N 1
ATOM 3187 C CA . ARG A 1 397 ? 109.335 39.292 -182.246 1.00 62.22 397 ARG A CA 1
ATOM 3188 C C . ARG A 1 397 ? 109.565 38.492 -183.534 1.00 62.22 397 ARG A C 1
ATOM 3190 O O . ARG A 1 397 ? 109.722 39.099 -184.589 1.00 62.22 397 ARG A O 1
ATOM 3197 N N . GLN A 1 398 ? 109.494 37.161 -183.476 1.00 62.62 398 GLN A N 1
ATOM 3198 C CA . GLN A 1 398 ? 109.696 36.285 -184.642 1.00 62.62 398 GLN A CA 1
ATOM 3199 C C . GLN A 1 398 ? 108.535 36.326 -185.655 1.00 62.62 398 GLN A C 1
ATOM 3201 O O . GLN A 1 398 ? 108.761 36.272 -186.864 1.00 62.62 398 GLN A O 1
ATOM 3206 N N . VAL A 1 399 ? 107.289 36.484 -185.195 1.00 67.12 399 VAL A N 1
ATOM 3207 C CA . VAL A 1 399 ? 106.107 36.605 -186.073 1.00 67.12 399 VAL A CA 1
ATOM 3208 C C . VAL A 1 399 ? 106.135 37.904 -186.893 1.00 67.12 399 VAL A C 1
ATOM 3210 O O . VAL A 1 399 ? 105.691 37.920 -188.043 1.00 67.12 399 VAL A O 1
ATOM 3213 N N . SER A 1 400 ? 106.711 38.982 -186.355 1.00 63.38 400 SER A N 1
ATOM 3214 C CA . SER A 1 400 ? 106.842 40.252 -187.081 1.00 63.38 400 SER A CA 1
ATOM 3215 C C . SER A 1 400 ? 107.872 40.172 -188.224 1.00 63.38 400 SER A C 1
ATOM 3217 O O . SER A 1 400 ? 107.646 40.723 -189.301 1.00 63.38 400 SER A O 1
ATOM 3219 N N . GLU A 1 401 ? 108.958 39.408 -188.050 1.00 64.62 401 GLU A N 1
ATOM 3220 C CA . GLU A 1 401 ? 109.961 39.169 -189.104 1.00 64.62 401 GLU A CA 1
ATOM 3221 C C . GLU A 1 401 ? 109.486 38.168 -190.175 1.00 64.62 401 GLU A C 1
ATOM 3223 O O . GLU A 1 401 ? 109.714 38.395 -191.367 1.00 64.62 401 GLU A O 1
ATOM 3228 N N . MET A 1 402 ? 108.759 37.104 -189.802 1.00 64.00 402 MET A N 1
ATOM 3229 C CA . MET A 1 402 ? 108.205 36.139 -190.771 1.00 64.00 402 MET A CA 1
ATOM 3230 C C . MET A 1 402 ? 107.123 36.746 -191.674 1.00 64.00 402 MET A C 1
ATOM 3232 O O . MET A 1 402 ? 107.071 36.438 -192.868 1.00 64.00 402 MET A O 1
ATOM 3236 N N . ASN A 1 403 ? 106.294 37.655 -191.155 1.00 63.91 403 ASN A N 1
ATOM 3237 C CA . ASN A 1 403 ? 105.261 38.311 -191.962 1.00 63.91 403 ASN A CA 1
ATOM 3238 C C . ASN A 1 403 ? 105.847 39.230 -193.051 1.00 63.91 403 ASN A C 1
ATOM 3240 O O . ASN A 1 403 ? 105.265 39.348 -194.131 1.00 63.91 403 ASN A O 1
ATOM 3244 N N . ALA A 1 404 ? 107.036 39.804 -192.833 1.00 61.75 404 ALA A N 1
ATOM 3245 C CA . ALA A 1 404 ? 107.751 40.564 -193.860 1.00 61.75 404 ALA A CA 1
ATOM 3246 C C . ALA A 1 404 ? 108.318 39.669 -194.986 1.00 61.75 404 ALA A C 1
ATOM 3248 O O . ALA A 1 404 ? 108.458 40.122 -196.124 1.00 61.75 404 ALA A O 1
ATOM 3249 N N . GLN A 1 405 ? 108.603 38.390 -194.707 1.00 62.12 405 GLN A N 1
ATOM 3250 C CA . GLN A 1 405 ? 109.108 37.425 -195.695 1.00 62.12 405 GLN A CA 1
ATOM 3251 C C . GLN A 1 405 ? 107.977 36.730 -196.478 1.00 62.12 405 GLN A C 1
ATOM 3253 O O . GLN A 1 405 ? 108.091 36.549 -197.694 1.00 62.12 405 GLN A O 1
ATOM 3258 N N . LEU A 1 406 ? 106.846 36.426 -195.830 1.00 62.97 406 LEU A N 1
ATOM 3259 C CA . LEU A 1 406 ? 105.689 35.768 -196.457 1.00 62.97 406 LEU A CA 1
ATOM 3260 C C . LEU A 1 406 ? 105.018 36.640 -197.538 1.00 62.97 406 LEU A C 1
ATOM 3262 O O . LEU A 1 406 ? 104.587 36.138 -198.579 1.00 62.97 406 LEU A O 1
ATOM 3266 N N . ALA A 1 407 ? 104.995 37.963 -197.341 1.00 60.28 407 ALA A N 1
ATOM 3267 C CA . ALA A 1 407 ? 104.461 38.913 -198.320 1.00 60.28 407 ALA A CA 1
ATOM 3268 C C . ALA A 1 407 ? 105.253 38.933 -199.645 1.00 60.28 407 ALA A C 1
ATOM 3270 O O . ALA A 1 407 ? 104.704 39.276 -200.692 1.00 60.28 407 ALA A O 1
ATOM 3271 N N . LYS A 1 408 ? 106.528 38.523 -199.626 1.00 58.62 408 LYS A N 1
ATOM 3272 C CA . LYS A 1 408 ? 107.412 38.508 -200.802 1.00 58.62 408 LYS A CA 1
ATOM 3273 C C . LYS A 1 408 ? 107.323 37.196 -201.600 1.00 58.62 408 LYS A C 1
ATOM 3275 O O . LYS A 1 408 ? 107.548 37.205 -202.807 1.00 58.62 408 LYS A O 1
ATOM 3280 N N . ALA A 1 409 ? 106.954 36.085 -200.956 1.00 58.66 409 ALA A N 1
ATOM 3281 C CA . ALA A 1 409 ? 106.802 34.777 -201.603 1.00 58.66 409 ALA A CA 1
ATOM 3282 C C . ALA A 1 409 ? 105.443 34.617 -202.315 1.00 58.66 409 ALA A C 1
ATOM 3284 O O . ALA A 1 409 ? 105.380 34.094 -203.430 1.00 58.66 409 ALA A O 1
ATOM 3285 N N . ASN A 1 410 ? 104.358 35.134 -201.728 1.00 57.56 410 ASN A N 1
ATOM 3286 C CA . ASN A 1 410 ? 103.010 34.972 -202.288 1.00 57.56 410 ASN A CA 1
ATOM 3287 C C . ASN A 1 410 ? 102.768 35.740 -203.599 1.00 57.56 410 ASN A C 1
ATOM 3289 O O . ASN A 1 410 ? 101.964 35.299 -204.418 1.00 57.56 410 ASN A O 1
ATOM 3293 N N . SER A 1 411 ? 103.494 36.829 -203.866 1.00 59.97 411 SER A N 1
ATOM 3294 C CA . SER A 1 411 ? 103.409 37.526 -205.159 1.00 59.97 411 SER A CA 1
ATOM 3295 C C . SER A 1 411 ? 104.060 36.750 -206.316 1.00 59.97 411 SER A C 1
ATOM 3297 O O . SER A 1 411 ? 103.721 36.987 -207.473 1.00 59.97 411 SER A O 1
ATOM 3299 N N . THR A 1 412 ? 104.944 35.788 -206.023 1.00 55.88 412 THR A N 1
ATOM 3300 C CA . THR A 1 412 ? 105.674 35.008 -207.041 1.00 55.88 412 THR A CA 1
ATOM 3301 C C . THR A 1 412 ? 104.898 33.754 -207.480 1.00 55.88 412 THR A C 1
ATOM 3303 O O . THR A 1 412 ? 104.959 33.360 -208.644 1.00 55.88 412 THR A O 1
ATOM 3306 N N . LEU A 1 413 ? 104.106 33.150 -206.582 1.00 60.25 413 LEU A N 1
ATOM 3307 C CA . LEU A 1 413 ? 103.355 31.915 -206.859 1.00 60.25 413 LEU A CA 1
ATOM 3308 C C . LEU A 1 413 ? 102.117 32.137 -207.756 1.00 60.25 413 LEU A C 1
ATOM 3310 O O . LEU A 1 413 ? 101.800 31.289 -208.592 1.00 60.25 413 LEU A O 1
ATOM 3314 N N . ASP A 1 414 ? 101.430 33.281 -207.637 1.00 56.09 414 ASP A N 1
ATOM 3315 C CA . ASP A 1 414 ? 100.211 33.560 -208.423 1.00 56.09 414 ASP A CA 1
ATOM 3316 C C . ASP A 1 414 ? 100.491 33.790 -209.926 1.00 56.09 414 ASP A C 1
ATOM 3318 O O . ASP A 1 414 ? 99.604 33.641 -210.771 1.00 56.09 414 ASP A O 1
ATOM 3322 N N . TYR A 1 415 ? 101.745 34.083 -210.288 1.00 58.78 415 TYR A N 1
ATOM 3323 C CA . TYR A 1 415 ? 102.181 34.261 -211.676 1.00 58.78 415 TYR A CA 1
ATOM 3324 C C . TYR A 1 415 ? 102.303 32.924 -212.437 1.00 58.78 415 TYR A C 1
ATOM 3326 O O . TYR A 1 415 ? 101.882 32.829 -213.591 1.00 58.78 415 TYR A O 1
ATOM 3334 N N . PHE A 1 416 ? 102.792 31.856 -211.792 1.00 57.22 416 PHE A N 1
ATOM 3335 C CA . PHE A 1 416 ? 103.053 30.568 -212.456 1.00 57.22 416 PHE A CA 1
ATOM 3336 C C . PHE A 1 416 ? 101.790 29.736 -212.743 1.00 57.22 416 PHE A C 1
ATOM 3338 O O . PHE A 1 416 ? 101.719 29.046 -213.763 1.00 57.22 416 PHE A O 1
ATOM 3345 N N . LYS A 1 417 ? 100.746 29.830 -211.908 1.00 57.25 417 LYS A N 1
ATOM 3346 C CA . LYS A 1 417 ? 99.513 29.028 -212.073 1.00 57.25 417 LYS A CA 1
ATOM 3347 C C . LYS A 1 417 ? 98.703 29.358 -213.336 1.00 57.25 417 LYS A C 1
ATOM 3349 O O . LYS A 1 417 ? 97.976 28.500 -213.829 1.00 57.25 417 LYS A O 1
ATOM 3354 N N . LYS A 1 418 ? 98.813 30.573 -213.886 1.00 57.72 418 LYS A N 1
ATOM 3355 C CA . LYS A 1 418 ? 97.983 31.024 -215.024 1.00 57.72 418 LYS A CA 1
ATOM 3356 C C . LYS A 1 418 ? 98.455 30.513 -216.396 1.00 57.72 418 LYS A C 1
ATOM 3358 O O . LYS A 1 418 ? 97.671 30.556 -217.342 1.00 57.72 418 LYS A O 1
ATOM 3363 N N . ILE A 1 419 ? 99.685 30.004 -216.517 1.00 57.47 419 ILE A N 1
ATOM 3364 C CA . ILE A 1 419 ? 100.283 29.611 -217.810 1.00 57.47 419 ILE A CA 1
ATOM 3365 C C . ILE A 1 419 ? 100.024 28.129 -218.155 1.00 57.47 419 ILE A C 1
ATOM 3367 O O . ILE A 1 419 ? 99.726 27.811 -219.304 1.00 57.47 419 ILE A O 1
ATOM 3371 N N . LEU A 1 420 ? 100.052 27.221 -217.173 1.00 58.41 420 LEU A N 1
ATOM 3372 C CA . LEU A 1 420 ? 100.109 25.764 -217.408 1.00 58.41 420 LEU A CA 1
ATOM 3373 C C . LEU A 1 420 ? 98.785 25.088 -217.835 1.00 58.41 420 LEU A C 1
ATOM 3375 O O . LEU A 1 420 ? 98.798 23.977 -218.351 1.00 58.41 420 LEU A O 1
ATOM 3379 N N . VAL A 1 421 ? 97.626 25.739 -217.688 1.00 60.50 421 VAL A N 1
ATOM 3380 C CA . VAL A 1 421 ? 96.301 25.112 -217.936 1.00 60.50 421 VAL A CA 1
ATOM 3381 C C . VAL A 1 421 ? 95.965 24.933 -219.434 1.00 60.50 421 VAL A C 1
ATOM 3383 O O . VAL A 1 421 ? 94.994 24.255 -219.781 1.00 60.50 421 VAL A O 1
ATOM 3386 N N . LYS A 1 422 ? 96.756 25.516 -220.343 1.00 60.91 422 LYS A N 1
ATOM 3387 C CA . LYS A 1 422 ? 96.458 25.559 -221.789 1.00 60.91 422 LYS A CA 1
ATOM 3388 C C . LYS A 1 422 ? 97.240 24.556 -222.655 1.00 60.91 422 LYS A C 1
ATOM 3390 O O . LYS A 1 422 ? 97.005 24.526 -223.858 1.00 60.91 422 LYS A O 1
ATOM 3395 N N . ASP A 1 423 ? 98.118 23.732 -222.081 1.00 72.69 423 ASP A N 1
ATOM 3396 C CA . ASP A 1 423 ? 98.993 22.816 -222.833 1.00 72.69 423 ASP A CA 1
ATOM 3397 C C . ASP A 1 423 ? 98.378 21.406 -223.026 1.00 72.69 423 ASP A C 1
ATOM 3399 O O . ASP A 1 423 ? 97.935 20.757 -222.072 1.00 72.69 423 ASP A O 1
ATOM 3403 N N . VAL A 1 424 ? 98.348 20.927 -224.279 1.00 73.12 424 VAL A N 1
ATOM 3404 C CA . VAL A 1 424 ? 97.801 19.616 -224.690 1.00 73.12 424 VAL A CA 1
ATOM 3405 C C . VAL A 1 424 ? 98.634 18.448 -224.155 1.00 73.12 424 VAL A C 1
ATOM 3407 O O . VAL A 1 424 ? 98.064 17.430 -223.750 1.00 73.12 424 VAL A O 1
ATOM 3410 N N . LYS A 1 425 ? 99.966 18.570 -224.121 1.00 73.88 425 LYS A N 1
ATOM 3411 C CA . LYS A 1 425 ? 100.860 17.501 -223.649 1.00 73.88 425 LYS A CA 1
ATOM 3412 C C . LYS A 1 425 ? 100.696 17.288 -222.151 1.00 73.88 425 LYS A C 1
ATOM 3414 O O . LYS A 1 425 ? 100.555 16.152 -221.706 1.00 73.88 425 LYS A O 1
ATOM 3419 N N . PHE A 1 426 ? 100.608 18.386 -221.396 1.00 72.94 426 PHE A N 1
ATOM 3420 C CA . PHE A 1 426 ? 100.390 18.361 -219.948 1.00 72.94 426 PHE A CA 1
ATOM 3421 C C . PHE A 1 426 ? 99.077 17.655 -219.580 1.00 72.94 426 PHE A C 1
ATOM 3423 O O . PHE A 1 426 ? 99.050 16.797 -218.699 1.00 72.94 426 PHE A O 1
ATOM 3430 N N . LYS A 1 427 ? 97.990 17.943 -220.310 1.00 75.06 427 LYS A N 1
ATOM 3431 C CA . LYS A 1 427 ? 96.705 17.259 -220.099 1.00 75.06 427 LYS A CA 1
ATOM 3432 C C . LYS A 1 427 ? 96.728 15.787 -220.509 1.00 75.06 427 LYS A C 1
ATOM 3434 O O . LYS A 1 427 ? 96.129 14.972 -219.815 1.00 75.06 427 LYS A O 1
ATOM 3439 N N . THR A 1 428 ? 97.419 15.443 -221.596 1.00 71.88 428 THR A N 1
ATOM 3440 C CA . THR A 1 428 ? 97.544 14.047 -222.050 1.00 71.88 428 THR A CA 1
ATOM 3441 C C . THR A 1 428 ? 98.314 13.203 -221.028 1.00 71.88 428 THR A C 1
ATOM 3443 O O . THR A 1 428 ? 97.891 12.093 -220.715 1.00 71.88 428 THR A O 1
ATOM 3446 N N . LEU A 1 429 ? 99.378 13.757 -220.434 1.00 73.88 429 LEU A N 1
ATOM 3447 C CA . LEU A 1 429 ? 100.169 13.103 -219.386 1.00 73.88 429 LEU A CA 1
ATOM 3448 C C . LEU A 1 429 ? 99.383 12.897 -218.087 1.00 73.88 429 LEU A C 1
ATOM 3450 O O . LEU A 1 429 ? 99.340 11.780 -217.588 1.00 73.88 429 LEU A O 1
ATOM 3454 N N . LEU A 1 430 ? 98.709 13.930 -217.571 1.00 73.19 430 LEU A N 1
ATOM 3455 C CA . LEU A 1 430 ? 97.862 13.819 -216.370 1.00 73.19 430 LEU A CA 1
ATOM 3456 C C . LEU A 1 430 ? 96.753 12.769 -216.529 1.00 73.19 430 LEU A C 1
ATOM 3458 O O . LEU A 1 430 ? 96.422 12.047 -215.589 1.00 73.19 430 LEU A O 1
ATOM 3462 N N . PHE A 1 431 ? 96.176 12.676 -217.727 1.00 73.12 431 PHE A N 1
ATOM 3463 C CA . PHE A 1 431 ? 95.132 11.702 -218.016 1.00 73.12 431 PHE A CA 1
ATOM 3464 C C . PHE A 1 431 ? 95.676 10.267 -218.077 1.00 73.12 431 PHE A C 1
ATOM 3466 O O . PHE A 1 431 ? 95.075 9.372 -217.491 1.00 73.12 431 PHE A O 1
ATOM 3473 N N . LEU A 1 432 ? 96.833 10.045 -218.709 1.00 69.75 432 LEU A N 1
ATOM 3474 C CA . LEU A 1 432 ? 97.483 8.728 -218.730 1.00 69.75 432 LEU A CA 1
ATOM 3475 C C . LEU A 1 432 ? 97.972 8.287 -217.336 1.00 69.75 432 LEU A C 1
ATOM 3477 O O . LEU A 1 432 ? 97.903 7.101 -217.021 1.00 69.75 432 LEU A O 1
ATOM 3481 N N . ASP A 1 433 ? 98.396 9.225 -216.481 1.00 71.94 433 ASP A N 1
ATOM 3482 C CA . ASP A 1 433 ? 98.871 8.937 -215.116 1.00 71.94 433 ASP A CA 1
ATOM 3483 C C . ASP A 1 433 ? 97.728 8.583 -214.143 1.00 71.94 433 ASP A C 1
ATOM 3485 O O . ASP A 1 433 ? 97.929 7.838 -213.189 1.00 71.94 433 ASP A O 1
ATOM 3489 N N . SER A 1 434 ? 96.509 9.074 -214.401 1.00 68.25 434 SER A N 1
ATOM 3490 C CA . SER A 1 434 ? 95.331 8.795 -213.561 1.00 68.25 434 SER A CA 1
ATOM 3491 C C . SER A 1 434 ? 94.606 7.486 -213.890 1.00 68.25 434 SER A C 1
ATOM 3493 O O . SER A 1 434 ? 93.893 6.971 -213.030 1.00 68.25 434 SER A O 1
ATOM 3495 N N . ILE A 1 435 ? 94.774 6.940 -215.102 1.00 63.72 435 ILE A N 1
ATOM 3496 C CA . ILE A 1 435 ? 94.079 5.713 -215.530 1.00 63.72 435 ILE A CA 1
ATOM 3497 C C . ILE A 1 435 ? 94.912 4.460 -215.261 1.00 63.72 435 ILE A C 1
ATOM 3499 O O . ILE A 1 435 ? 94.339 3.412 -214.982 1.00 63.72 435 ILE A O 1
ATOM 3503 N N . GLY A 1 436 ? 96.245 4.545 -215.324 1.00 64.12 436 GLY A N 1
ATOM 3504 C CA . GLY A 1 436 ? 97.149 3.435 -214.987 1.00 64.12 436 GLY A CA 1
ATOM 3505 C C . GLY A 1 436 ? 97.083 2.211 -215.917 1.00 64.12 436 GLY A C 1
ATOM 3506 O O . GLY A 1 436 ? 97.944 1.340 -215.830 1.00 64.12 436 GLY A O 1
ATOM 3507 N N . GLU A 1 437 ? 96.114 2.162 -216.831 1.00 67.31 437 GLU A N 1
ATOM 3508 C CA . GLU A 1 437 ? 95.854 1.067 -217.766 1.00 67.31 437 GLU A CA 1
ATOM 3509 C C . GLU A 1 437 ? 95.847 1.546 -219.230 1.00 67.31 437 GLU A C 1
ATOM 3511 O O . GLU A 1 437 ? 95.822 2.743 -219.524 1.00 67.31 437 GLU A O 1
ATOM 3516 N N . GLU A 1 438 ? 95.891 0.595 -220.168 1.00 78.50 438 GLU A N 1
ATOM 3517 C CA . GLU A 1 438 ? 95.897 0.858 -221.610 1.00 78.50 438 GLU A CA 1
ATOM 3518 C C . GLU A 1 438 ? 94.549 1.441 -222.075 1.00 78.50 438 GLU A C 1
ATOM 3520 O O . GLU A 1 438 ? 93.491 0.828 -221.914 1.00 78.50 438 GLU A O 1
ATOM 3525 N N . VAL A 1 439 ? 94.568 2.626 -222.693 1.00 80.94 439 VAL A N 1
ATOM 3526 C CA . VAL A 1 439 ? 93.356 3.343 -223.116 1.00 80.94 439 VAL A CA 1
ATOM 3527 C C . VAL A 1 439 ? 93.283 3.443 -224.627 1.00 80.94 439 VAL A C 1
ATOM 3529 O O . VAL A 1 439 ? 94.247 3.769 -225.317 1.00 80.94 439 VAL A O 1
ATOM 3532 N N . ARG A 1 440 ? 92.086 3.216 -225.165 1.00 81.38 440 ARG A N 1
ATOM 3533 C CA . ARG A 1 440 ? 91.814 3.412 -226.589 1.00 81.38 440 ARG A CA 1
ATOM 3534 C C . ARG A 1 440 ? 91.915 4.896 -226.956 1.00 81.38 440 ARG A C 1
ATOM 3536 O O . ARG A 1 440 ? 91.316 5.740 -226.287 1.00 81.38 440 ARG A O 1
ATOM 3543 N N . LEU A 1 441 ? 92.649 5.216 -228.023 1.00 78.62 441 LEU A N 1
ATOM 3544 C CA . LEU A 1 441 ? 92.977 6.590 -228.444 1.00 78.62 441 LEU A CA 1
ATOM 3545 C C . LEU A 1 441 ? 91.758 7.535 -228.526 1.00 78.62 441 LEU A C 1
ATOM 3547 O O . LEU A 1 441 ? 91.837 8.716 -228.198 1.00 78.62 441 LEU A O 1
ATOM 3551 N N . ASP A 1 442 ? 90.614 7.010 -228.945 1.00 72.69 442 ASP A N 1
ATOM 3552 C CA . ASP A 1 442 ? 89.342 7.717 -229.062 1.00 72.69 442 ASP A CA 1
ATOM 3553 C C . ASP A 1 442 ? 88.694 8.062 -227.708 1.00 72.69 442 ASP A C 1
ATOM 3555 O O . ASP A 1 442 ? 88.030 9.095 -227.589 1.00 72.69 442 ASP A O 1
ATOM 3559 N N . ASN A 1 443 ? 88.926 7.256 -226.670 1.00 76.06 443 ASN A N 1
ATOM 3560 C CA . ASN A 1 443 ? 88.500 7.564 -225.301 1.00 76.06 443 ASN A CA 1
ATOM 3561 C C . ASN A 1 443 ? 89.426 8.590 -224.648 1.00 76.06 443 ASN A C 1
ATOM 3563 O O . ASN A 1 443 ? 88.950 9.512 -223.985 1.00 76.06 443 ASN A O 1
ATOM 3567 N N . LEU A 1 444 ? 90.731 8.472 -224.897 1.00 78.62 444 LEU A N 1
ATOM 3568 C CA . LEU A 1 444 ? 91.718 9.445 -224.445 1.00 78.62 444 LEU A CA 1
ATOM 3569 C C . LEU A 1 444 ? 91.407 10.832 -225.014 1.00 78.62 444 LEU A C 1
ATOM 3571 O O . LEU A 1 444 ? 91.305 11.792 -224.257 1.00 78.62 444 LEU A O 1
ATOM 3575 N N . ALA A 1 445 ? 91.141 10.925 -226.319 1.00 75.69 445 ALA A N 1
ATOM 3576 C CA . ALA A 1 445 ? 90.813 12.193 -226.963 1.00 75.69 445 ALA A CA 1
ATOM 3577 C C . ALA A 1 445 ? 89.565 12.875 -226.379 1.00 75.69 445 ALA A C 1
ATOM 3579 O O . ALA A 1 445 ? 89.559 14.088 -226.154 1.00 75.69 445 ALA A O 1
ATOM 3580 N N . LYS A 1 446 ? 88.527 12.093 -226.057 1.00 75.00 446 LYS A N 1
ATOM 3581 C CA . LYS A 1 446 ? 87.320 12.605 -225.392 1.00 75.00 446 LYS A CA 1
ATOM 3582 C C . LYS A 1 446 ? 87.593 13.083 -223.968 1.00 75.00 446 LYS A C 1
ATOM 3584 O O . LYS A 1 446 ? 87.042 14.104 -223.568 1.00 75.00 446 LYS A O 1
ATOM 3589 N N . GLY A 1 447 ? 88.441 12.377 -223.225 1.00 68.62 447 GLY A N 1
ATOM 3590 C CA . GLY A 1 447 ? 88.752 12.698 -221.834 1.00 68.62 447 GLY A CA 1
ATOM 3591 C C . GLY A 1 447 ? 89.515 14.009 -221.652 1.00 68.62 447 GLY A C 1
ATOM 3592 O O . GLY A 1 447 ? 89.261 14.743 -220.700 1.00 68.62 447 GLY A O 1
ATOM 3593 N N . ILE A 1 448 ? 90.399 14.347 -222.593 1.00 77.56 448 ILE A N 1
ATOM 3594 C CA . ILE A 1 448 ? 91.195 15.585 -222.529 1.00 77.56 448 ILE A CA 1
ATOM 3595 C C . ILE A 1 448 ? 90.630 16.737 -223.368 1.00 77.56 448 ILE A C 1
ATOM 3597 O O . ILE A 1 448 ? 91.180 17.837 -223.332 1.00 77.56 448 ILE A O 1
ATOM 3601 N N . VAL A 1 449 ? 89.495 16.515 -224.044 1.00 76.44 449 VAL A N 1
ATOM 3602 C CA . VAL A 1 449 ? 88.734 17.518 -224.813 1.00 76.44 449 VAL A CA 1
ATOM 3603 C C . VAL A 1 449 ? 89.560 18.121 -225.958 1.00 76.44 449 VAL A C 1
ATOM 3605 O O . VAL A 1 449 ? 89.583 19.330 -226.182 1.00 76.44 449 VAL A O 1
ATOM 3608 N N . PHE A 1 450 ? 90.240 17.254 -226.709 1.00 79.94 450 PHE A N 1
ATOM 3609 C CA . PHE A 1 450 ? 90.976 17.617 -227.921 1.00 79.94 450 PHE A CA 1
ATOM 3610 C C . PHE A 1 450 ? 90.592 16.693 -229.083 1.00 79.94 450 PHE A C 1
ATOM 3612 O O . PHE A 1 450 ? 90.130 15.571 -228.877 1.00 79.94 450 PHE A O 1
ATOM 3619 N N . SER A 1 451 ? 90.753 17.164 -230.326 1.00 73.94 451 SER A N 1
ATOM 3620 C CA . SER A 1 451 ? 90.449 16.337 -231.500 1.00 73.94 451 SER A CA 1
ATOM 3621 C C . SER A 1 451 ? 91.377 15.122 -231.559 1.00 73.94 451 SER A C 1
ATOM 3623 O O . SER A 1 451 ? 92.547 15.206 -231.182 1.00 73.94 451 SER A O 1
ATOM 3625 N N . GLN A 1 452 ? 90.873 13.994 -232.060 1.00 77.81 452 GLN A N 1
ATOM 3626 C CA . GLN A 1 452 ? 91.630 12.742 -232.083 1.00 77.81 452 GLN A CA 1
ATOM 3627 C C . GLN A 1 452 ? 92.963 12.870 -232.839 1.00 77.81 452 GLN A C 1
ATOM 3629 O O . GLN A 1 452 ? 93.955 12.325 -232.374 1.00 77.81 452 GLN A O 1
ATOM 3634 N N . GLU A 1 453 ? 93.032 13.653 -233.922 1.00 74.31 453 GLU A N 1
ATOM 3635 C CA . GLU A 1 453 ? 94.297 13.956 -234.618 1.00 74.31 453 GLU A CA 1
ATOM 3636 C C . GLU A 1 453 ? 95.296 14.732 -233.748 1.00 74.31 453 GLU A C 1
ATOM 3638 O O . GLU A 1 453 ? 96.489 14.433 -233.766 1.00 74.31 453 GLU A O 1
ATOM 3643 N N . THR A 1 454 ? 94.825 15.715 -232.973 1.00 74.50 454 THR A N 1
ATOM 3644 C CA . THR A 1 454 ? 95.684 16.524 -232.087 1.00 74.50 454 THR A CA 1
ATOM 3645 C C . THR A 1 454 ? 96.268 15.660 -230.975 1.00 74.50 454 THR A C 1
ATOM 3647 O O . THR A 1 454 ? 97.452 15.745 -230.660 1.00 74.50 454 THR A O 1
ATOM 3650 N N . VAL A 1 455 ? 95.436 14.781 -230.422 1.00 74.50 455 VAL A N 1
ATOM 3651 C CA . VAL A 1 455 ? 95.827 13.837 -229.374 1.00 74.50 455 VAL A CA 1
ATOM 3652 C C . VAL A 1 455 ? 96.743 12.754 -229.925 1.00 74.50 455 VAL A C 1
ATOM 3654 O O . VAL A 1 455 ? 97.724 12.394 -229.286 1.00 74.50 455 VAL A O 1
ATOM 3657 N N . GLN A 1 456 ? 96.501 12.297 -231.149 1.00 75.19 456 GLN A N 1
ATOM 3658 C CA . GLN A 1 456 ? 97.381 11.350 -231.815 1.00 75.19 456 GLN A CA 1
ATOM 3659 C C . GLN A 1 456 ? 98.770 11.947 -232.076 1.00 75.19 456 GLN A C 1
ATOM 3661 O O . GLN A 1 456 ? 99.756 11.261 -231.830 1.00 75.19 456 GLN A O 1
ATOM 3666 N N . ARG A 1 457 ? 98.876 13.221 -232.489 1.00 79.00 457 ARG A N 1
ATOM 3667 C CA . ARG A 1 457 ? 100.182 13.905 -232.596 1.00 79.00 457 ARG A CA 1
ATOM 3668 C C . ARG A 1 457 ? 100.881 14.030 -231.251 1.00 79.00 457 ARG A C 1
ATOM 3670 O O . ARG A 1 457 ? 102.052 13.692 -231.153 1.00 79.00 457 ARG A O 1
ATOM 3677 N N . ALA A 1 458 ? 100.158 14.460 -230.219 1.00 74.94 458 ALA A N 1
ATOM 3678 C CA . ALA A 1 458 ? 100.725 14.579 -228.881 1.00 74.94 458 ALA A CA 1
ATOM 3679 C C . ALA A 1 458 ? 101.242 13.229 -228.360 1.00 74.94 458 ALA A C 1
ATOM 3681 O O . ALA A 1 458 ? 102.277 13.184 -227.710 1.00 74.94 458 ALA A O 1
ATOM 3682 N N . ILE A 1 459 ? 100.564 12.127 -228.680 1.00 79.12 459 ILE A N 1
ATOM 3683 C CA . ILE A 1 459 ? 100.987 10.779 -228.283 1.00 79.12 459 ILE A CA 1
ATOM 3684 C C . ILE A 1 459 ? 102.186 10.291 -229.078 1.00 79.12 459 ILE A C 1
ATOM 3686 O O . ILE A 1 459 ? 103.015 9.595 -228.511 1.00 79.12 459 ILE A O 1
ATOM 3690 N N . ILE A 1 460 ? 102.302 10.655 -230.354 1.00 76.50 460 ILE A N 1
ATOM 3691 C CA . ILE A 1 460 ? 103.504 10.348 -231.134 1.00 76.50 460 ILE A CA 1
ATOM 3692 C C . ILE A 1 460 ? 104.715 11.038 -230.497 1.00 76.50 460 ILE A C 1
ATOM 3694 O O . ILE A 1 460 ? 105.707 10.373 -230.225 1.00 76.50 460 ILE A O 1
ATOM 3698 N N . GLU A 1 461 ? 104.596 12.325 -230.158 1.00 77.50 461 GLU A N 1
ATOM 3699 C CA . GLU A 1 461 ? 105.681 13.076 -229.509 1.00 77.50 461 GLU A CA 1
ATOM 3700 C C . GLU A 1 461 ? 105.990 12.542 -228.099 1.00 77.50 461 GLU A C 1
ATOM 3702 O O . GLU A 1 461 ? 107.144 12.331 -227.747 1.00 77.50 461 GLU A O 1
ATOM 3707 N N . LEU A 1 462 ? 104.965 12.236 -227.297 1.00 76.88 462 LEU A N 1
ATOM 3708 C CA . LEU A 1 462 ? 105.158 11.638 -225.971 1.00 76.88 462 LEU A CA 1
ATOM 3709 C C . LEU A 1 462 ? 105.724 10.210 -226.035 1.00 76.88 462 LEU A C 1
ATOM 3711 O O . LEU A 1 462 ? 106.342 9.760 -225.071 1.00 76.88 462 LEU A O 1
ATOM 3715 N N . ALA A 1 463 ? 105.512 9.487 -227.136 1.00 75.12 463 ALA A N 1
ATOM 3716 C CA . ALA A 1 463 ? 106.064 8.153 -227.336 1.00 75.12 463 ALA A CA 1
ATOM 3717 C C . ALA A 1 463 ? 107.531 8.177 -227.785 1.00 75.12 463 ALA A C 1
ATOM 3719 O O . ALA A 1 463 ? 108.288 7.302 -227.369 1.00 75.12 463 ALA A O 1
ATOM 3720 N N . GLU A 1 464 ? 107.954 9.178 -228.567 1.00 73.38 464 GLU A N 1
ATOM 3721 C CA . GLU A 1 464 ? 109.376 9.402 -228.886 1.00 73.38 464 GLU A CA 1
ATOM 3722 C C . GLU A 1 464 ? 110.204 9.666 -227.620 1.00 73.38 464 GLU A C 1
ATOM 3724 O O . GLU A 1 464 ? 111.301 9.127 -227.480 1.00 73.38 464 GLU A O 1
ATOM 3729 N N . ASP A 1 465 ? 109.633 10.399 -226.659 1.00 73.12 465 ASP A N 1
ATOM 3730 C CA . ASP A 1 465 ? 110.279 10.733 -225.383 1.00 73.12 465 ASP A CA 1
ATOM 3731 C C . ASP A 1 465 ? 110.104 9.653 -224.288 1.00 73.12 465 ASP A C 1
ATOM 3733 O O . ASP A 1 465 ? 110.479 9.849 -223.131 1.00 73.12 465 ASP A O 1
ATOM 3737 N N . GLY A 1 466 ? 109.519 8.497 -224.624 1.00 73.56 466 GLY A N 1
ATOM 3738 C CA . GLY A 1 466 ? 109.378 7.363 -223.703 1.00 73.56 466 GLY A CA 1
ATOM 3739 C C . GLY A 1 466 ? 108.295 7.513 -222.623 1.00 73.56 466 GLY A C 1
ATOM 3740 O O . GLY A 1 466 ? 108.228 6.678 -221.715 1.00 73.56 466 GLY A O 1
ATOM 3741 N N . PHE A 1 467 ? 107.425 8.526 -222.715 1.00 76.19 467 PHE A N 1
ATOM 3742 C CA . PHE A 1 467 ? 106.325 8.780 -221.770 1.00 76.19 467 PHE A CA 1
ATOM 3743 C C . PHE A 1 467 ? 105.005 8.094 -222.147 1.00 76.19 467 PHE A C 1
ATOM 3745 O O . PHE A 1 467 ? 104.126 7.942 -221.296 1.00 76.19 467 PHE A O 1
ATOM 3752 N N . ALA A 1 468 ? 104.855 7.656 -223.398 1.00 79.56 468 ALA A N 1
ATOM 3753 C CA . ALA A 1 468 ? 103.704 6.888 -223.868 1.00 79.56 468 ALA A CA 1
ATOM 3754 C C . ALA A 1 468 ? 104.144 5.677 -224.705 1.00 79.56 468 ALA A C 1
ATOM 3756 O O . ALA A 1 468 ? 105.163 5.703 -225.386 1.00 79.56 468 ALA A O 1
ATOM 3757 N N . THR A 1 469 ? 103.367 4.599 -224.674 1.00 77.81 469 THR A N 1
ATOM 3758 C CA . THR A 1 469 ? 103.563 3.406 -225.509 1.00 77.81 469 THR A CA 1
ATOM 3759 C C . THR A 1 469 ? 102.296 3.135 -226.306 1.00 77.81 469 THR A C 1
ATOM 3761 O O . THR A 1 469 ? 101.196 3.355 -225.803 1.00 77.81 469 THR A O 1
ATOM 3764 N N . THR A 1 470 ? 102.434 2.702 -227.566 1.00 82.31 470 THR A N 1
ATOM 3765 C CA . THR A 1 470 ? 101.275 2.401 -228.420 1.00 82.31 470 THR A CA 1
ATOM 3766 C C . THR A 1 470 ? 101.304 0.973 -228.938 1.00 82.31 470 THR A C 1
ATOM 3768 O O . THR A 1 470 ? 102.336 0.472 -229.386 1.00 82.31 470 THR A O 1
ATOM 3771 N N . ARG A 1 471 ? 100.142 0.322 -228.897 1.00 75.50 471 ARG A N 1
ATOM 3772 C CA . ARG A 1 471 ? 99.930 -1.041 -229.385 1.00 75.50 471 ARG A CA 1
ATOM 3773 C C . ARG A 1 471 ? 98.772 -1.046 -230.370 1.00 75.50 471 ARG A C 1
ATOM 3775 O O . ARG A 1 471 ? 97.719 -0.452 -230.128 1.00 75.50 471 ARG A O 1
ATOM 3782 N N . LYS A 1 472 ? 98.960 -1.733 -231.498 1.00 81.56 472 LYS A N 1
ATOM 3783 C CA . LYS A 1 472 ? 97.926 -1.893 -232.522 1.00 81.56 472 LYS A CA 1
ATOM 3784 C C . LYS A 1 472 ? 97.433 -3.331 -232.551 1.00 81.56 472 LYS A C 1
ATOM 3786 O O . LYS A 1 472 ? 98.200 -4.244 -232.840 1.00 81.56 472 LYS A O 1
ATOM 3791 N N . GLU A 1 473 ? 96.143 -3.514 -232.307 1.00 73.44 473 GLU A N 1
ATOM 3792 C CA . GLU A 1 473 ? 95.489 -4.821 -232.306 1.00 73.44 473 GLU A CA 1
ATOM 3793 C C . GLU A 1 473 ? 94.292 -4.765 -233.264 1.00 73.44 473 GLU A C 1
ATOM 3795 O O . GLU A 1 473 ? 93.281 -4.094 -233.031 1.00 73.44 473 GLU A O 1
ATOM 3800 N N . GLY A 1 474 ? 94.459 -5.366 -234.446 1.00 73.50 474 GLY A N 1
ATOM 3801 C CA . GLY A 1 474 ? 93.520 -5.216 -235.559 1.00 73.50 474 GLY A CA 1
ATOM 3802 C C . GLY A 1 474 ? 93.427 -3.769 -236.071 1.00 73.50 474 GLY A C 1
ATOM 3803 O O . GLY A 1 474 ? 94.372 -3.246 -236.666 1.00 73.50 474 GLY A O 1
ATOM 3804 N N . ARG A 1 475 ? 92.262 -3.124 -235.884 1.00 56.78 475 ARG A N 1
ATOM 3805 C CA . ARG A 1 475 ? 91.978 -1.740 -236.333 1.00 56.78 475 ARG A CA 1
ATOM 3806 C C . ARG A 1 475 ? 92.105 -0.683 -235.228 1.00 56.78 475 ARG A C 1
ATOM 3808 O O . ARG A 1 475 ? 91.969 0.498 -235.532 1.00 56.78 475 ARG A O 1
ATOM 3815 N N . PHE A 1 476 ? 92.352 -1.078 -233.981 1.00 71.81 476 PHE A N 1
ATOM 3816 C CA . PHE A 1 476 ? 92.379 -0.158 -232.841 1.00 71.81 476 PHE A CA 1
ATOM 3817 C C . PHE A 1 476 ? 93.809 0.147 -232.394 1.00 71.81 476 PHE A C 1
ATOM 3819 O O . PHE A 1 476 ? 94.692 -0.707 -232.492 1.00 71.81 476 PHE A O 1
ATOM 3826 N N . ILE A 1 477 ? 94.015 1.380 -231.922 1.00 76.62 477 ILE A N 1
ATOM 3827 C CA . ILE A 1 477 ? 95.266 1.848 -231.321 1.00 76.62 477 ILE A CA 1
ATOM 3828 C C . ILE A 1 477 ? 94.991 2.101 -229.843 1.00 76.62 477 ILE A C 1
ATOM 3830 O O . ILE A 1 477 ? 94.109 2.895 -229.493 1.00 76.62 477 ILE A O 1
ATOM 3834 N N . TYR A 1 478 ? 95.749 1.408 -229.007 1.00 76.81 478 TYR A N 1
ATOM 3835 C CA . TYR A 1 478 ? 95.757 1.572 -227.566 1.00 76.81 478 TYR A CA 1
ATOM 3836 C C . TYR A 1 478 ? 97.018 2.314 -227.159 1.00 76.81 478 TYR A C 1
ATOM 3838 O O . TYR A 1 478 ? 98.060 2.195 -227.811 1.00 76.81 478 TYR A O 1
ATOM 3846 N N . VAL A 1 479 ? 96.878 3.138 -226.129 1.00 79.94 479 VAL A N 1
ATOM 3847 C CA . VAL A 1 479 ? 97.934 3.992 -225.609 1.00 79.94 479 VAL A CA 1
ATOM 3848 C C . VAL A 1 479 ? 98.030 3.763 -224.112 1.00 79.94 479 VAL A C 1
ATOM 3850 O O . VAL A 1 479 ? 97.043 3.917 -223.393 1.00 79.94 479 VAL A O 1
ATOM 3853 N N . SER A 1 480 ? 99.221 3.410 -223.653 1.00 79.12 480 SER A N 1
ATOM 3854 C CA . SER A 1 480 ? 99.567 3.276 -222.239 1.00 79.12 480 SER A CA 1
ATOM 3855 C C . SER A 1 480 ? 100.662 4.251 -221.854 1.00 79.12 480 SER A C 1
ATOM 3857 O O . SER A 1 480 ? 101.357 4.824 -222.695 1.00 79.12 480 SER A O 1
ATOM 3859 N N . LYS A 1 481 ? 100.839 4.402 -220.544 1.00 78.31 481 LYS A N 1
ATOM 3860 C CA . LYS A 1 481 ? 101.997 5.070 -219.966 1.00 78.31 481 LYS A CA 1
ATOM 3861 C C . LYS A 1 481 ? 103.293 4.370 -220.409 1.00 78.31 481 LYS A C 1
ATOM 3863 O O . LYS A 1 481 ? 103.365 3.143 -220.477 1.00 78.31 481 LYS A O 1
ATOM 3868 N N . GLY A 1 482 ? 104.293 5.164 -220.772 1.00 71.56 482 GLY A N 1
ATOM 3869 C CA . GLY A 1 482 ? 105.647 4.701 -221.065 1.00 71.56 482 GLY A CA 1
ATOM 3870 C C . GLY A 1 482 ? 106.487 4.528 -219.798 1.00 71.56 482 GLY A C 1
ATOM 3871 O O . GLY A 1 482 ? 106.009 4.721 -218.683 1.00 71.56 482 GLY A O 1
ATOM 3872 N N . ALA A 1 483 ? 107.749 4.140 -219.961 1.00 70.06 483 ALA A N 1
ATOM 3873 C CA . ALA A 1 483 ? 108.638 3.847 -218.836 1.00 70.06 483 ALA A CA 1
ATOM 3874 C C . ALA A 1 483 ? 109.175 5.104 -218.122 1.00 70.06 483 ALA A C 1
ATOM 3876 O O . ALA A 1 483 ? 109.679 4.991 -217.008 1.00 70.06 483 ALA A O 1
ATOM 3877 N N . HIS A 1 484 ? 109.083 6.289 -218.738 1.00 73.44 484 HIS A N 1
ATOM 3878 C CA . HIS A 1 484 ? 109.556 7.534 -218.134 1.00 73.44 484 HIS A CA 1
ATOM 3879 C C . HIS A 1 484 ? 108.507 8.136 -217.182 1.00 73.44 484 HIS A C 1
ATOM 3881 O O . HIS A 1 484 ? 107.333 8.279 -217.532 1.00 73.44 484 HIS A O 1
ATOM 3887 N N . GLU A 1 485 ? 108.932 8.516 -215.971 1.00 64.31 485 GLU A N 1
ATOM 3888 C CA . GLU A 1 485 ? 108.085 9.252 -215.027 1.00 64.31 485 GLU A CA 1
ATOM 3889 C C . GLU A 1 485 ? 107.818 10.677 -215.520 1.00 64.31 485 GLU A C 1
ATOM 3891 O O . GLU A 1 485 ? 108.704 11.350 -216.043 1.00 64.31 485 GLU A O 1
ATOM 3896 N N . SER A 1 486 ? 106.577 11.139 -215.345 1.00 62.97 486 SER A N 1
ATOM 3897 C CA . SER A 1 486 ? 106.147 12.466 -215.784 1.00 62.97 486 SER A CA 1
ATOM 3898 C C . SER A 1 486 ? 107.017 13.563 -215.153 1.00 62.97 486 SER A C 1
ATOM 3900 O O . SER A 1 486 ? 107.143 13.592 -213.925 1.00 62.97 486 SER A O 1
ATOM 3902 N N . PRO A 1 487 ? 107.523 14.539 -215.934 1.00 62.34 487 PRO A N 1
ATOM 3903 C CA . PRO A 1 487 ? 108.265 15.682 -215.393 1.00 62.34 487 PRO A CA 1
ATOM 3904 C C . PRO A 1 487 ? 107.397 16.606 -214.517 1.00 62.34 487 PRO A C 1
ATOM 3906 O O . PRO A 1 487 ? 107.892 17.580 -213.959 1.00 62.34 487 PRO A O 1
ATOM 3909 N N . PHE A 1 488 ? 106.100 16.311 -214.389 1.00 62.00 488 PHE A N 1
ATOM 3910 C CA . PHE A 1 488 ? 105.130 17.077 -213.613 1.00 62.00 488 PHE A CA 1
ATOM 3911 C C . PHE A 1 488 ? 104.698 16.387 -212.305 1.00 62.00 488 PHE A C 1
ATOM 3913 O O . PHE A 1 488 ? 103.711 16.805 -211.696 1.00 62.00 488 PHE A O 1
ATOM 3920 N N . SER A 1 489 ? 105.399 15.333 -211.867 1.00 55.81 489 SER A N 1
ATOM 3921 C CA . SER A 1 489 ? 105.130 14.666 -210.586 1.00 55.81 489 SER A CA 1
ATOM 3922 C C . SER A 1 489 ? 105.693 15.460 -209.396 1.00 55.81 489 SER A C 1
ATOM 3924 O O . SER A 1 489 ? 106.728 16.121 -209.480 1.00 55.81 489 SER A O 1
ATOM 3926 N N . LEU A 1 490 ? 105.011 15.372 -208.249 1.00 52.72 490 LEU A N 1
ATOM 3927 C CA . LEU A 1 490 ? 105.400 16.043 -207.000 1.00 52.72 490 LEU A CA 1
ATOM 3928 C C . LEU A 1 490 ? 106.783 15.606 -206.475 1.00 52.72 490 LEU A C 1
ATOM 3930 O O . LEU A 1 490 ? 107.389 16.346 -205.707 1.00 52.72 490 LEU A O 1
ATOM 3934 N N . ALA A 1 491 ? 107.302 14.450 -206.903 1.00 48.44 491 ALA A N 1
ATOM 3935 C CA . ALA A 1 491 ? 108.619 13.957 -206.499 1.00 48.44 491 ALA A CA 1
ATOM 3936 C C . ALA A 1 491 ? 109.781 14.722 -207.165 1.00 48.44 491 ALA A C 1
ATOM 3938 O O . ALA A 1 491 ? 110.844 14.843 -206.567 1.00 48.44 491 ALA A O 1
ATOM 3939 N N . ALA A 1 492 ? 109.573 15.303 -208.353 1.00 53.00 492 ALA A N 1
ATOM 3940 C CA . ALA A 1 492 ? 110.596 16.070 -209.072 1.00 53.00 492 ALA A CA 1
ATOM 3941 C C . ALA A 1 492 ? 110.692 17.548 -208.637 1.00 53.00 492 ALA A C 1
ATOM 3943 O O . ALA A 1 492 ? 111.620 18.240 -209.036 1.00 53.00 492 ALA A O 1
ATOM 3944 N N . ALA A 1 493 ? 109.743 18.041 -207.833 1.00 45.94 493 ALA A N 1
ATOM 3945 C CA . ALA A 1 493 ? 109.738 19.418 -207.325 1.00 45.94 493 ALA A CA 1
ATOM 3946 C C . ALA A 1 493 ? 110.304 19.554 -205.894 1.00 45.94 493 ALA A C 1
ATOM 3948 O O . ALA A 1 493 ? 110.451 20.673 -205.405 1.00 45.94 493 ALA A O 1
ATOM 3949 N N . PHE A 1 494 ? 110.591 18.431 -205.223 1.00 40.94 494 PHE A N 1
ATOM 3950 C CA . PHE A 1 494 ? 111.180 18.375 -203.876 1.00 40.94 494 PHE A CA 1
ATOM 3951 C C . PHE A 1 494 ? 112.543 17.653 -203.829 1.00 40.94 494 PHE A C 1
ATOM 3953 O O . PHE A 1 494 ? 113.049 17.377 -202.741 1.00 40.94 494 PHE A O 1
ATOM 3960 N N . ALA A 1 495 ? 113.136 17.388 -204.996 1.00 43.12 495 ALA A N 1
ATOM 3961 C CA . ALA A 1 495 ? 114.579 17.232 -205.178 1.00 43.12 495 ALA A CA 1
ATOM 3962 C C . ALA A 1 495 ? 115.125 18.547 -205.744 1.00 43.12 495 ALA A C 1
ATOM 3964 O O . ALA A 1 495 ? 116.229 18.954 -205.318 1.00 43.12 495 ALA A O 1
#

Foldseek 3Di:
DVVVVVCVVVVVVVVVVVVVVVVVVVVVVVVVVVLVVVLVVQVVVVVVPPDPPDDPVRSVVVSVVVSVVVVVCVVPPPPPVVVVVVVVVVVVVVVVPPDPDPPPDPVVVVVVVVVVVVVVVVVVVVVVVVVVVVVVVVVVVVVVVVVVVVVVVVVVVVVVVVVVVVVVVVVVVVVVVVVVVVVVVVVVVVVVVVVVVVVVVVVVVVVVVVVVVVVVVVVVVVVVVVVVVVVVVVVVVVVVVVVVVVVVVVVVVVVVVCVVVVVVVVVVVVVVVVVVVVVVVVVVVVVVVVVVVVVVVVVVVVVVVVVVVVVVVVVVVVVVVVVVVVVVVVVVVVVVVVVVVVVVVVVVVVVVVVVVVVVVVVVVVVVVVVVVVVVVVVVVVVVVVVVVVVVVVVVVVVVVVVVVVVVVVVVVVVVPVVPPPPDPLSLLLVLLVVVQDKAWLVVSCVNSVHDSVVSVVSQVVCVVVQQKDWDDDPHTIIIHGGPDDDCPDPVVVVD